Protein 3CTP (pdb70)

CATH classification: 3.40.50.2300 (+1 more: 3.40.50.2300)

Nearest PDB structures (foldseek):
  3ctp-assembly1_B  TM=1.003E+00  e=5.438E-53  Alkaliphilus metalliredigens QYMF
  4rk1-assembly2_D  TM=8.883E-01  e=8.134E-20  Enterococcus faecium DO
  4rk1-assembly1_A  TM=8.765E-01  e=8.134E-20  Enterococcus faecium DO
  1efa-assembly1_B  TM=8.414E-01  e=2.207E-19  Escherichia coli
  2pe5-assembly2_C-2  TM=8.367E-01  e=5.325E-19  Escherichia coli

Sequence (532 aa):
SKTIGLMVPPNNISNPFFNQMASVIEEYAKNKGYTLFLCNTDDDDKEKEKTYLLEVLQSHRVAGIIAASSRSQCEDEYANIDIPVVAFENHILDNIITISSDNYNGGRMAFDHLYEKGCRKILHIKGPEVFEATELRYKGFLDGARAKDLEIDFIEFQHDFQVKMLEEDINSMKDIVNYDGIFVFNDIAAATVMRALKKRGVSIPQEVQIIGFDNSFIGELLYPSLTTINQPIEALAYTIIELLIKIINGEGVLIEDYIMEVKLIERETTISSKTIGLMVPNISNPFFNQMASVIEEYAKNKGYTLFLCNTDDDDKEKEKTYLLEVLQSHRVAGIIAASSRSQCEDEYANIDIPVVAFENHILDNIITISSSDNYNGGRMAFDHLYEKGCRKILHIKGPEVFEATELRYKGFLDGARAKDLEIDFIEFQHDFQVKMLEEDINSMKDIVNYDGIFVFNDIAAATVMRALKKRGVSIPQEVQIIGFDNSFIGELLYPSLTTINQPIEALAYTIIELLIKIINGEGVLIEDYIMEVKLIERETTIS

InterPro domains:
  IPR000843 LacI-type HTH domain [PF00356] (4-48)
  IPR000843 LacI-type HTH domain [PS50932] (2-56)
  IPR000843 LacI-type HTH domain [SM00354] (1-71)
  IPR000843 LacI-type HTH domain [cd01392] (5-54)
  IPR010982 Lambda repressor-like, DNA-binding domain superfamily [G3DSA:1.10.260.40] (1-58)
  IPR010982 Lambda repressor-like, DNA-binding domain superfamily [SSF47413] (1-59)
  IPR028082 Periplasmic binding protein-like I [SSF53822] (60-323)
  IPR046335 Transcriptional regulator LacI/GalR-like, sensor domain [PF13377] (163-322)

Secondary structure (DSSP, 8-state):
--EEEEEES-TTSHHHHHHHHHHHHHHHHTT-EEEEEE-TT-HHHHHHHHHHHHHTT-SEEEEET---SGGGTT--S-EEEESS---TTS-EEEE-HHHHHHHHHHHHHHTT--SEEEEE--TT-HHHHHHHHHHHHHHHHTT---EEEE-SSS--GGGGG-PPTTGGGGGGSSEEEESSHHHHHHHHHHHHHTT--TTTT-EEE-SB--THHHHSSSPPBEEE--HHHHHHHHHHHHHHHHHT-------EEE--EEE--SSS--/--EEEEEES-TTSHHHHHHHHHHHHHHHHTT-EEEEEE-TT-HHHHHHHHHHHHHTT-SEEEEES---SGGGTT--S-EEEESS---TTS-EEEE-HHHHHHHHHHHHHHTT--SEEEEE--TT-HHHHHHHHHHHHHHHHTT---EEEE-SSS--GGGGG---TTGGGGGGSSEEEESSHHHHHHHHHHHHHTT--TTTT-EEE-SB--THHHHSSSPPBEEE--HHHHHHHHHHHHHHHHHT-------EEE--EEE--SSS--

Organism: Alkaliphilus metalliredigens (strain QYMF) (NCBI:txid293826)

Foldseek 3Di:
DQEEEEEFLAVVPLLRVVLVVLLQVLSVVVPHHYDYQHQVLPQVSVLVVLVVCLVVPGQEYEAELHPEAVSPPPRPHHYEYEQDDHYLQHAYEYAPLLVQLLVVLVQLVVLPFQAEEEAFEAPSGNSRVSSVNSVVVNCVVVVGDYHYHYDNHDDDVCLLVDDDVPLVCPLVGAEYEYAADVVQVSNVVSCVVVVRDAPVRHFYEYEDPGCSQVVDPPRHKYKHDPSNVRSNVNSVVSVCVSVVHDDDRYYHYHYIGIDDTGRGDD/DQEEEEEQQPPPDLLSVVLVVLLQVLSVVVPHHYDYQYQNLPQVSVLVVLVVCLVVVHQEYEAELHPEECSPPPSPHHYEYEQDDHYLQHAYEYAPLLVQLLVVLVQLVVLPFQAEEEAFEAPSGNSRVSSVNSVVVNCVVVVGDYHYHYDNHDDDVCLLVDDDVPLVCPLVGQEYEYAADVVQLSNVVSCVVVVRDAPVRYAYEYEDPGCVQVVDVVRHKYKHDPSNVRSNVNSVVSVCVSVVHDDDRYYHYHYIGIDDTGRGDD

Solvent-accessible surface area: 21073 Å² total; per-residue (Å²): 78,118,3,0,0,6,1,5,1,19,5,11,4,4,4,10,1,27,6,1,38,25,2,22,82,49,0,111,115,71,44,16,25,1,0,2,0,9,6,56,39,55,97,101,52,7,63,57,3,5,108,21,0,84,82,18,194,6,19,0,0,0,0,10,16,5,50,9,101,102,43,7,76,117,24,134,28,33,11,0,0,0,11,5,97,8,42,149,112,20,2,4,0,15,3,31,2,74,66,0,0,70,61,0,0,59,4,0,52,118,44,47,2,106,134,3,0,0,0,15,0,5,127,82,4,62,3,5,49,82,7,56,83,0,0,18,40,0,0,156,62,86,138,35,169,19,73,71,49,73,27,116,99,10,9,62,53,102,20,12,146,87,142,39,138,57,22,141,64,8,43,97,41,50,0,0,0,0,0,6,0,0,0,0,3,11,3,1,35,30,1,32,95,132,62,19,49,16,29,144,89,1,13,0,0,0,0,4,42,1,10,3,0,39,5,26,95,16,9,0,0,0,0,20,5,27,20,99,40,0,0,110,15,0,0,43,5,0,17,64,54,46,86,68,87,76,37,127,60,85,75,63,103,34,148,3,118,57,37,92,50,84,0,4,76,131,81,116,2,0,0,6,2,3,1,12,3,15,2,3,4,10,2,28,6,3,34,26,1,23,80,50,0,110,114,81,44,19,27,1,0,4,0,15,6,75,37,55,118,96,52,8,66,45,2,2,92,22,0,51,91,29,166,6,20,0,0,0,0,9,15,7,51,11,100,107,84,6,58,148,19,123,22,34,12,0,0,2,12,5,93,9,41,149,113,20,2,3,0,10,2,31,3,67,67,0,0,71,60,0,0,59,8,0,51,136,40,46,1,104,133,2,1,0,0,15,0,6,118,84,3,62,3,6,48,82,7,55,96,0,0,24,35,0,0,160,66,87,138,34,157,20,73,71,50,66,29,116,95,4,3,55,54,125,22,14,167,90,138,36,140,54,16,137,64,4,41,102,42,49,0,0,0,0,1,6,0,0,0,0,0,14,3,0,28,25,1,37,112,132,65,18,45,14,23,139,89,1,13,0,0,0,0,4,42,2,9,5,0,43,15,15,83,15,6,0,0,0,0,21,6,26,20,101,39,0,0,109,15,0,1,41,6,0,17,66,52,46,85,68,84,74,38,126,60,85,78,62,85,32,145,4,123,57,40,99,48,74,0,3,79,132

Radius of gyration: 23.64 Å; Cα contacts (8 Å, |Δi|>4): 1167; chains: 2; bounding box: 60×47×64 Å

Structure (mmCIF, N/CA/C/O backbone):
data_3CTP
#
_entry.id   3CTP
#
_cell.length_a   64.172
_cell.length_b   61.903
_cell.length_c   74.362
_cell.angle_alpha   90.000
_cell.angle_beta   104.810
_cell.angle_gamma   90.000
#
_symmetry.space_group_name_H-M   'P 1 21 1'
#
loop_
_entity.id
_entity.type
_entity.pdbx_description
1 polymer 'Periplasmic binding protein/LacI transcriptional regulator'
2 non-polymer beta-D-xylulofuranose
3 non-polymer 'SODIUM ION'
4 water water
#
loop_
_atom_site.group_PDB
_atom_site.id
_atom_site.type_symbol
_atom_site.label_atom_id
_atom_site.label_alt_id
_atom_site.label_comp_id
_atom_site.label_asym_id
_atom_site.label_entity_id
_atom_site.label_seq_id
_atom_site.pdbx_PDB_ins_code
_atom_site.Cartn_x
_atom_site.Cartn_y
_atom_site.Cartn_z
_atom_site.occupancy
_atom_site.B_iso_or_equiv
_atom_site.auth_seq_id
_atom_site.auth_comp_id
_atom_site.auth_asym_id
_atom_site.auth_atom_id
_atom_site.pdbx_PDB_model_num
ATOM 1 N N . SER A 1 60 ? 50.523 27.064 23.966 1.00 31.32 60 SER A N 1
ATOM 2 C CA . SER A 1 60 ? 49.112 27.527 23.978 1.00 29.75 60 SER A CA 1
ATOM 3 C C . SER A 1 60 ? 48.149 26.352 23.812 1.00 26.54 60 SER A C 1
ATOM 4 O O . SER A 1 60 ? 48.355 25.473 22.971 1.00 27.20 60 SER A O 1
ATOM 7 N N . LYS A 1 61 ? 47.090 26.341 24.607 1.00 22.02 61 LYS A N 1
ATOM 8 C CA . LYS A 1 61 ? 46.014 25.418 24.337 1.00 18.70 61 LYS A CA 1
ATOM 9 C C . LYS A 1 61 ? 44.806 26.201 23.890 1.00 15.10 61 LYS A C 1
ATOM 10 O O . LYS A 1 61 ? 43.693 25.871 24.260 1.00 14.96 61 LYS A O 1
ATOM 16 N N . THR A 1 62 ? 45.024 27.212 23.043 1.00 12.96 62 THR A N 1
ATOM 17 C CA . THR A 1 62 ? 43.911 27.987 22.505 1.00 11.61 62 THR A CA 1
ATOM 18 C C . THR A 1 62 ? 43.940 27.968 20.981 1.00 11.76 62 THR A C 1
ATOM 19 O O . THR A 1 62 ? 45.028 28.030 20.371 1.00 14.70 62 THR A O 1
ATOM 23 N N . ILE A 1 63 ? 42.753 27.839 20.398 1.00 10.30 63 ILE A N 1
ATOM 24 C CA . ILE A 1 63 ? 42.565 27.874 18.945 1.00 9.31 63 ILE A CA 1
ATOM 25 C C . ILE A 1 63 ? 41.809 29.155 18.605 1.00 9.63 63 ILE A C 1
ATOM 26 O O . ILE A 1 63 ? 40.908 29.566 19.345 1.00 10.82 63 ILE A O 1
ATOM 31 N N . GLY A 1 64 ? 42.186 29.814 17.518 1.00 9.23 64 GLY A N 1
ATOM 32 C CA . GLY A 1 64 ? 41.451 31.012 17.098 1.00 9.66 64 GLY A CA 1
ATOM 33 C C . GLY A 1 64 ? 40.430 30.615 16.062 1.00 9.89 64 GLY A C 1
ATOM 34 O O . GLY A 1 64 ? 40.775 29.936 15.087 1.00 11.47 64 GLY A O 1
ATOM 35 N N . LEU A 1 65 ? 39.181 30.980 16.277 1.00 8.45 65 LEU A N 1
ATOM 36 C CA . LEU A 1 65 ? 38.123 30.707 15.306 1.00 7.83 65 LEU A CA 1
ATOM 37 C C . LEU A 1 65 ? 37.692 32.019 14.675 1.00 9.24 65 LEU A C 1
ATOM 38 O O . LEU A 1 65 ? 37.160 32.890 15.371 1.00 9.17 65 LEU A O 1
ATOM 43 N N . MET A 1 66 ? 37.922 32.170 13.374 1.00 8.48 66 MET A N 1
ATOM 44 C CA . MET A 1 66 ? 37.437 33.337 12.687 1.00 9.86 66 MET A CA 1
ATOM 45 C C . MET A 1 66 ? 36.032 33.076 12.203 1.00 13.29 66 MET A C 1
ATOM 46 O O . MET A 1 66 ? 35.779 32.048 11.524 1.00 16.16 66 MET A O 1
ATOM 51 N N . VAL A 1 67 ? 35.156 34.021 12.545 1.00 12.65 67 VAL A N 1
ATOM 52 C CA . VAL A 1 67 ? 33.746 34.001 12.327 1.00 15.68 67 VAL A CA 1
ATOM 53 C C . VAL A 1 67 ? 33.389 35.193 11.398 1.00 13.20 67 VAL A C 1
ATOM 54 O O . VAL A 1 67 ? 33.689 36.324 11.743 1.00 14.19 67 VAL A O 1
ATOM 58 N N A PRO A 1 68 ? 32.668 34.974 10.258 0.50 11.73 68 PRO A N 1
ATOM 59 N N B PRO A 1 68 ? 32.798 34.891 10.258 0.50 13.65 68 PRO A N 1
ATOM 60 C CA A PRO A 1 68 ? 32.184 36.193 9.537 0.50 10.88 68 PRO A CA 1
ATOM 61 C CA B PRO A 1 68 ? 32.519 35.915 9.286 0.50 13.99 68 PRO A CA 1
ATOM 62 C C A PRO A 1 68 ? 31.423 37.128 10.460 0.50 11.06 68 PRO A C 1
ATOM 63 C C B PRO A 1 68 ? 31.377 36.832 9.765 0.50 14.50 68 PRO A C 1
ATOM 64 O O A PRO A 1 68 ? 31.919 38.201 10.790 0.50 8.93 68 PRO A O 1
ATOM 65 O O B PRO A 1 68 ? 31.231 37.930 9.193 0.50 14.03 68 PRO A O 1
ATOM 72 N N A ASN A 1 69 ? 30.184 36.788 10.803 0.50 12.67 69 ASN A N 1
ATOM 73 N N B ASN A 1 69 ? 30.602 36.362 10.774 0.50 15.78 69 ASN A N 1
ATOM 74 C CA A ASN A 1 69 ? 29.630 37.402 12.024 0.50 15.38 69 ASN A CA 1
ATOM 75 C CA B ASN A 1 69 ? 29.915 37.178 11.867 0.50 19.59 69 ASN A CA 1
ATOM 76 C C A ASN A 1 69 ? 28.716 36.512 12.787 0.50 15.14 69 ASN A C 1
ATOM 77 C C B ASN A 1 69 ? 28.822 36.454 12.752 0.50 17.35 69 ASN A C 1
ATOM 78 O O A ASN A 1 69 ? 27.923 35.768 12.214 0.50 10.66 69 ASN A O 1
ATOM 79 O O B ASN A 1 69 ? 27.948 35.796 12.195 0.50 13.43 69 ASN A O 1
ATOM 88 N N . ILE A 1 70 ? 28.873 36.551 14.110 1.00 17.73 70 ILE A N 1
ATOM 89 C CA . ILE A 1 70 ? 28.061 35.671 14.995 1.00 19.34 70 ILE A CA 1
ATOM 90 C C . ILE A 1 70 ? 26.638 36.195 15.087 1.00 20.48 70 ILE A C 1
ATOM 91 O O . ILE A 1 70 ? 25.743 35.503 15.634 1.00 22.78 70 ILE A O 1
ATOM 96 N N . SER A 1 71 ? 26.425 37.376 14.513 1.00 17.86 71 SER A N 1
ATOM 97 C CA . SER A 1 71 ? 25.014 37.830 14.248 1.00 16.83 71 SER A CA 1
ATOM 98 C C . SER A 1 71 ? 24.204 36.945 13.305 1.00 14.25 71 SER A C 1
ATOM 99 O O . SER A 1 71 ? 22.976 36.946 13.355 1.00 14.58 71 SER A O 1
ATOM 102 N N . ASN A 1 72 ? 24.876 36.152 12.480 1.00 9.90 72 ASN A N 1
ATOM 103 C CA . ASN A 1 72 ? 24.156 35.096 11.744 1.00 7.75 72 ASN A CA 1
ATOM 104 C C . ASN A 1 72 ? 24.039 33.864 12.637 1.00 7.93 72 ASN A C 1
ATOM 105 O O . ASN A 1 72 ? 25.055 33.322 13.079 1.00 9.36 72 ASN A O 1
ATOM 110 N N . PRO A 1 73 ? 22.801 33.471 12.964 1.00 8.83 73 PRO A N 1
ATOM 111 C CA . PRO A 1 73 ? 22.584 32.333 13.851 1.00 8.30 73 PRO A CA 1
ATOM 112 C C . PRO A 1 73 ? 23.412 31.129 13.496 1.00 9.58 73 PRO A C 1
ATOM 113 O O . PRO A 1 73 ? 23.889 30.431 14.376 1.00 10.01 73 PRO A O 1
ATOM 117 N N . PHE A 1 74 ? 23.611 30.868 12.211 1.00 7.61 74 PHE A N 1
ATOM 118 C CA . PHE A 1 74 ? 24.362 29.664 11.851 1.00 8.47 74 PHE A CA 1
ATOM 119 C C . PHE A 1 74 ? 25.786 29.752 12.426 1.00 9.09 74 PHE A C 1
ATOM 120 O O . PHE A 1 74 ? 26.333 28.772 12.952 1.00 9.68 74 PHE A O 1
ATOM 128 N N . PHE A 1 75 ? 26.403 30.922 12.338 1.00 8.75 75 PHE A N 1
ATOM 129 C CA . PHE A 1 75 ? 27.778 31.000 12.839 1.00 7.94 75 PHE A CA 1
ATOM 130 C C . PHE A 1 75 ? 27.854 31.011 14.359 1.00 8.92 75 PHE A C 1
ATOM 131 O O . PHE A 1 75 ? 28.861 30.541 14.921 1.00 9.96 75 PHE A O 1
ATOM 139 N N . ASN A 1 76 ? 26.851 31.544 15.031 1.00 9.02 76 ASN A N 1
ATOM 140 C CA . ASN A 1 76 ? 26.957 31.404 16.487 1.00 9.22 76 ASN A CA 1
ATOM 141 C C . ASN A 1 76 ? 26.711 29.973 16.941 1.00 9.95 76 ASN A C 1
ATOM 142 O O . ASN A 1 76 ? 27.329 29.505 17.897 1.00 10.69 76 ASN A O 1
ATOM 147 N N . GLN A 1 77 ? 25.863 29.230 16.276 1.00 9.62 77 GLN A N 1
ATOM 148 C CA . GLN A 1 77 ? 25.697 27.831 16.632 1.00 9.05 77 GLN A CA 1
ATOM 149 C C . GLN A 1 77 ? 26.934 27.032 16.288 1.00 10.17 77 GLN A C 1
ATOM 150 O O . GLN A 1 77 ? 27.348 26.229 17.036 1.00 10.06 77 GLN A O 1
ATOM 156 N N . MET A 1 78 ? 27.507 27.299 15.128 1.00 8.74 78 MET A N 1
ATOM 157 C CA . MET A 1 78 ? 28.756 26.621 14.771 1.00 10.02 78 MET A CA 1
ATOM 158 C C . MET A 1 78 ? 29.834 26.915 15.814 1.00 9.40 78 MET A C 1
ATOM 159 O O . MET A 1 78 ? 30.583 26.009 16.233 1.00 11.07 78 MET A O 1
ATOM 164 N N . ALA A 1 79 ? 29.952 28.168 16.241 1.00 9.22 79 ALA A N 1
ATOM 165 C CA . ALA A 1 79 ? 30.989 28.512 17.224 1.00 8.63 79 ALA A CA 1
ATOM 166 C C . ALA A 1 79 ? 30.736 27.778 18.541 1.00 9.38 79 ALA A C 1
ATOM 167 O O . ALA A 1 79 ? 31.693 27.336 19.203 1.00 10.50 79 ALA A O 1
ATOM 169 N N . SER A 1 80 ? 29.466 27.666 18.941 1.00 9.09 80 SER A N 1
ATOM 170 C CA . SER A 1 80 ? 29.176 26.945 20.194 1.00 10.04 80 SER A CA 1
ATOM 171 C C . SER A 1 80 ? 29.601 25.484 20.106 1.00 10.80 80 SER A C 1
ATOM 172 O O . SER A 1 80 ? 30.134 24.925 21.066 1.00 12.23 80 SER A O 1
ATOM 175 N N . VAL A 1 81 ? 29.325 24.845 18.974 1.00 9.51 81 VAL A N 1
ATOM 176 C CA . VAL A 1 81 ? 29.606 23.411 18.860 1.00 8.84 81 VAL A CA 1
ATOM 177 C C . VAL A 1 81 ? 31.100 23.169 18.626 1.00 9.76 81 VAL A C 1
ATOM 178 O O . VAL A 1 81 ? 31.684 22.237 19.166 1.00 10.35 81 VAL A O 1
ATOM 182 N N . ILE A 1 82 ? 31.756 24.017 17.820 1.00 8.56 82 ILE A N 1
ATOM 183 C CA . ILE A 1 82 ? 33.207 23.901 17.707 1.00 8.58 82 ILE A CA 1
ATOM 184 C C . ILE A 1 82 ? 33.855 24.023 19.092 1.00 9.46 82 ILE A C 1
ATOM 185 O O . ILE A 1 82 ? 34.799 23.305 19.409 1.00 10.84 82 ILE A O 1
ATOM 190 N N . GLU A 1 83 ? 33.348 24.939 19.926 1.00 8.76 83 GLU A N 1
ATOM 191 C CA . GLU A 1 83 ? 33.935 25.093 21.257 1.00 9.53 83 GLU A CA 1
ATOM 192 C C . GLU A 1 83 ? 33.832 23.788 22.050 1.00 10.44 83 GLU A C 1
ATOM 193 O O . GLU A 1 83 ? 34.779 23.391 22.736 1.00 11.29 83 GLU A O 1
ATOM 199 N N . GLU A 1 84 ? 32.710 23.100 21.927 1.00 10.04 84 GLU A N 1
ATOM 200 C CA . GLU A 1 84 ? 32.530 21.813 22.632 1.00 10.69 84 GLU A CA 1
ATOM 201 C C . GLU A 1 84 ? 33.544 20.780 22.174 1.00 10.47 84 GLU A C 1
ATOM 202 O O . GLU A 1 84 ? 34.172 20.080 22.999 1.00 11.82 84 GLU A O 1
ATOM 208 N N . TYR A 1 85 ? 33.669 20.623 20.855 1.00 9.10 85 TYR A N 1
ATOM 209 C CA . TYR A 1 85 ? 34.628 19.664 20.346 1.00 8.42 85 TYR A CA 1
ATOM 210 C C . TYR A 1 85 ? 36.065 20.042 20.666 1.00 9.07 85 TYR A C 1
ATOM 211 O O . TYR A 1 85 ? 36.901 19.157 20.913 1.00 10.69 85 TYR A O 1
ATOM 220 N N . ALA A 1 86 ? 36.377 21.339 20.656 1.00 7.86 86 ALA A N 1
ATOM 221 C CA . ALA A 1 86 ? 37.725 21.788 21.033 1.00 8.27 86 ALA A CA 1
ATOM 222 C C . ALA A 1 86 ? 38.004 21.444 22.490 1.00 10.22 86 ALA A C 1
ATOM 223 O O . ALA A 1 86 ? 39.078 20.964 22.831 1.00 9.83 86 ALA A O 1
ATOM 225 N N . LYS A 1 87 ? 37.018 21.687 23.345 1.00 9.86 87 LYS A N 1
ATOM 226 C CA . LYS A 1 87 ? 37.164 21.366 24.763 1.00 9.90 87 LYS A CA 1
ATOM 227 C C . LYS A 1 87 ? 37.449 19.869 24.965 1.00 11.15 87 LYS A C 1
ATOM 228 O O . LYS A 1 87 ? 38.280 19.506 25.819 1.00 11.95 87 LYS A O 1
ATOM 234 N N . ASN A 1 88 ? 36.775 19.004 24.216 1.00 11.89 88 ASN A N 1
ATOM 235 C CA . ASN A 1 88 ? 37.048 17.562 24.331 1.00 12.85 88 ASN A CA 1
ATOM 236 C C . ASN A 1 88 ? 38.523 17.237 24.076 1.00 13.78 88 ASN A C 1
ATOM 237 O O . ASN A 1 88 ? 39.053 16.245 24.607 1.00 15.68 88 ASN A O 1
ATOM 242 N N . LYS A 1 89 ? 39.176 18.036 23.229 1.00 11.50 89 LYS A N 1
ATOM 243 C CA . LYS A 1 89 ? 40.574 17.807 22.864 1.00 12.59 89 LYS A CA 1
ATOM 244 C C . LYS A 1 89 ? 41.532 18.581 23.749 1.00 12.93 89 LYS A C 1
ATOM 245 O O . LYS A 1 89 ? 42.757 18.493 23.543 1.00 15.18 89 LYS A O 1
ATOM 251 N N . GLY A 1 90 ? 40.989 19.368 24.689 1.00 10.47 90 GLY A N 1
ATOM 252 C CA . GLY A 1 90 ? 41.792 20.150 25.616 1.00 11.30 90 GLY A CA 1
ATOM 253 C C . GLY A 1 90 ? 42.110 21.587 25.220 1.00 12.75 90 GLY A C 1
ATOM 254 O O . GLY A 1 90 ? 43.032 22.176 25.793 1.00 13.12 90 GLY A O 1
ATOM 255 N N . TYR A 1 91 ? 41.319 22.172 24.309 1.00 9.75 91 TYR A N 1
ATOM 256 C CA . TYR A 1 91 ? 41.575 23.539 23.829 1.00 9.77 91 TYR A CA 1
ATOM 257 C C . TYR A 1 91 ? 40.429 24.486 24.169 1.00 11.26 91 TYR A C 1
ATOM 258 O O . TYR A 1 91 ? 39.254 24.082 24.189 1.00 12.93 91 TYR A O 1
ATOM 267 N N . THR A 1 92 ? 40.784 25.744 24.436 1.00 11.15 92 THR A N 1
ATOM 268 C CA . THR A 1 92 ? 39.789 26.819 24.491 1.00 11.39 92 THR A CA 1
ATOM 269 C C . THR A 1 92 ? 39.782 27.562 23.150 1.00 12.04 92 THR A C 1
ATOM 270 O O . THR A 1 92 ? 40.641 27.320 22.311 1.00 13.53 92 THR A O 1
ATOM 274 N N . LEU A 1 93 ? 38.800 28.439 22.933 1.00 12.02 93 LEU A N 1
ATOM 275 C CA . LEU A 1 93 ? 38.694 29.174 21.666 1.00 12.07 93 LEU A CA 1
ATOM 276 C C . LEU A 1 93 ? 38.673 30.696 21.917 1.00 12.07 93 LEU A C 1
ATOM 277 O O . LEU A 1 93 ? 38.063 31.161 22.879 1.00 12.97 93 LEU A O 1
ATOM 282 N N . PHE A 1 94 ? 39.331 31.443 21.042 1.00 10.62 94 PHE A N 1
ATOM 283 C CA . PHE A 1 94 ? 39.111 32.887 20.904 1.00 10.92 94 PHE A CA 1
ATOM 284 C C . PHE A 1 94 ? 38.292 33.064 19.637 1.00 12.10 94 PHE A C 1
ATOM 285 O O . PHE A 1 94 ? 38.678 32.536 18.586 1.00 14.32 94 PHE A O 1
ATOM 293 N N . LEU A 1 95 ? 37.181 33.789 19.693 1.00 9.69 95 LEU A N 1
ATOM 294 C CA . LEU A 1 95 ? 36.408 34.065 18.478 1.00 9.84 95 LEU A CA 1
ATOM 295 C C . LEU A 1 95 ? 36.784 35.422 17.940 1.00 12.38 95 LEU A C 1
ATOM 296 O O . LEU A 1 95 ? 36.917 36.378 18.708 1.00 11.99 95 LEU A O 1
ATOM 301 N N . CYS A 1 96 ? 36.946 35.505 16.618 1.00 12.77 96 CYS A N 1
ATOM 302 C CA . CYS A 1 96 ? 37.371 36.735 15.955 1.00 14.73 96 CYS A CA 1
ATOM 303 C C . CYS A 1 96 ? 36.398 37.025 14.849 1.00 16.99 96 CYS A C 1
ATOM 304 O O . CYS A 1 96 ? 36.161 36.220 13.965 1.00 16.79 96 CYS A O 1
ATOM 307 N N . ASN A 1 97 ? 35.848 38.227 14.903 1.00 16.76 97 ASN A N 1
ATOM 308 C CA . ASN A 1 97 ? 34.826 38.635 14.031 1.00 17.10 97 ASN A CA 1
ATOM 309 C C . ASN A 1 97 ? 35.429 39.226 12.733 1.00 15.18 97 ASN A C 1
ATOM 310 O O . ASN A 1 97 ? 35.988 40.310 12.784 1.00 15.32 97 ASN A O 1
ATOM 315 N N . THR A 1 98 ? 35.354 38.537 11.590 1.00 14.08 98 THR A N 1
ATOM 316 C CA . THR A 1 98 ? 36.025 39.132 10.382 1.00 12.59 98 THR A CA 1
ATOM 317 C C . THR A 1 98 ? 35.084 39.919 9.491 1.00 13.63 98 THR A C 1
ATOM 318 O O . THR A 1 98 ? 35.534 40.661 8.608 1.00 12.96 98 THR A O 1
ATOM 322 N N A ASP A 1 99 ? 33.776 39.786 9.704 0.50 14.10 99 ASP A N 1
ATOM 323 N N B ASP A 1 99 ? 33.779 39.743 9.675 0.50 14.37 99 ASP A N 1
ATOM 324 C CA A ASP A 1 99 ? 32.783 40.538 8.930 0.50 14.56 99 ASP A CA 1
ATOM 325 C CA B ASP A 1 99 ? 32.812 40.575 8.980 0.50 14.97 99 ASP A CA 1
ATOM 326 C C A ASP A 1 99 ? 32.952 40.471 7.425 0.50 14.96 99 ASP A C 1
ATOM 327 C C B ASP A 1 99 ? 32.930 40.471 7.440 0.50 15.16 99 ASP A C 1
ATOM 328 O O A ASP A 1 99 ? 32.691 41.444 6.710 0.50 16.88 99 ASP A O 1
ATOM 329 O O B ASP A 1 99 ? 32.599 41.417 6.714 0.50 17.11 99 ASP A O 1
ATOM 338 N N . ASP A 1 100 ? 33.381 39.319 6.940 1.00 12.92 100 ASP A N 1
ATOM 339 C CA . ASP A 1 100 ? 33.587 39.138 5.514 1.00 11.86 100 ASP A CA 1
ATOM 340 C C . ASP A 1 100 ? 34.416 40.271 4.929 1.00 11.74 100 ASP A C 1
ATOM 341 O O . ASP A 1 100 ? 34.211 40.698 3.782 1.00 14.04 100 ASP A O 1
ATOM 346 N N . ASP A 1 101 ? 35.423 40.683 5.681 1.00 10.79 101 ASP A N 1
ATOM 347 C CA . ASP A 1 101 ? 36.309 41.759 5.234 1.00 10.90 101 ASP A CA 1
ATOM 348 C C . ASP A 1 101 ? 37.742 41.261 5.198 1.00 11.80 101 ASP A C 1
ATOM 349 O O . ASP A 1 101 ? 38.271 40.772 6.197 1.00 12.69 101 ASP A O 1
ATOM 354 N N . LYS A 1 102 ? 38.377 41.398 4.043 1.00 11.53 102 LYS A N 1
ATOM 355 C CA . LYS A 1 102 ? 39.723 40.893 3.879 1.00 12.83 102 LYS A CA 1
ATOM 356 C C . LYS A 1 102 ? 40.686 41.562 4.856 1.00 12.06 102 LYS A C 1
ATOM 357 O O . LYS A 1 102 ? 41.596 40.933 5.391 1.00 13.33 102 LYS A O 1
ATOM 363 N N . GLU A 1 103 ? 40.529 42.861 5.085 1.00 11.78 103 GLU A N 1
ATOM 364 C CA . GLU A 1 103 ? 41.485 43.515 5.975 1.00 12.89 103 GLU A CA 1
ATOM 365 C C . GLU A 1 103 ? 41.288 43.135 7.451 1.00 12.27 103 GLU A C 1
ATOM 366 O O . GLU A 1 103 ? 42.249 43.042 8.212 1.00 13.57 103 GLU A O 1
ATOM 372 N N . LYS A 1 104 ? 40.049 42.913 7.873 1.00 10.94 104 LYS A N 1
ATOM 373 C CA . LYS A 1 104 ? 39.841 42.427 9.241 1.00 11.20 104 LYS A CA 1
ATOM 374 C C . LYS A 1 104 ? 40.408 41.025 9.393 1.00 11.39 104 LYS A C 1
ATOM 375 O O . LYS A 1 104 ? 40.987 40.679 10.422 1.00 12.27 104 LYS A O 1
ATOM 381 N N . GLU A 1 105 ? 40.230 40.199 8.373 1.00 10.72 105 GLU A N 1
ATOM 382 C CA . GLU A 1 105 ? 40.821 38.862 8.426 1.00 10.56 105 GLU A CA 1
ATOM 383 C C . GLU A 1 105 ? 42.341 38.953 8.535 1.00 11.31 105 GLU A C 1
ATOM 384 O O . GLU A 1 105 ? 42.970 38.251 9.336 1.00 12.05 105 GLU A O 1
ATOM 390 N N . LYS A 1 106 ? 42.952 39.812 7.720 1.00 11.59 106 LYS A N 1
ATOM 391 C CA . LYS A 1 106 ? 44.407 39.947 7.784 1.00 11.42 106 LYS A CA 1
ATOM 392 C C . LYS A 1 106 ? 44.880 40.389 9.173 1.00 12.41 106 LYS A C 1
ATOM 393 O O . LYS A 1 106 ? 45.879 39.892 9.717 1.00 12.37 106 LYS A O 1
ATOM 399 N N . THR A 1 107 ? 44.143 41.326 9.766 1.00 10.73 107 THR A N 1
ATOM 400 C CA . THR A 1 107 ? 44.499 41.844 11.068 1.00 10.68 107 THR A CA 1
ATOM 401 C C . THR A 1 107 ? 44.412 40.741 12.114 1.00 10.32 107 THR A C 1
ATOM 402 O O . THR A 1 107 ? 45.308 40.571 12.920 1.00 10.77 107 THR A O 1
ATOM 406 N N . TYR A 1 108 ? 43.332 39.960 12.072 1.00 8.91 108 TYR A N 1
ATOM 407 C CA . TYR A 1 108 ? 43.182 38.894 13.074 1.00 10.54 108 TYR A CA 1
ATOM 408 C C . TYR A 1 108 ? 44.194 37.769 12.873 1.00 11.12 108 TYR A C 1
ATOM 409 O O . TYR A 1 108 ? 44.640 37.135 13.830 1.00 11.88 108 TYR A O 1
ATOM 418 N N A LEU A 1 109 ? 44.566 37.513 11.625 0.50 11.81 109 LEU A N 1
ATOM 419 N N B LEU A 1 109 ? 44.565 37.509 11.624 0.50 11.78 109 LEU A N 1
ATOM 420 C CA A LEU A 1 109 ? 45.607 36.516 11.383 0.50 12.58 109 LEU A CA 1
ATOM 421 C CA B LEU A 1 109 ? 45.620 36.524 11.390 0.50 12.52 109 LEU A CA 1
ATOM 422 C C A LEU A 1 109 ? 46.890 36.976 12.068 0.50 13.12 109 LEU A C 1
ATOM 423 C C B LEU A 1 109 ? 46.882 36.983 12.094 0.50 13.05 109 LEU A C 1
ATOM 424 O O A LEU A 1 109 ? 47.590 36.185 12.707 0.50 14.45 109 LEU A O 1
ATOM 425 O O B LEU A 1 109 ? 47.563 36.199 12.765 0.50 14.30 109 LEU A O 1
ATOM 434 N N . GLU A 1 110 ? 47.201 38.263 11.955 1.00 12.79 110 GLU A N 1
ATOM 435 C CA . GLU A 1 110 ? 48.437 38.787 12.557 1.00 13.76 110 GLU A CA 1
ATOM 436 C C . GLU A 1 110 ? 48.354 38.746 14.091 1.00 13.83 110 GLU A C 1
ATOM 437 O O . GLU A 1 110 ? 49.322 38.426 14.784 1.00 14.60 110 GLU A O 1
ATOM 443 N N . VAL A 1 111 ? 47.189 39.106 14.614 1.00 12.59 111 VAL A N 1
ATOM 444 C CA . VAL A 1 111 ? 46.998 39.129 16.057 1.00 12.86 111 VAL A CA 1
ATOM 445 C C . VAL A 1 111 ? 47.034 37.698 16.623 1.00 12.44 111 VAL A C 1
ATOM 446 O O . VAL A 1 111 ? 47.683 37.437 17.645 1.00 14.73 111 VAL A O 1
ATOM 450 N N . LEU A 1 112 ? 46.356 36.758 15.968 1.00 12.17 112 LEU A N 1
ATOM 451 C CA . LEU A 1 112 ? 46.406 35.365 16.432 1.00 11.87 112 LEU A CA 1
ATOM 452 C C . LEU A 1 112 ? 47.829 34.809 16.401 1.00 14.02 112 LEU A C 1
ATOM 453 O O . LEU A 1 112 ? 48.256 34.111 17.321 1.00 14.84 112 LEU A O 1
ATOM 458 N N . GLN A 1 113 ? 48.574 35.093 15.337 1.00 14.01 113 GLN A N 1
ATOM 459 C CA . GLN A 1 113 ? 49.985 34.664 15.267 1.00 16.48 113 GLN A CA 1
ATOM 460 C C . GLN A 1 113 ? 50.817 35.267 16.399 1.00 17.00 113 GLN A C 1
ATOM 461 O O . GLN A 1 113 ? 51.654 34.585 17.008 1.00 18.11 113 GLN A O 1
ATOM 467 N N . SER A 1 114 ? 50.608 36.554 16.677 1.00 15.31 114 SER A N 1
ATOM 468 C CA . SER A 1 114 ? 51.408 37.238 17.684 1.00 16.22 114 SER A CA 1
ATOM 469 C C . SER A 1 114 ? 51.104 36.677 19.068 1.00 17.05 114 SER A C 1
ATOM 470 O O . SER A 1 114 ? 51.960 36.671 19.959 1.00 17.87 114 SER A O 1
ATOM 473 N N . HIS A 1 115 ? 49.881 36.168 19.235 1.00 16.74 115 HIS A N 1
ATOM 474 C CA . HIS A 1 115 ? 49.461 35.52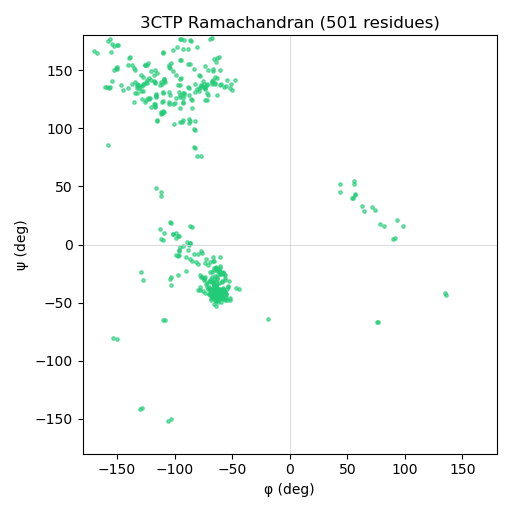0 20.493 1.00 15.99 115 HIS A CA 1
ATOM 475 C C . HIS A 1 115 ? 49.752 34.023 20.548 1.00 17.50 115 HIS A C 1
ATOM 476 O O . HIS A 1 115 ? 49.409 33.354 21.529 1.00 19.78 115 HIS A O 1
ATOM 483 N N . ARG A 1 116 ? 50.376 33.500 19.502 1.00 16.54 116 ARG A N 1
ATOM 484 C CA . ARG A 1 116 ? 50.867 32.131 19.500 1.00 17.58 116 ARG A CA 1
ATOM 485 C C . ARG A 1 116 ? 49.774 31.112 19.797 1.00 18.00 116 ARG A C 1
ATOM 486 O O . ARG A 1 116 ? 49.976 30.171 20.588 1.00 17.92 116 ARG A O 1
ATOM 494 N N . VAL A 1 117 ? 48.613 31.289 19.190 1.00 15.78 117 VAL A N 1
ATOM 495 C CA . VAL A 1 117 ? 47.577 30.249 19.326 1.00 14.65 117 VAL A CA 1
ATOM 496 C C . VAL A 1 117 ? 48.060 28.950 18.704 1.00 14.15 117 VAL A C 1
ATOM 497 O O . VAL A 1 117 ? 48.964 28.947 17.857 1.00 14.38 117 VAL A O 1
ATOM 501 N N . ALA A 1 118 ? 47.442 27.832 19.088 1.00 12.15 118 ALA A N 1
ATOM 502 C CA . ALA A 1 118 ? 47.900 26.545 18.623 1.00 13.08 118 ALA A CA 1
ATOM 503 C C . ALA A 1 118 ? 47.473 26.280 17.192 1.00 13.14 118 ALA A C 1
ATOM 504 O O . ALA A 1 118 ? 48.108 25.509 16.475 1.00 13.30 118 ALA A O 1
ATOM 506 N N . GLY A 1 119 ? 46.360 26.887 16.796 1.00 11.78 119 GLY A N 1
ATOM 507 C CA . GLY A 1 119 ? 45.819 26.650 15.457 1.00 10.95 119 GLY A CA 1
ATOM 508 C C . GLY A 1 119 ? 44.739 27.679 15.160 1.00 8.78 119 GLY A C 1
ATOM 509 O O . GLY A 1 119 ? 44.278 28.360 16.059 1.00 9.72 119 GLY A O 1
ATOM 510 N N . ILE A 1 120 ? 44.380 27.794 13.884 1.00 8.38 120 ILE A N 1
ATOM 511 C CA . ILE A 1 120 ? 43.386 28.765 13.438 1.00 8.52 120 ILE A CA 1
ATOM 512 C C . ILE A 1 120 ? 42.373 28.067 12.537 1.00 8.89 120 ILE A C 1
ATOM 513 O O . ILE A 1 120 ? 42.751 27.233 11.690 1.00 9.51 120 ILE A O 1
ATOM 518 N N . ILE A 1 121 ? 41.098 28.389 12.736 1.00 7.82 121 ILE A N 1
ATOM 519 C CA . ILE A 1 121 ? 40.013 27.935 11.856 1.00 7.70 121 ILE A CA 1
ATOM 520 C C . ILE A 1 121 ? 39.559 29.173 11.104 1.00 9.34 121 ILE A C 1
ATOM 521 O O . ILE A 1 121 ? 39.044 30.101 11.707 1.00 9.71 121 ILE A O 1
ATOM 526 N N A ALA A 1 122 ? 39.683 29.143 9.773 0.50 9.26 122 ALA A N 1
ATOM 527 N N B ALA A 1 122 ? 39.855 29.221 9.810 0.50 10.56 122 ALA A N 1
ATOM 528 C CA A ALA A 1 122 ? 39.445 30.304 8.911 0.50 8.43 122 ALA A CA 1
ATOM 529 C CA B ALA A 1 122 ? 39.403 30.310 8.972 0.50 10.92 122 ALA A CA 1
ATOM 530 C C A ALA A 1 122 ? 38.154 30.157 8.100 0.50 8.07 122 ALA A C 1
ATOM 531 C C B ALA A 1 122 ? 38.026 29.909 8.498 0.50 11.44 122 ALA A C 1
ATOM 532 O O A ALA A 1 122 ? 38.102 29.412 7.107 0.50 6.58 122 ALA A O 1
ATOM 533 O O B ALA A 1 122 ? 37.741 28.717 8.357 0.50 11.64 122 ALA A O 1
ATOM 536 N N A SER A 1 123 ? 37.111 30.879 8.508 0.50 9.81 123 SER A N 1
ATOM 537 N N B SER A 1 123 ? 37.153 30.892 8.312 0.50 11.89 123 SER A N 1
ATOM 538 C CA A SER A 1 123 ? 35.792 30.712 7.892 0.50 9.69 123 SER A CA 1
ATOM 539 C CA B SER A 1 123 ? 35.794 30.608 7.857 0.50 11.35 123 SER A CA 1
ATOM 540 C C A SER A 1 123 ? 35.575 31.694 6.746 0.50 10.15 123 SER A C 1
ATOM 541 C C B SER A 1 123 ? 35.401 31.648 6.824 0.50 11.17 123 SER A C 1
ATOM 542 O O A SER A 1 123 ? 35.835 32.909 6.880 0.50 9.40 123 SER A O 1
ATOM 543 O O B SER A 1 123 ? 35.393 32.858 7.109 0.50 10.66 123 SER A O 1
ATOM 548 N N . ARG A 1 124 ? 35.089 31.175 5.618 1.00 9.65 124 ARG A N 1
ATOM 549 C CA . ARG A 1 124 ? 34.698 32.041 4.525 1.00 10.33 124 ARG A CA 1
ATOM 550 C C . ARG A 1 124 ? 35.820 33.048 4.205 1.00 11.23 124 ARG A C 1
ATOM 551 O O . ARG A 1 124 ? 35.587 34.254 3.965 1.00 13.56 124 ARG A O 1
ATOM 559 N N . SER A 1 125 ? 37.042 32.537 4.172 1.00 10.24 125 SER A N 1
ATOM 560 C CA . SER A 1 125 ? 38.215 33.394 3.991 1.00 11.17 125 SER A CA 1
ATOM 561 C C . SER A 1 125 ? 38.232 34.121 2.649 1.00 11.76 125 SER A C 1
ATOM 562 O O . SER A 1 125 ? 37.864 33.550 1.613 1.00 12.73 125 SER A O 1
ATOM 565 N N . GLN A 1 126 ? 38.726 35.362 2.667 1.00 12.75 126 GLN A N 1
ATOM 566 C CA . GLN A 1 126 ? 39.010 36.099 1.428 1.00 14.97 126 GLN A CA 1
ATOM 567 C C . GLN A 1 126 ? 40.499 36.308 1.153 1.00 19.23 126 GLN A C 1
ATOM 568 O O . GLN A 1 126 ? 40.881 36.963 0.172 1.00 21.27 126 GLN A O 1
ATOM 574 N N . CYS A 1 127 ? 41.345 35.748 1.994 1.00 20.90 127 CYS A N 1
ATOM 575 C CA . CYS A 1 127 ? 42.786 35.794 1.718 1.00 24.29 127 CYS A CA 1
ATOM 576 C C . CYS A 1 127 ? 43.307 34.567 0.998 1.00 26.31 127 CYS A C 1
ATOM 577 O O . CYS A 1 127 ? 42.589 33.592 0.750 1.00 26.18 127 CYS A O 1
ATOM 580 N N . GLU A 1 128 ? 44.592 34.634 0.681 1.00 27.92 128 GLU A N 1
ATOM 581 C CA . GLU A 1 128 ? 45.292 33.560 0.036 1.00 29.37 128 GLU A CA 1
ATOM 582 C C . GLU A 1 128 ? 46.731 33.757 0.478 1.00 30.44 128 GLU A C 1
ATOM 583 O O . GLU A 1 128 ? 47.200 33.101 1.398 1.00 29.66 128 GLU A O 1
ATOM 589 N N . ASP A 1 129 ? 47.391 34.688 -0.205 1.00 32.63 129 ASP A N 1
ATOM 590 C CA . ASP A 1 129 ? 48.657 35.322 0.173 1.00 33.64 129 ASP A CA 1
ATOM 591 C C . ASP A 1 129 ? 49.078 35.244 1.627 1.00 31.49 129 ASP A C 1
ATOM 592 O O . ASP A 1 129 ? 50.140 34.709 1.965 1.00 31.00 129 ASP A O 1
ATOM 597 N N . GLU A 1 130 ? 48.267 35.870 2.471 1.00 29.65 130 GLU A N 1
ATOM 598 C CA . GLU A 1 130 ? 48.605 36.092 3.866 1.00 27.52 130 GLU A CA 1
ATOM 599 C C . GLU A 1 130 ? 48.893 34.806 4.617 1.00 24.75 130 GLU A C 1
ATOM 600 O O . GLU A 1 130 ? 49.606 34.811 5.619 1.00 23.57 130 GLU A O 1
ATOM 606 N N . TYR A 1 131 ? 48.344 33.701 4.127 1.00 24.07 131 TYR A N 1
ATOM 607 C CA . TYR A 1 131 ? 48.469 32.432 4.828 1.00 24.44 131 TYR A CA 1
ATOM 608 C C . TYR A 1 131 ? 49.739 31.660 4.493 1.00 27.74 131 TYR A C 1
ATOM 609 O O . TYR A 1 131 ? 50.082 30.693 5.184 1.00 28.77 131 TYR A O 1
ATOM 618 N N . ALA A 1 132 ? 50.432 32.094 3.443 1.00 28.52 132 ALA A N 1
ATOM 619 C CA . ALA A 1 132 ? 51.521 31.308 2.867 1.00 31.95 132 ALA A CA 1
ATOM 620 C C . ALA A 1 132 ? 52.721 31.165 3.797 1.00 35.78 132 ALA A C 1
ATOM 621 O O . ALA A 1 132 ? 53.417 30.148 3.781 1.00 37.21 132 ALA A O 1
ATOM 623 N N . ASN A 1 133 ? 52.967 32.184 4.606 1.00 38.02 133 ASN A N 1
ATOM 624 C CA . ASN A 1 133 ? 54.136 32.178 5.466 1.00 41.43 133 ASN A CA 1
ATOM 625 C C . ASN A 1 133 ? 53.802 31.860 6.918 1.00 43.48 133 ASN A C 1
ATOM 626 O O . ASN A 1 133 ? 54.635 31.325 7.653 1.00 44.70 133 ASN A O 1
ATOM 631 N N . ILE A 1 134 ? 52.582 32.182 7.333 1.00 43.62 134 ILE A N 1
ATOM 632 C CA . ILE A 1 134 ? 52.213 31.944 8.715 1.00 43.16 134 ILE A CA 1
ATOM 633 C C . ILE A 1 134 ? 52.647 30.524 9.024 1.00 42.51 134 ILE A C 1
ATOM 634 O O . ILE A 1 134 ? 52.581 29.650 8.162 1.00 44.41 134 ILE A O 1
ATOM 639 N N . ASP A 1 135 ? 53.149 30.306 10.231 1.00 39.74 135 ASP A N 1
ATOM 640 C CA . ASP A 1 135 ? 53.692 29.012 10.595 1.00 37.06 135 ASP A CA 1
ATOM 641 C C . ASP A 1 135 ? 52.851 28.423 11.716 1.00 32.53 135 ASP A C 1
ATOM 642 O O . ASP A 1 135 ? 53.368 27.975 12.738 1.00 34.23 135 ASP A O 1
ATOM 647 N N . ILE A 1 136 ? 51.543 28.448 11.518 1.00 25.61 136 ILE A N 1
ATOM 648 C CA . ILE A 1 136 ? 50.598 27.988 12.519 1.00 20.50 136 ILE A CA 1
ATOM 649 C C . ILE A 1 136 ? 49.604 27.136 11.754 1.00 16.76 136 ILE A C 1
ATOM 650 O O . ILE A 1 136 ? 49.245 27.484 10.628 1.00 16.32 136 ILE A O 1
ATOM 655 N N . PRO A 1 137 ? 49.173 26.012 12.335 1.00 14.67 137 PRO A N 1
ATOM 656 C CA . PRO A 1 137 ? 48.198 25.152 11.649 1.00 12.27 137 PRO A CA 1
ATOM 657 C C . PRO A 1 137 ? 46.895 25.885 11.357 1.00 11.03 137 PRO A C 1
ATOM 658 O O . PRO A 1 137 ? 46.383 26.612 12.225 1.00 11.24 137 PRO A O 1
ATOM 662 N N . VAL A 1 138 ? 46.359 25.670 10.160 1.00 9.65 138 VAL A N 1
ATOM 663 C CA . VAL A 1 138 ? 45.108 26.305 9.739 1.00 9.45 138 VAL A CA 1
ATOM 664 C C . VAL A 1 138 ? 44.247 25.261 9.040 1.00 10.01 138 VAL A C 1
ATOM 665 O O . VAL A 1 138 ? 44.769 24.444 8.257 1.00 10.87 138 VAL A O 1
ATOM 669 N N . VAL A 1 139 ? 42.943 25.263 9.325 1.00 9.19 139 VAL A N 1
ATOM 670 C CA . VAL A 1 139 ? 41.958 24.596 8.472 1.00 9.18 139 VAL A CA 1
ATOM 671 C C . VAL A 1 139 ? 40.907 25.632 8.070 1.00 9.59 139 VAL A C 1
ATOM 672 O O . VAL A 1 139 ? 40.737 26.643 8.766 1.00 10.08 139 VAL A O 1
ATOM 676 N N . ALA A 1 140 ? 40.244 25.409 6.934 1.00 8.33 140 ALA A N 1
ATOM 677 C CA . ALA A 1 140 ? 39.326 26.433 6.389 1.00 9.36 140 ALA A CA 1
ATOM 678 C C . ALA A 1 140 ? 37.923 25.891 6.348 1.00 9.47 140 ALA A C 1
ATOM 679 O O . ALA A 1 140 ? 37.725 24.717 6.042 1.00 10.42 140 ALA A O 1
ATOM 681 N N . PHE A 1 141 ? 36.948 26.738 6.680 1.00 9.58 141 PHE A N 1
ATOM 682 C CA . PHE A 1 141 ? 35.526 26.417 6.426 1.00 9.73 141 PHE A CA 1
ATOM 683 C C . PHE A 1 141 ? 35.029 27.115 5.136 1.00 9.75 141 PHE A C 1
ATOM 684 O O . PHE A 1 141 ? 35.144 28.348 5.017 1.00 10.19 141 PHE A O 1
ATOM 692 N N . GLU A 1 142 ? 34.553 26.313 4.171 1.00 9.60 142 GLU A N 1
ATOM 693 C CA . GLU A 1 142 ? 33.980 26.771 2.884 1.00 10.66 142 GLU A CA 1
ATOM 694 C C . GLU A 1 142 ? 34.927 27.259 1.819 1.00 12.29 142 GLU A C 1
ATOM 695 O O . GLU A 1 142 ? 34.984 26.681 0.722 1.00 12.69 142 GLU A O 1
ATOM 701 N N . ASN A 1 143 ? 35.596 28.385 2.074 1.00 9.37 143 ASN A N 1
ATOM 702 C CA . ASN A 1 143 ? 36.389 28.968 1.007 1.00 8.74 143 ASN A CA 1
ATOM 703 C C . ASN A 1 143 ? 37.788 28.384 1.029 1.00 10.37 143 ASN A C 1
ATOM 704 O O . ASN A 1 143 ? 38.414 28.279 2.092 1.00 12.57 143 ASN A O 1
ATOM 709 N N . HIS A 1 144 ? 38.272 28.036 -0.154 1.00 10.03 144 HIS A N 1
ATOM 710 C CA . HIS A 1 144 ? 39.619 27.490 -0.304 1.00 9.42 144 HIS A CA 1
ATOM 711 C C . HIS A 1 144 ? 40.633 28.605 -0.152 1.00 12.57 144 HIS A C 1
ATOM 712 O O . HIS A 1 144 ? 40.475 29.675 -0.728 1.00 16.22 144 HIS A O 1
ATOM 719 N N . ILE A 1 145 ? 41.720 28.338 0.562 1.00 11.28 145 ILE A N 1
ATOM 720 C CA . ILE A 1 145 ? 42.701 29.374 0.817 1.00 12.31 145 ILE A CA 1
ATOM 721 C C . ILE A 1 145 ? 43.965 29.122 0.015 1.00 15.18 145 ILE A C 1
ATOM 722 O O . ILE A 1 145 ? 44.301 29.896 -0.904 1.00 16.89 145 ILE A O 1
ATOM 727 N N . LEU A 1 146 ? 44.634 28.030 0.338 1.00 14.57 146 LEU A N 1
ATOM 728 C CA . LEU A 1 146 ? 45.813 27.613 -0.416 1.00 15.66 146 LEU A CA 1
ATOM 729 C C . LEU A 1 146 ? 45.724 26.114 -0.579 1.00 16.13 146 LEU A C 1
ATOM 730 O O . LEU A 1 146 ? 45.015 25.447 0.184 1.00 15.15 146 LEU A O 1
ATOM 735 N N . ASP A 1 147 ? 46.465 25.580 -1.547 1.00 15.96 147 ASP A N 1
ATOM 736 C CA . ASP A 1 147 ? 46.335 24.170 -1.854 1.00 17.31 147 ASP A CA 1
ATOM 737 C C . ASP A 1 147 ? 46.824 23.297 -0.700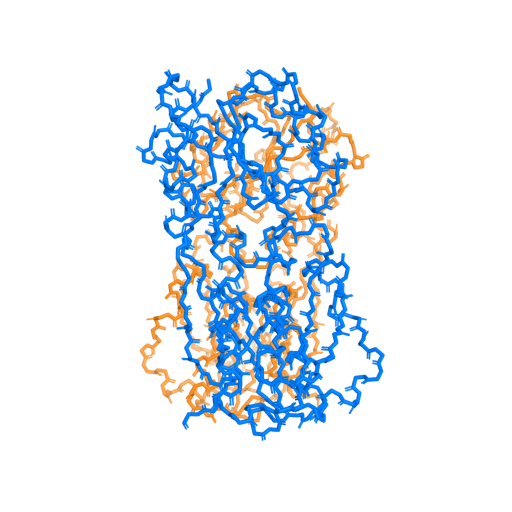 1.00 15.87 147 ASP A C 1
ATOM 738 O O . ASP A 1 147 ? 46.549 22.084 -0.667 1.00 17.15 147 ASP A O 1
ATOM 743 N N . ASN A 1 148 ? 47.545 23.885 0.249 1.00 13.91 148 ASN A N 1
ATOM 744 C CA . ASN A 1 148 ? 48.039 23.079 1.352 1.00 13.81 148 ASN A CA 1
ATOM 745 C C . ASN A 1 148 ? 47.256 23.263 2.647 1.00 12.38 148 ASN A C 1
ATOM 746 O O . ASN A 1 148 ? 47.715 22.864 3.701 1.00 12.69 148 ASN A O 1
ATOM 751 N N . ILE A 1 149 ? 46.033 23.803 2.536 1.00 10.37 149 ILE A N 1
ATOM 752 C CA . ILE A 1 149 ? 45.127 23.958 3.696 1.00 8.22 149 ILE A CA 1
ATOM 753 C C . ILE A 1 149 ? 43.833 23.200 3.414 1.00 9.42 149 ILE A C 1
ATOM 754 O O . ILE A 1 149 ? 43.211 23.395 2.369 1.00 10.18 149 ILE A O 1
ATOM 759 N N . ILE A 1 150 ? 43.452 22.312 4.339 1.00 9.04 150 ILE A N 1
ATOM 760 C CA . ILE A 1 150 ? 42.238 21.516 4.195 1.00 9.89 150 ILE A CA 1
ATOM 761 C C . ILE A 1 150 ? 41.016 22.404 4.274 1.00 9.55 150 ILE A C 1
ATOM 762 O O . ILE A 1 150 ? 40.949 23.274 5.135 1.00 9.96 150 ILE A O 1
ATOM 767 N N . THR A 1 151 ? 40.044 22.161 3.412 1.00 8.44 151 THR A N 1
ATOM 768 C CA . THR A 1 151 ? 38.781 22.926 3.413 1.00 10.15 151 THR A CA 1
ATOM 769 C C . THR A 1 151 ? 37.630 21.970 3.757 1.00 10.99 151 THR A C 1
ATOM 770 O O . THR A 1 151 ? 37.468 20.902 3.117 1.00 12.56 151 THR A O 1
ATOM 774 N N . ILE A 1 152 ? 36.827 22.338 4.763 1.00 8.58 152 ILE A N 1
ATOM 775 C CA . ILE A 1 152 ? 35.684 21.551 5.197 1.00 8.44 152 ILE A CA 1
ATOM 776 C C . ILE A 1 152 ? 34.432 22.349 4.810 1.00 8.48 152 ILE A C 1
ATOM 777 O O . ILE A 1 152 ? 34.377 23.564 5.007 1.00 9.16 152 ILE A O 1
ATOM 782 N N . SER A 1 153 ? 33.420 21.678 4.296 1.00 9.27 153 SER A N 1
ATOM 783 C CA . SER A 1 153 ? 32.211 22.379 3.903 1.00 9.54 153 SER A CA 1
ATOM 784 C C . SER A 1 153 ? 31.031 21.450 3.930 1.00 9.76 153 SER A C 1
ATOM 785 O O . SER A 1 153 ? 31.225 20.243 4.024 1.00 10.29 153 SER A O 1
ATOM 788 N N . SER A 1 154 ? 29.806 21.988 3.876 1.00 8.83 154 SER A N 1
ATOM 789 C CA . SER A 1 154 ? 28.660 21.136 3.587 1.00 8.92 154 SER A CA 1
ATOM 790 C C . SER A 1 154 ? 28.582 20.899 2.080 1.00 9.90 154 SER A C 1
ATOM 791 O O . SER A 1 154 ? 29.271 21.559 1.315 1.00 10.30 154 SER A O 1
ATOM 794 N N . ASP A 1 155 ? 27.721 19.973 1.663 1.00 8.52 155 ASP A N 1
ATOM 795 C CA . ASP A 1 155 ? 27.536 19.681 0.241 1.00 8.50 155 ASP A CA 1
ATOM 796 C C . ASP A 1 155 ? 26.620 20.717 -0.386 1.00 9.23 155 ASP A C 1
ATOM 797 O O . ASP A 1 155 ? 25.440 20.491 -0.651 1.00 9.87 155 ASP A O 1
ATOM 802 N N . ASN A 1 156 ? 27.185 21.887 -0.614 1.00 8.21 156 ASN A N 1
ATOM 803 C CA . ASN A 1 156 ? 26.360 23.012 -1.048 1.00 8.23 156 ASN A CA 1
ATOM 804 C C . ASN A 1 156 ? 25.799 22.875 -2.461 1.00 7.37 156 ASN A C 1
ATOM 805 O O . ASN A 1 156 ? 24.686 23.344 -2.747 1.00 7.96 156 ASN A O 1
ATOM 810 N N . TYR A 1 157 ? 26.541 22.210 -3.338 1.00 8.64 157 TYR A N 1
ATOM 811 C CA . TYR A 1 157 ? 26.048 22.021 -4.688 1.00 8.93 157 TYR A CA 1
ATOM 812 C C . TYR A 1 157 ? 24.788 21.158 -4.661 1.00 8.37 157 TYR A C 1
ATOM 813 O O . TYR A 1 157 ? 23.737 21.520 -5.217 1.00 8.65 157 TYR A O 1
ATOM 822 N N . ASN A 1 158 ? 24.876 20.027 -4.031 1.00 8.89 158 ASN A N 1
ATOM 823 C CA . ASN A 1 158 ? 23.726 19.143 -3.981 1.00 8.89 158 ASN A CA 1
ATOM 824 C C . ASN A 1 158 ? 22.567 19.727 -3.167 1.00 9.29 158 ASN A C 1
ATOM 825 O O . ASN A 1 158 ? 21.450 19.527 -3.510 1.00 9.82 158 ASN A O 1
ATOM 830 N N . GLY A 1 159 ? 22.891 20.511 -2.143 1.00 8.44 159 GLY A N 1
ATOM 831 C CA . GLY A 1 159 ? 21.829 21.206 -1.398 1.00 8.25 159 GLY A CA 1
ATOM 832 C C . GLY A 1 159 ? 21.078 22.170 -2.280 1.00 9.13 159 GLY A C 1
ATOM 833 O O . GLY A 1 159 ? 19.855 22.265 -2.168 1.00 8.86 159 GLY A O 1
ATOM 834 N N . GLY A 1 160 ? 21.776 22.866 -3.185 1.00 8.84 160 GLY A N 1
ATOM 835 C CA . GLY A 1 160 ? 21.046 23.755 -4.111 1.00 9.33 160 GLY A CA 1
ATOM 836 C C . GLY A 1 160 ? 20.170 22.958 -5.066 1.00 10.33 160 GLY A C 1
ATOM 837 O O . GLY A 1 160 ? 19.035 23.372 -5.368 1.00 10.65 160 GLY A O 1
ATOM 838 N N . ARG A 1 161 ? 20.674 21.828 -5.565 1.00 9.62 161 ARG A N 1
ATOM 839 C CA . ARG A 1 161 ? 19.811 20.965 -6.402 1.00 10.05 161 ARG A CA 1
ATOM 840 C C . ARG A 1 161 ? 18.585 20.497 -5.624 1.00 9.93 161 ARG A C 1
ATOM 841 O O . ARG A 1 161 ? 17.464 20.480 -6.164 1.00 11.41 161 ARG A O 1
ATOM 849 N N . MET A 1 162 ? 18.791 20.096 -4.364 1.00 9.45 162 MET A N 1
ATOM 850 C CA . MET A 1 162 ? 17.657 19.579 -3.555 1.00 10.92 162 MET A CA 1
ATOM 851 C C . MET A 1 162 ? 16.617 20.674 -3.398 1.00 10.03 162 MET A C 1
ATOM 852 O O . MET A 1 162 ? 15.399 20.425 -3.380 1.00 11.36 162 MET A O 1
ATOM 857 N N . ALA A 1 163 ? 17.084 21.895 -3.183 1.00 9.03 163 ALA A N 1
ATOM 858 C CA . ALA A 1 163 ? 16.139 22.998 -3.018 1.00 9.47 163 ALA A CA 1
ATOM 859 C C . ALA A 1 163 ? 15.329 23.207 -4.273 1.00 10.04 163 ALA A C 1
ATOM 860 O O . ALA A 1 163 ? 14.116 23.410 -4.200 1.00 10.10 163 ALA A O 1
ATOM 862 N N . PHE A 1 164 ? 15.977 23.124 -5.440 1.00 9.91 164 PHE A N 1
ATOM 863 C CA . PHE A 1 164 ? 15.185 23.282 -6.662 1.00 10.12 164 PHE A CA 1
ATOM 864 C C . PHE A 1 164 ? 14.175 22.148 -6.792 1.00 9.51 164 PHE A C 1
ATOM 865 O O . PHE A 1 164 ? 13.000 22.369 -7.115 1.00 9.63 164 PHE A O 1
ATOM 873 N N . ASP A 1 165 ? 14.665 20.925 -6.600 1.00 10.47 165 ASP A N 1
ATOM 874 C CA . ASP A 1 165 ? 13.811 19.734 -6.807 1.00 10.88 165 ASP A CA 1
ATOM 875 C C . ASP A 1 165 ? 12.595 19.835 -5.884 1.00 11.33 165 ASP A C 1
ATOM 876 O O . ASP A 1 165 ? 11.476 19.462 -6.265 1.00 13.00 165 ASP A O 1
ATOM 881 N N . HIS A 1 166 ? 12.796 20.353 -4.671 1.00 9.98 166 HIS A N 1
ATOM 882 C CA . HIS A 1 166 ? 11.667 20.439 -3.730 1.00 10.41 166 HIS A CA 1
ATOM 883 C C . HIS A 1 166 ? 10.635 21.465 -4.211 1.00 10.37 166 HIS A C 1
ATOM 884 O O . HIS A 1 166 ? 9.430 21.184 -4.239 1.00 11.04 166 HIS A O 1
ATOM 891 N N . LEU A 1 167 ? 11.085 22.657 -4.604 1.00 8.12 167 LEU A N 1
ATOM 892 C CA . LEU A 1 167 ? 10.134 23.651 -5.106 1.00 9.25 167 LEU A CA 1
ATOM 893 C C . LEU A 1 167 ? 9.405 23.105 -6.329 1.00 10.84 167 LEU A C 1
ATOM 894 O O . LEU A 1 167 ? 8.191 23.245 -6.464 1.00 12.38 167 LEU A O 1
ATOM 899 N N . TYR A 1 168 ? 10.138 22.508 -7.250 1.00 10.15 168 TYR A N 1
ATOM 900 C CA . TYR A 1 168 ? 9.520 21.982 -8.488 1.00 11.46 168 TYR A CA 1
ATOM 901 C C . TYR A 1 168 ? 8.485 20.875 -8.182 1.00 12.19 168 TYR A C 1
ATOM 902 O O . TYR A 1 168 ? 7.357 20.851 -8.738 1.00 13.31 168 TYR A O 1
ATOM 911 N N . GLU A 1 169 ? 8.842 19.977 -7.266 1.00 12.44 169 GLU A N 1
ATOM 912 C CA . GLU A 1 169 ? 7.943 18.877 -6.874 1.00 12.64 169 GLU A CA 1
ATOM 913 C C . GLU A 1 169 ? 6.667 19.444 -6.267 1.00 13.79 169 GLU A C 1
ATOM 914 O O . GLU A 1 169 ? 5.584 18.858 -6.444 1.00 14.84 169 GLU A O 1
ATOM 920 N N . LYS A 1 170 ? 6.776 20.583 -5.580 1.00 13.17 170 LYS A N 1
ATOM 921 C CA . LYS A 1 170 ? 5.597 21.241 -4.998 1.00 14.99 170 LYS A CA 1
ATOM 922 C C . LYS A 1 170 ? 4.890 22.178 -5.969 1.00 15.91 170 LYS A C 1
ATOM 923 O O . LYS A 1 170 ? 4.087 23.018 -5.543 1.00 17.45 170 LYS A O 1
ATOM 929 N N . GLY A 1 171 ? 5.189 22.044 -7.258 1.00 13.79 171 GLY A N 1
ATOM 930 C CA . GLY A 1 171 ? 4.407 22.706 -8.288 1.00 14.13 171 GLY A CA 1
ATOM 931 C C . GLY A 1 171 ? 4.885 24.079 -8.718 1.00 14.27 171 GLY A C 1
ATOM 932 O O . GLY A 1 171 ? 4.254 24.737 -9.557 1.00 15.38 171 GLY A O 1
ATOM 933 N N . CYS A 1 172 ? 6.036 24.510 -8.201 1.00 12.95 172 CYS A N 1
ATOM 934 C CA . CYS A 1 172 ? 6.490 25.845 -8.552 1.00 11.90 172 CYS A CA 1
ATOM 935 C C . CYS A 1 172 ? 7.089 25.856 -9.953 1.00 11.98 172 CYS A C 1
ATOM 936 O O . CYS A 1 172 ? 7.897 24.980 -10.299 1.00 11.47 172 CYS A O 1
ATOM 939 N N . ARG A 1 173 ? 6.712 26.870 -10.734 1.00 12.51 173 ARG A N 1
ATOM 940 C CA . ARG A 1 173 ? 7.277 27.038 -12.070 1.00 13.35 173 ARG A CA 1
ATOM 941 C C . ARG A 1 173 ? 7.842 28.440 -12.310 1.00 14.50 173 ARG A C 1
ATOM 942 O O . ARG A 1 173 ? 8.787 28.589 -13.082 1.00 17.39 173 ARG A O 1
ATOM 950 N N . LYS A 1 174 ? 7.267 29.454 -11.668 1.00 12.17 174 LYS A N 1
ATOM 951 C CA . LYS A 1 174 ? 7.853 30.783 -11.653 1.00 12.49 174 LYS A CA 1
ATOM 952 C C . LYS A 1 174 ? 8.707 30.843 -10.399 1.00 11.47 174 LYS A C 1
ATOM 953 O O . LYS A 1 174 ? 8.181 30.930 -9.309 1.00 11.92 174 LYS A O 1
ATOM 959 N N . ILE A 1 175 ? 10.022 30.808 -10.573 1.00 10.67 175 ILE A N 1
ATOM 960 C CA . ILE A 1 175 ? 10.937 30.639 -9.432 1.00 10.64 175 ILE A CA 1
ATOM 961 C C . ILE A 1 175 ? 12.000 31.722 -9.379 1.00 10.83 175 ILE A C 1
ATOM 962 O O . ILE A 1 175 ? 12.558 32.091 -10.417 1.00 10.38 175 ILE A O 1
ATOM 967 N N . LEU A 1 176 ? 12.264 32.208 -8.155 1.00 9.80 176 LEU A N 1
ATOM 968 C CA . LEU A 1 176 ? 13.305 33.198 -7.904 1.00 8.70 176 LEU A CA 1
ATOM 969 C C . LEU A 1 176 ? 14.337 32.573 -6.991 1.00 8.47 176 LEU A C 1
ATOM 970 O O . LEU A 1 176 ? 13.975 31.883 -6.018 1.00 8.65 176 LEU A O 1
ATOM 975 N N . HIS A 1 177 ? 15.611 32.833 -7.264 1.00 8.08 177 HIS A N 1
ATOM 976 C CA . HIS A 1 177 ? 16.665 32.488 -6.283 1.00 7.67 177 HIS A CA 1
ATOM 977 C C . HIS A 1 177 ? 17.329 33.790 -5.851 1.00 8.76 177 HIS A C 1
ATOM 978 O O . HIS A 1 177 ? 17.843 34.537 -6.690 1.00 8.70 177 HIS A O 1
ATOM 985 N N . ILE A 1 178 ? 17.242 34.080 -4.549 1.00 7.05 178 ILE A N 1
ATOM 986 C CA . ILE A 1 178 ? 17.987 35.184 -3.967 1.00 8.45 178 ILE A CA 1
ATOM 987 C C . ILE A 1 178 ? 19.327 34.580 -3.586 1.00 8.82 178 ILE A C 1
ATOM 988 O O . ILE A 1 178 ? 19.410 33.774 -2.635 1.00 8.62 178 ILE A O 1
ATOM 993 N N . LYS A 1 179 ? 20.340 34.902 -4.394 1.00 9.18 179 LYS A N 1
ATOM 994 C CA . LYS A 1 179 ? 21.668 34.299 -4.240 1.00 9.12 179 LYS A CA 1
ATOM 995 C C . LYS A 1 179 ? 22.586 35.151 -3.404 1.00 9.29 179 LYS A C 1
ATOM 996 O O . LYS A 1 179 ? 22.359 36.353 -3.212 1.00 9.62 179 LYS A O 1
ATOM 1002 N N . GLY A 1 180 ? 23.606 34.510 -2.867 1.00 8.95 180 GLY A N 1
ATOM 1003 C CA . GLY A 1 180 ? 24.542 35.201 -1.988 1.00 8.79 180 GLY A CA 1
ATOM 1004 C C . GLY A 1 180 ? 25.635 35.869 -2.784 1.00 9.43 180 GLY A C 1
ATOM 1005 O O . GLY A 1 180 ? 25.703 35.727 -4.021 1.00 9.88 180 GLY A O 1
ATOM 1006 N N . PRO A 1 181 ? 26.501 36.612 -2.080 1.00 10.83 181 PRO A N 1
ATOM 1007 C CA . PRO A 1 181 ? 27.648 37.282 -2.634 1.00 13.59 181 PRO A CA 1
ATOM 1008 C C . PRO A 1 181 ? 28.536 36.286 -3.388 1.00 13.19 181 PRO A C 1
ATOM 1009 O O . PRO A 1 181 ? 28.728 35.183 -2.904 1.00 12.63 181 PRO A O 1
ATOM 1013 N N . GLU A 1 182 ? 29.100 36.701 -4.516 1.00 12.70 182 GLU A N 1
ATOM 1014 C CA . GLU A 1 182 ? 29.966 35.864 -5.327 1.00 13.40 182 GLU A CA 1
ATOM 1015 C C . GLU A 1 182 ? 31.223 35.364 -4.605 1.00 11.93 182 GLU A C 1
ATOM 1016 O O . GLU A 1 182 ? 31.789 34.314 -4.984 1.00 13.00 182 GLU A O 1
ATOM 1022 N N . VAL A 1 183 ? 31.660 36.105 -3.588 1.00 10.78 183 VAL A N 1
ATOM 1023 C CA . VAL A 1 183 ? 32.875 35.737 -2.870 1.00 10.69 183 VAL A CA 1
ATOM 1024 C C . VAL A 1 183 ? 32.653 34.589 -1.893 1.00 10.37 183 VAL A C 1
ATOM 1025 O O . VAL A 1 183 ? 33.620 34.129 -1.291 1.00 10.65 183 VAL A O 1
ATOM 1029 N N . PHE A 1 184 ? 31.405 34.131 -1.718 1.00 8.75 184 PHE A N 1
ATOM 1030 C CA . PHE A 1 184 ? 31.149 32.969 -0.858 1.00 8.25 184 PHE A CA 1
ATOM 1031 C C . PHE A 1 184 ? 31.093 31.741 -1.756 1.00 8.50 184 PHE A C 1
ATOM 1032 O O . PHE A 1 184 ? 30.097 31.543 -2.478 1.00 9.17 184 PHE A O 1
ATOM 1040 N N . GLU A 1 185 ? 32.139 30.914 -1.739 1.00 8.15 185 GLU A N 1
ATOM 1041 C CA . GLU A 1 185 ? 32.126 29.715 -2.572 1.00 8.90 185 GLU A CA 1
ATOM 1042 C C . GLU A 1 185 ? 30.871 28.878 -2.312 1.00 8.87 185 GLU A C 1
ATOM 1043 O O . GLU A 1 185 ? 30.353 28.240 -3.225 1.00 9.50 185 GLU A O 1
ATOM 1049 N N . ALA A 1 186 ? 30.428 28.836 -1.060 1.00 7.88 186 ALA A N 1
ATOM 1050 C CA . ALA A 1 186 ? 29.286 27.989 -0.720 1.00 9.19 186 ALA A CA 1
ATOM 1051 C C . ALA A 1 186 ? 28.026 28.440 -1.427 1.00 8.90 186 ALA A C 1
ATOM 1052 O O . ALA A 1 186 ? 27.260 27.617 -1.924 1.00 8.83 186 ALA A O 1
ATOM 1054 N N . THR A 1 187 ? 27.776 29.750 -1.434 1.00 8.09 187 THR A N 1
ATOM 1055 C CA . THR A 1 187 ? 26.544 30.200 -2.075 1.00 7.22 187 THR A CA 1
ATOM 1056 C C . THR A 1 187 ? 26.640 30.103 -3.591 1.00 8.85 187 THR A C 1
ATOM 1057 O O . THR A 1 187 ? 25.611 29.935 -4.285 1.00 9.63 187 THR A O 1
ATOM 1061 N N . GLU A 1 188 ? 27.845 30.217 -4.123 1.00 8.19 188 GLU A N 1
ATOM 1062 C CA . GLU A 1 188 ? 28.005 30.032 -5.574 1.00 8.41 188 GLU A CA 1
ATOM 1063 C C . GLU A 1 188 ? 27.647 28.591 -5.948 1.00 8.74 188 GLU A C 1
ATOM 1064 O O . GLU A 1 188 ? 27.005 28.360 -6.966 1.00 9.07 188 GLU A O 1
ATOM 1070 N N . LEU A 1 189 ? 28.064 27.634 -5.126 1.00 8.37 189 LEU A N 1
ATOM 1071 C CA . LEU A 1 189 ? 27.710 26.238 -5.419 1.00 8.53 189 LEU A CA 1
ATOM 1072 C C . LEU A 1 189 ? 26.206 26.015 -5.258 1.00 8.99 189 LEU A C 1
ATOM 1073 O O . LEU A 1 189 ? 25.596 25.267 -6.041 1.00 9.66 189 LEU A O 1
ATOM 1078 N N . ARG A 1 190 ? 25.582 26.637 -4.244 1.00 7.60 190 ARG A N 1
ATOM 1079 C CA . ARG A 1 190 ? 24.126 26.496 -4.131 1.00 7.53 190 ARG A CA 1
ATOM 1080 C C . ARG A 1 190 ? 23.416 27.032 -5.369 1.00 8.19 190 ARG A C 1
ATOM 1081 O O . ARG A 1 190 ? 22.469 26.436 -5.875 1.00 8.88 190 ARG A O 1
ATOM 1089 N N . TYR A 1 191 ? 23.886 28.177 -5.857 1.00 8.01 191 TYR A N 1
ATOM 1090 C CA . TYR A 1 191 ? 23.333 28.767 -7.069 1.00 8.79 191 TYR A CA 1
ATOM 1091 C C . TYR A 1 191 ? 23.488 27.819 -8.252 1.00 9.05 191 TYR A C 1
ATOM 1092 O O . TYR A 1 191 ? 22.539 27.588 -9.003 1.00 9.19 191 TYR A O 1
ATOM 1101 N N . LYS A 1 192 ? 24.679 27.249 -8.386 1.00 7.96 192 LYS A N 1
ATOM 1102 C CA . LYS A 1 192 ? 24.945 26.376 -9.529 1.00 9.14 192 LYS A CA 1
ATOM 1103 C C . LYS A 1 192 ? 24.081 25.108 -9.452 1.00 9.39 192 LYS A C 1
ATOM 1104 O O . LYS A 1 192 ? 23.554 24.636 -10.475 1.00 10.15 192 LYS A O 1
ATOM 1110 N N . GLY A 1 193 ? 23.915 24.549 -8.256 1.00 8.29 193 GLY A N 1
ATOM 1111 C CA . GLY A 1 193 ? 23.105 23.317 -8.158 1.00 7.87 193 GLY A CA 1
ATOM 1112 C C . GLY A 1 193 ? 21.657 23.630 -8.474 1.00 8.47 193 GLY A C 1
ATOM 1113 O O . GLY A 1 193 ? 20.954 22.842 -9.123 1.00 10.47 193 GLY A O 1
ATOM 1114 N N . PHE A 1 194 ? 21.192 24.785 -7.999 1.00 8.41 194 PHE A N 1
ATOM 1115 C CA . PHE A 1 194 ? 19.796 25.179 -8.234 1.00 7.78 194 PHE A CA 1
ATOM 1116 C C . PHE A 1 194 ? 19.563 25.398 -9.727 1.00 8.86 194 PHE A C 1
ATOM 1117 O O . PHE A 1 194 ? 18.575 24.909 -10.298 1.00 10.40 194 PHE A O 1
ATOM 1125 N N . LEU A 1 195 ? 20.485 26.125 -10.359 1.00 7.86 195 LEU A N 1
ATOM 1126 C CA . LEU A 1 195 ? 20.373 26.428 -11.785 1.00 8.52 195 LEU A CA 1
ATOM 1127 C C . LEU A 1 195 ? 20.465 25.153 -12.616 1.00 10.40 195 LEU A C 1
ATOM 1128 O O . LEU A 1 195 ? 19.681 24.970 -13.560 1.00 10.46 195 LEU A O 1
ATOM 1133 N N . ASP A 1 196 ? 21.385 24.255 -12.258 1.00 10.42 196 ASP A N 1
ATOM 1134 C CA . ASP A 1 196 ? 21.483 22.997 -13.019 1.00 11.54 196 ASP A CA 1
ATOM 1135 C C . ASP A 1 196 ? 20.153 22.234 -12.930 1.00 10.99 196 ASP A C 1
ATOM 1136 O O . ASP A 1 196 ? 19.729 21.590 -13.890 1.00 11.48 196 ASP A O 1
ATOM 1141 N N . GLY A 1 197 ? 19.515 22.266 -11.762 1.00 9.56 197 GLY A N 1
ATOM 1142 C CA . GLY A 1 197 ? 18.190 21.640 -11.643 1.00 9.48 197 GLY A CA 1
ATOM 1143 C C . GLY A 1 197 ? 17.166 22.257 -12.583 1.00 10.96 197 GLY A C 1
ATOM 1144 O O . GLY A 1 197 ? 16.404 21.548 -13.261 1.00 11.52 197 GLY A O 1
ATOM 1145 N N . ALA A 1 198 ? 17.136 23.590 -12.634 1.00 9.95 198 ALA A N 1
ATOM 1146 C CA . ALA A 1 198 ? 16.210 24.286 -13.515 1.00 10.04 198 ALA A CA 1
ATOM 1147 C C . ALA A 1 198 ? 16.488 23.946 -14.978 1.00 10.10 198 ALA A C 1
ATOM 1148 O O . ALA A 1 198 ? 15.549 23.743 -15.755 1.00 12.02 198 ALA A O 1
ATOM 1150 N N . ARG A 1 199 ? 17.764 23.862 -15.346 1.00 9.86 199 ARG A N 1
ATOM 1151 C CA . ARG A 1 199 ? 18.102 23.573 -16.745 1.00 9.97 199 ARG A CA 1
ATOM 1152 C C . ARG A 1 199 ? 17.612 22.188 -17.134 1.00 11.30 199 ARG A C 1
ATOM 1153 O O . ARG A 1 199 ? 17.179 21.963 -18.289 1.00 12.05 199 ARG A O 1
ATOM 1161 N N . ALA A 1 200 ? 17.666 21.253 -16.189 1.00 10.97 200 ALA A N 1
ATOM 1162 C CA . ALA A 1 200 ? 17.205 19.877 -16.464 1.00 10.85 200 ALA A CA 1
ATOM 1163 C C . ALA A 1 200 ? 15.711 19.848 -16.743 1.00 12.35 200 ALA A C 1
ATOM 1164 O O . ALA A 1 200 ? 15.232 18.975 -17.468 1.00 13.58 200 ALA A O 1
ATOM 1166 N N . LYS A 1 201 ? 14.976 20.812 -16.200 1.00 12.56 201 LYS A N 1
ATOM 1167 C CA . LYS A 1 201 ? 13.521 20.886 -16.433 1.00 13.18 201 LYS A CA 1
ATOM 1168 C C . LYS A 1 201 ? 13.159 21.947 -17.487 1.00 14.68 201 LYS A C 1
ATOM 1169 O O . LYS A 1 201 ? 11.992 22.296 -17.663 1.00 15.89 201 LYS A O 1
ATOM 1175 N N . ASP A 1 202 ? 14.163 22.493 -18.161 1.00 15.31 202 ASP A N 1
ATOM 1176 C CA . ASP A 1 202 ? 13.918 23.528 -19.164 1.00 16.87 202 ASP A CA 1
ATOM 1177 C C . ASP A 1 202 ? 13.139 24.705 -18.603 1.00 16.69 202 ASP A C 1
ATOM 1178 O O . ASP A 1 202 ? 12.263 25.273 -19.268 1.00 17.08 202 ASP A O 1
ATOM 1183 N N . LEU A 1 203 ? 13.472 25.082 -17.373 1.00 14.79 203 LEU A N 1
ATOM 1184 C CA . LEU A 1 203 ? 12.767 26.171 -16.714 1.00 15.56 203 LEU A CA 1
ATOM 1185 C C . LEU A 1 203 ? 13.688 27.363 -16.594 1.00 17.78 203 LEU A C 1
ATOM 1186 O O . LEU A 1 203 ? 14.817 27.206 -16.166 1.00 18.88 203 LEU A O 1
ATOM 1191 N N . GLU A 1 204 ? 13.214 28.542 -16.986 1.00 18.18 204 GLU A N 1
ATOM 1192 C CA . GLU A 1 204 ? 13.964 29.760 -16.747 1.00 18.84 204 GLU A CA 1
ATOM 1193 C C . GLU A 1 204 ? 13.704 30.229 -15.313 1.00 19.03 204 GLU A C 1
ATOM 1194 O O . GLU A 1 204 ? 12.553 30.208 -14.853 1.00 21.21 204 GLU A O 1
ATOM 1200 N N . ILE A 1 205 ? 14.772 30.662 -14.653 1.00 17.47 205 ILE A N 1
ATOM 1201 C CA . ILE A 1 205 ? 14.751 31.113 -13.244 1.00 16.83 205 ILE A CA 1
ATOM 1202 C C . ILE A 1 205 ? 15.226 32.560 -13.189 1.00 14.82 205 ILE A C 1
ATOM 1203 O O . ILE A 1 205 ? 16.089 32.955 -13.976 1.00 16.02 205 ILE A O 1
ATOM 1208 N N . ASP A 1 206 ? 14.729 33.328 -12.226 1.00 11.23 206 ASP A N 1
ATOM 1209 C CA . ASP A 1 206 ? 15.206 34.694 -12.032 1.00 11.13 206 ASP A CA 1
ATOM 1210 C C . ASP A 1 206 ? 16.124 34.717 -10.812 1.00 11.00 206 ASP A C 1
ATOM 1211 O O . ASP A 1 206 ? 15.954 33.905 -9.907 1.00 11.07 206 ASP A O 1
ATOM 1216 N N . PHE A 1 207 ? 17.079 35.647 -10.803 1.00 11.00 207 PHE A N 1
ATOM 1217 C CA . PHE A 1 207 ? 18.022 35.797 -9.696 1.00 11.92 207 PHE A CA 1
ATOM 1218 C C . PHE A 1 207 ? 18.060 37.222 -9.182 1.00 12.77 207 PHE A C 1
ATOM 1219 O O . PHE A 1 207 ? 17.959 38.184 -9.965 1.00 13.81 207 PHE A O 1
ATOM 1227 N N . ILE A 1 208 ? 18.231 37.363 -7.862 1.00 10.20 208 ILE A N 1
ATOM 1228 C CA . ILE A 1 208 ? 18.601 38.652 -7.236 1.00 9.18 208 ILE A CA 1
ATOM 1229 C C . ILE A 1 208 ? 19.825 38.347 -6.383 1.00 10.66 208 ILE A C 1
ATOM 1230 O O . ILE A 1 208 ? 19.818 37.359 -5.661 1.00 12.43 208 ILE A O 1
ATOM 1235 N N . GLU A 1 209 ? 20.878 39.148 -6.484 1.00 10.12 209 GLU A N 1
ATOM 1236 C CA . GLU A 1 209 ? 22.123 38.821 -5.779 1.00 9.79 209 GLU A CA 1
ATOM 1237 C C . GLU A 1 209 ? 22.382 39.791 -4.652 1.00 10.28 209 GLU A C 1
ATOM 1238 O O . GLU A 1 209 ? 22.663 40.973 -4.891 1.00 11.42 209 GLU A O 1
ATOM 1244 N N . PHE A 1 210 ? 22.316 39.305 -3.415 1.00 9.19 210 PHE A N 1
ATOM 1245 C CA . PHE A 1 210 ? 22.626 40.173 -2.278 1.00 9.08 210 PHE A CA 1
ATOM 1246 C C . PHE A 1 210 ? 24.133 40.276 -2.178 1.00 10.70 210 PHE A C 1
ATOM 1247 O O . PHE A 1 210 ? 24.839 39.295 -2.464 1.00 12.28 210 PHE A O 1
ATOM 1255 N N . GLN A 1 211 ? 24.645 41.440 -1.758 1.00 8.99 211 GLN A N 1
ATOM 1256 C CA . GLN A 1 211 ? 26.111 41.614 -1.716 1.00 10.13 211 GLN A CA 1
ATOM 1257 C C . GLN A 1 211 ? 26.728 41.346 -0.367 1.00 10.34 211 GLN A C 1
ATOM 1258 O O . GLN A 1 211 ? 27.983 41.382 -0.213 1.00 11.76 211 GLN A O 1
ATOM 1264 N N . HIS A 1 212 ? 25.873 41.092 0.625 1.00 9.87 212 HIS A N 1
ATOM 1265 C CA . HIS A 1 212 ? 26.341 40.854 1.987 1.00 10.33 212 HIS A CA 1
ATOM 1266 C C . HIS A 1 212 ? 25.500 39.735 2.593 1.00 9.30 212 HIS A C 1
ATOM 1267 O O . HIS A 1 212 ? 24.352 39.537 2.198 1.00 10.15 212 HIS A O 1
ATOM 1274 N N . ASP A 1 213 ? 26.082 39.038 3.563 1.00 8.83 213 ASP A N 1
ATOM 1275 C CA . ASP A 1 213 ? 25.288 38.199 4.464 1.00 9.19 213 ASP A CA 1
ATOM 1276 C C . ASP A 1 213 ? 24.470 39.150 5.342 1.00 11.25 213 ASP A C 1
ATOM 1277 O O . ASP A 1 213 ? 24.603 40.385 5.274 1.00 10.87 213 ASP A O 1
ATOM 1282 N N . PHE A 1 214 ? 23.633 38.586 6.197 1.00 11.00 214 PHE A N 1
ATOM 1283 C CA . PHE A 1 214 ? 22.804 39.426 7.079 1.00 10.97 214 PHE A CA 1
ATOM 1284 C C .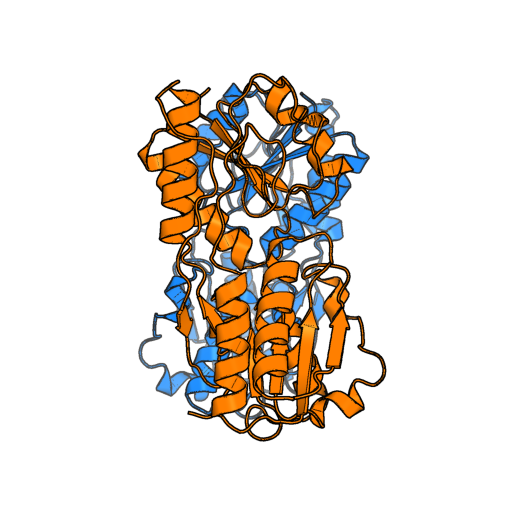 PHE A 1 214 ? 23.601 40.483 7.834 1.00 11.10 214 PHE A C 1
ATOM 1285 O O . PHE A 1 214 ? 24.670 40.219 8.426 1.00 11.40 214 PHE A O 1
ATOM 1293 N N . GLN A 1 215 ? 23.071 41.717 7.818 1.00 10.71 215 GLN A N 1
ATOM 1294 C CA . GLN A 1 215 ? 23.558 42.792 8.654 1.00 12.70 215 GLN A CA 1
ATOM 1295 C C . GLN A 1 215 ? 22.293 43.429 9.199 1.00 11.57 215 GLN A C 1
ATOM 1296 O O . GLN A 1 215 ? 21.254 43.404 8.535 1.00 11.45 215 GLN A O 1
ATOM 1302 N N . VAL A 1 216 ? 22.387 44.023 10.379 1.00 11.84 216 VAL A N 1
ATOM 1303 C CA . VAL A 1 216 ? 21.211 44.622 10.986 1.00 12.25 216 VAL A CA 1
ATOM 1304 C C . VAL A 1 216 ? 20.630 45.708 10.072 1.00 11.84 216 VAL A C 1
ATOM 1305 O O . VAL A 1 216 ? 19.406 45.887 10.004 1.00 12.64 216 VAL A O 1
ATOM 1309 N N . LYS A 1 217 ? 21.499 46.386 9.330 1.00 11.40 217 LYS A N 1
ATOM 1310 C CA . LYS A 1 217 ? 21.010 47.399 8.369 1.00 12.40 217 LYS A CA 1
ATOM 1311 C C . LYS A 1 217 ? 20.061 46.852 7.309 1.00 13.07 217 LYS A C 1
ATOM 1312 O O . LYS A 1 217 ? 19.241 47.603 6.752 1.00 15.12 217 LYS A O 1
ATOM 1318 N N . MET A 1 218 ? 20.157 45.558 7.022 1.00 12.29 218 MET A N 1
ATOM 1319 C CA . MET A 1 218 ? 19.280 44.941 6.034 1.00 13.60 218 MET A CA 1
ATOM 1320 C C . MET A 1 218 ? 17.824 45.143 6.412 1.00 15.42 218 MET A C 1
ATOM 1321 O O . MET A 1 218 ? 16.945 45.143 5.552 1.00 15.82 218 MET A O 1
ATOM 1326 N N . LEU A 1 219 ? 17.535 45.325 7.704 1.00 16.17 219 LEU A N 1
ATOM 1327 C CA . LEU A 1 219 ? 16.136 45.464 8.109 1.00 18.29 219 LEU A CA 1
ATOM 1328 C C . LEU A 1 219 ? 15.547 46.820 7.696 1.00 20.78 219 LEU A C 1
ATOM 1329 O O . LEU A 1 219 ? 14.318 47.004 7.752 1.00 24.27 219 LEU A O 1
ATOM 1334 N N . GLU A 1 220 ? 16.425 47.747 7.287 1.00 17.84 220 GLU A N 1
ATOM 1335 C CA . GLU A 1 220 ? 16.050 49.091 6.835 1.00 19.48 220 GLU A CA 1
ATOM 1336 C C . GLU A 1 220 ? 16.253 49.261 5.325 1.00 17.85 220 GLU A C 1
ATOM 1337 O O . GLU A 1 220 ? 16.183 50.390 4.820 1.00 19.24 220 GLU A O 1
ATOM 1343 N N . GLU A 1 221 ? 16.526 48.159 4.623 1.00 13.95 221 GLU A N 1
ATOM 1344 C CA . GLU A 1 221 ? 16.778 48.187 3.169 1.00 12.97 221 GLU A CA 1
ATOM 1345 C C . GLU A 1 221 ? 15.619 47.543 2.412 1.00 14.81 221 GLU A C 1
ATOM 1346 O O . GLU A 1 221 ? 15.069 46.536 2.867 1.00 17.90 221 GLU A O 1
ATOM 1352 N N . ASP A 1 222 ? 15.253 48.120 1.273 1.00 14.40 222 ASP A N 1
ATOM 1353 C CA . ASP A 1 222 ? 14.166 47.592 0.436 1.00 15.24 222 ASP A CA 1
ATOM 1354 C C . ASP A 1 222 ? 14.737 46.866 -0.759 1.00 14.61 222 ASP A C 1
ATOM 1355 O O . ASP A 1 222 ? 15.865 47.137 -1.162 1.00 13.00 222 ASP A O 1
ATOM 1360 N N . ILE A 1 223 ? 13.957 45.950 -1.331 1.00 14.63 223 ILE A N 1
ATOM 1361 C CA . ILE A 1 223 ? 14.266 45.393 -2.648 1.00 13.65 223 ILE A CA 1
ATOM 1362 C C . ILE A 1 223 ? 13.459 46.189 -3.675 1.00 14.36 223 ILE A C 1
ATOM 1363 O O . ILE A 1 223 ? 12.255 46.432 -3.485 1.00 14.98 223 ILE A O 1
ATOM 1368 N N . ASN A 1 224 ? 14.117 46.646 -4.735 1.00 14.19 224 ASN A N 1
ATOM 1369 C CA . ASN A 1 224 ? 13.433 47.402 -5.777 1.00 15.05 224 ASN A CA 1
ATOM 1370 C C . ASN A 1 224 ? 12.365 46.487 -6.348 1.00 17.07 224 ASN A C 1
ATOM 1371 O O . ASN A 1 224 ? 12.641 45.312 -6.568 1.00 17.65 224 ASN A O 1
ATOM 1376 N N . SER A 1 225 ? 11.165 47.003 -6.587 1.00 19.09 225 SER A N 1
ATOM 1377 C CA . SER A 1 225 ? 10.103 46.159 -7.178 1.00 20.96 225 SER A CA 1
ATOM 1378 C C . SER A 1 225 ? 9.725 45.003 -6.265 1.00 20.76 225 SER A C 1
ATOM 1379 O O . SER A 1 225 ? 9.355 43.911 -6.719 1.00 20.72 225 SER A O 1
ATOM 1382 N N . MET A 1 226 ? 9.807 45.247 -4.965 1.00 20.70 226 MET A N 1
ATOM 1383 C CA . MET A 1 226 ? 9.354 44.279 -3.979 1.00 19.91 226 MET A CA 1
ATOM 1384 C C . MET A 1 226 ? 7.918 43.866 -4.283 1.00 19.47 226 MET A C 1
ATOM 1385 O O . MET A 1 226 ? 7.512 42.737 -4.023 1.00 18.84 226 MET A O 1
ATOM 1390 N N . LYS A 1 227 ? 7.138 44.783 -4.843 1.00 20.29 227 LYS A N 1
ATOM 1391 C CA . LYS A 1 227 ? 5.713 44.494 -5.104 1.00 22.71 227 LYS A CA 1
ATOM 1392 C C . LYS A 1 227 ? 5.488 43.312 -6.065 1.00 23.83 227 LYS A C 1
ATOM 1393 O O . LYS A 1 227 ? 4.400 42.714 -6.085 1.00 23.61 227 LYS A O 1
ATOM 1399 N N . ASP A 1 228 ? 6.508 42.972 -6.849 1.00 22.76 228 ASP A N 1
ATOM 1400 C CA . ASP A 1 228 ? 6.400 41.906 -7.838 1.00 22.42 228 ASP A CA 1
ATOM 1401 C C . ASP A 1 228 ? 6.790 40.531 -7.262 1.00 20.65 228 ASP A C 1
ATOM 1402 O O . ASP A 1 228 ? 6.582 39.505 -7.911 1.00 20.79 228 ASP A O 1
ATOM 1407 N N . ILE A 1 229 ? 7.374 40.499 -6.064 1.00 18.52 229 ILE A N 1
ATOM 1408 C CA . ILE A 1 229 ? 7.950 39.244 -5.561 1.00 18.10 229 ILE A CA 1
ATOM 1409 C C . ILE A 1 229 ? 6.851 38.235 -5.268 1.00 17.72 229 ILE A C 1
ATOM 1410 O O . ILE A 1 229 ? 7.043 37.027 -5.421 1.00 16.56 229 ILE A O 1
ATOM 1415 N N . VAL A 1 230 ? 5.682 38.722 -4.847 1.00 17.59 230 VAL A N 1
ATOM 1416 C CA . VAL A 1 230 ? 4.578 37.821 -4.571 1.00 18.87 230 VAL A CA 1
ATOM 1417 C C . VAL A 1 230 ? 4.185 37.055 -5.829 1.00 18.04 230 VAL A C 1
ATOM 1418 O O . VAL A 1 230 ? 3.530 36.010 -5.740 1.00 19.79 230 VAL A O 1
ATOM 1422 N N . ASN A 1 231 ? 4.584 37.545 -7.005 1.00 17.02 231 ASN A N 1
ATOM 1423 C CA . ASN A 1 231 ? 4.168 36.893 -8.252 1.00 18.00 231 ASN A CA 1
ATOM 1424 C C . ASN A 1 231 ? 4.889 35.570 -8.528 1.00 16.44 231 ASN A C 1
ATOM 1425 O O . ASN A 1 231 ? 4.461 34.787 -9.387 1.00 16.83 231 ASN A O 1
ATOM 1430 N N . TYR A 1 232 ? 5.997 35.331 -7.825 1.00 13.73 232 TYR A N 1
ATOM 1431 C CA . TYR A 1 232 ? 6.686 34.047 -7.964 1.00 11.79 232 TYR A CA 1
ATOM 1432 C C . TYR A 1 232 ? 5.905 32.936 -7.271 1.00 13.12 232 TYR A C 1
ATOM 1433 O O . TYR A 1 232 ? 5.168 33.203 -6.323 1.00 14.88 232 TYR A O 1
ATOM 1442 N N . ASP A 1 233 ? 6.079 31.700 -7.737 1.00 11.56 233 ASP A N 1
ATOM 1443 C CA . ASP A 1 233 ? 5.498 30.535 -7.063 1.00 11.91 233 ASP A CA 1
ATOM 1444 C C . ASP A 1 233 ? 6.369 30.146 -5.867 1.00 11.08 233 ASP A C 1
ATOM 1445 O O . ASP A 1 233 ? 5.852 29.733 -4.824 1.00 11.48 233 ASP A O 1
ATOM 1450 N N . GLY A 1 234 ? 7.687 30.240 -6.034 1.00 11.28 234 GLY A N 1
ATOM 1451 C CA . GLY A 1 234 ? 8.596 29.774 -4.992 1.00 11.56 234 GLY A CA 1
ATOM 1452 C C . GLY A 1 234 ? 9.872 30.595 -5.016 1.00 10.91 234 GLY A C 1
ATOM 1453 O O . GLY A 1 234 ? 10.290 31.068 -6.076 1.00 10.18 234 GLY A O 1
ATOM 1454 N N . ILE A 1 235 ? 10.501 30.722 -3.853 1.00 9.56 235 ILE A N 1
ATOM 1455 C CA . ILE A 1 235 ? 11.749 31.475 -3.735 1.00 8.59 235 ILE A CA 1
ATOM 1456 C C . ILE A 1 235 ? 12.725 30.636 -2.934 1.00 8.72 235 ILE A C 1
ATOM 1457 O O . ILE A 1 235 ? 12.369 30.149 -1.848 1.00 8.80 235 ILE A O 1
ATOM 1462 N N . PHE A 1 236 ? 13.945 30.473 -3.451 1.00 7.35 236 PHE A N 1
ATOM 1463 C CA . PHE A 1 236 ? 15.026 29.841 -2.697 1.00 6.77 236 PHE A CA 1
ATOM 1464 C C . PHE A 1 236 ? 15.955 30.968 -2.257 1.00 8.71 236 PHE A C 1
ATOM 1465 O O . PHE A 1 236 ? 16.458 31.714 -3.102 1.00 7.95 236 PHE A O 1
ATOM 1473 N N . VAL A 1 237 ? 16.151 31.105 -0.944 1.00 7.46 237 VAL A N 1
ATOM 1474 C CA . VAL A 1 237 ? 17.040 32.144 -0.422 1.00 6.83 237 VAL A CA 1
ATOM 1475 C C . VAL A 1 237 ? 18.313 31.509 0.117 1.00 7.38 237 VAL A C 1
ATOM 1476 O O . VAL A 1 237 ? 18.275 30.447 0.744 1.00 8.58 237 VAL A O 1
ATOM 1480 N N . PHE A 1 238 ? 19.448 32.151 -0.139 1.00 7.32 238 PHE A N 1
ATOM 1481 C CA . PHE A 1 238 ? 20.742 31.494 0.084 1.00 7.64 238 PHE A CA 1
ATOM 1482 C C . PHE A 1 238 ? 21.030 31.064 1.512 1.00 8.14 238 PHE A C 1
ATOM 1483 O O . PHE A 1 238 ? 21.875 30.182 1.721 1.00 8.86 238 PHE A O 1
ATOM 1491 N N . ASN A 1 239 ? 20.409 31.692 2.513 1.00 6.99 239 ASN A N 1
ATOM 1492 C CA . ASN A 1 239 ? 20.498 31.130 3.863 1.00 5.96 239 ASN A CA 1
ATOM 1493 C C . ASN A 1 239 ? 19.299 31.498 4.687 1.00 7.64 239 ASN A C 1
ATOM 1494 O O . ASN A 1 239 ? 18.427 32.242 4.223 1.00 8.81 239 ASN A O 1
ATOM 1499 N N . ASP A 1 240 ? 19.191 30.892 5.867 1.00 8.05 240 ASP A N 1
ATOM 1500 C CA . ASP A 1 240 ? 17.977 31.046 6.655 1.00 7.17 240 ASP A CA 1
ATOM 1501 C C . ASP A 1 240 ? 17.794 32.458 7.197 1.00 8.37 240 ASP A C 1
ATOM 1502 O O . ASP A 1 240 ? 16.673 32.951 7.248 1.00 8.79 240 ASP A O 1
ATOM 1507 N N . ILE A 1 241 ? 18.883 33.095 7.629 1.00 8.42 241 ILE A N 1
ATOM 1508 C CA . ILE A 1 241 ? 18.730 34.463 8.179 1.00 7.98 241 ILE A CA 1
ATOM 1509 C C . ILE A 1 241 ? 18.326 35.453 7.072 1.00 8.76 241 ILE A C 1
ATOM 1510 O O . ILE A 1 241 ? 17.471 36.324 7.290 1.00 8.70 241 ILE A O 1
ATOM 1515 N N . ALA A 1 242 ? 18.886 35.306 5.872 1.00 8.15 242 ALA A N 1
ATOM 1516 C CA . ALA A 1 242 ? 18.417 36.141 4.758 1.00 7.27 242 ALA A CA 1
ATOM 1517 C C . ALA A 1 242 ? 16.945 35.813 4.439 1.00 7.65 242 ALA A C 1
ATOM 1518 O O . ALA A 1 242 ? 16.133 36.691 4.147 1.00 9.83 242 ALA A O 1
ATOM 1520 N N . ALA A 1 243 ? 16.584 34.535 4.489 1.00 7.54 243 ALA A N 1
ATOM 1521 C CA . ALA A 1 243 ? 15.171 34.169 4.221 1.00 7.26 243 ALA A CA 1
ATOM 1522 C C . ALA A 1 243 ? 14.235 34.853 5.217 1.00 8.40 243 ALA A C 1
ATOM 1523 O O . ALA A 1 243 ? 13.130 35.260 4.858 1.00 9.78 243 ALA A O 1
ATOM 1525 N N . ALA A 1 244 ? 14.653 34.932 6.481 1.00 9.53 244 ALA A N 1
ATOM 1526 C CA . ALA A 1 244 ? 13.831 35.590 7.495 1.00 8.55 244 ALA A CA 1
ATOM 1527 C C . ALA A 1 244 ? 13.573 37.040 7.109 1.00 8.67 244 ALA A C 1
ATOM 1528 O O . ALA A 1 244 ? 12.457 37.566 7.341 1.00 9.71 244 ALA A O 1
ATOM 1530 N N . THR A 1 245 ? 14.589 37.702 6.552 1.00 10.19 245 THR A N 1
ATOM 1531 C CA . THR A 1 245 ? 14.399 39.118 6.170 1.00 11.52 245 THR A CA 1
ATOM 1532 C C . THR A 1 245 ? 13.442 39.226 4.985 1.00 11.45 245 THR A C 1
ATOM 1533 O O . THR A 1 245 ? 12.607 40.136 4.908 1.00 11.72 245 THR A O 1
ATOM 1537 N N . VAL A 1 246 ? 13.561 38.274 4.061 1.00 10.43 246 VAL A N 1
ATOM 1538 C CA . VAL A 1 246 ? 12.665 38.257 2.895 1.00 9.84 246 VAL A CA 1
ATOM 1539 C C . VAL A 1 246 ? 11.229 38.011 3.347 1.00 10.27 246 VAL A C 1
ATOM 1540 O O . VAL A 1 246 ? 10.303 38.675 2.899 1.00 10.84 246 VAL A O 1
ATOM 1544 N N . MET A 1 247 ? 11.027 37.050 4.239 1.00 10.06 247 MET A N 1
ATOM 1545 C CA . MET A 1 247 ? 9.671 36.771 4.706 1.00 9.67 247 MET A CA 1
ATOM 1546 C C . MET A 1 247 ? 9.112 37.982 5.457 1.00 10.31 247 MET A C 1
ATOM 1547 O O . MET A 1 247 ? 7.905 38.250 5.378 1.00 11.86 247 MET A O 1
ATOM 1552 N N . ARG A 1 248 ? 9.961 38.673 6.220 1.00 9.29 248 ARG A N 1
ATOM 1553 C CA . ARG A 1 248 ? 9.488 39.871 6.953 1.00 11.54 248 ARG A CA 1
ATOM 1554 C C . ARG A 1 248 ? 8.960 40.904 5.968 1.00 12.42 248 ARG A C 1
ATOM 1555 O O . ARG A 1 248 ? 7.891 41.510 6.182 1.00 13.39 248 ARG A O 1
ATOM 1563 N N . ALA A 1 249 ? 9.700 41.101 4.879 1.00 12.06 249 ALA A N 1
ATOM 1564 C CA . ALA A 1 249 ? 9.279 42.066 3.854 1.00 13.26 249 ALA A CA 1
ATOM 1565 C C . ALA A 1 249 ? 7.976 41.644 3.211 1.00 13.94 249 ALA A C 1
ATOM 1566 O O . ALA A 1 249 ? 7.106 42.475 2.970 1.00 15.57 249 ALA A O 1
ATOM 1568 N N . LEU A 1 250 ? 7.845 40.358 2.903 1.00 12.72 250 LEU A N 1
ATOM 1569 C CA . LEU A 1 250 ? 6.595 39.847 2.309 1.00 13.22 250 LEU A CA 1
ATOM 1570 C C . LEU A 1 250 ? 5.429 40.014 3.277 1.00 13.99 250 LEU A C 1
ATOM 1571 O O . LEU A 1 250 ? 4.329 40.456 2.872 1.00 15.05 250 LEU A O 1
ATOM 1576 N N . LYS A 1 251 ? 5.652 39.686 4.558 1.00 13.35 251 LYS A N 1
ATOM 1577 C CA . LYS A 1 251 ? 4.586 39.828 5.568 1.00 14.08 251 LYS A CA 1
ATOM 1578 C C . LYS A 1 251 ? 4.118 41.289 5.680 1.00 16.95 251 LYS A C 1
ATOM 1579 O O . LYS A 1 251 ? 2.906 41.561 5.848 1.00 17.34 251 LYS A O 1
ATOM 1585 N N . LYS A 1 252 ? 5.053 42.232 5.606 1.00 17.04 252 LYS A N 1
ATOM 1586 C CA . LYS A 1 252 ? 4.695 43.654 5.708 1.00 18.63 252 LYS A CA 1
ATOM 1587 C C . LYS A 1 252 ? 3.742 44.050 4.582 1.00 19.25 252 LYS A C 1
ATOM 1588 O O . LYS A 1 252 ? 2.967 45.008 4.718 1.00 20.22 252 LYS A O 1
ATOM 1594 N N . ARG A 1 253 ? 3.792 43.319 3.475 1.00 18.20 253 ARG A N 1
ATOM 1595 C CA . ARG A 1 253 ? 2.946 43.633 2.324 1.00 18.77 253 ARG A CA 1
ATOM 1596 C C . ARG A 1 253 ? 1.685 42.782 2.344 1.00 20.31 253 ARG A C 1
ATOM 1597 O O . ARG A 1 253 ? 0.945 42.760 1.371 1.00 22.09 253 ARG A O 1
ATOM 1605 N N . GLY A 1 254 ? 1.464 42.040 3.419 1.00 19.78 254 GLY A N 1
ATOM 1606 C CA . GLY A 1 254 ? 0.260 41.220 3.529 1.00 20.66 254 GLY A CA 1
ATOM 1607 C C . GLY A 1 254 ? 0.281 39.920 2.755 1.00 21.14 254 GLY A C 1
ATOM 1608 O O . GLY A 1 254 ? -0.767 39.309 2.525 1.00 21.93 254 GLY A O 1
ATOM 1609 N N . VAL A 1 255 ? 1.473 39.472 2.364 1.00 20.36 255 VAL A N 1
ATOM 1610 C CA . VAL A 1 255 ? 1.609 38.245 1.574 1.00 19.93 255 VAL A CA 1
ATOM 1611 C C . VAL A 1 255 ? 1.442 37.019 2.462 1.00 20.70 255 VAL A C 1
ATOM 1612 O O . VAL A 1 255 ? 1.950 36.992 3.589 1.00 21.91 255 VAL A O 1
ATOM 1616 N N . SER A 1 256 ? 0.708 36.014 1.970 1.00 18.49 256 SER A N 1
ATOM 1617 C CA . SER A 1 256 ? 0.479 34.801 2.732 1.00 18.18 256 SER A CA 1
ATOM 1618 C C . SER A 1 256 ? 1.454 33.741 2.265 1.00 17.51 256 SER A C 1
ATOM 1619 O O . SER A 1 256 ? 1.551 33.450 1.079 1.00 18.26 256 SER A O 1
ATOM 1622 N N . ILE A 1 257 ? 2.191 33.181 3.217 1.00 14.98 257 ILE A N 1
ATOM 1623 C CA . ILE A 1 257 ? 3.141 32.103 2.943 1.00 13.95 257 ILE A CA 1
ATOM 1624 C C . ILE A 1 257 ? 2.625 30.888 3.707 1.00 13.26 257 ILE A C 1
ATOM 1625 O O . ILE A 1 257 ? 2.359 30.985 4.901 1.00 14.57 257 ILE A O 1
ATOM 1630 N N . PRO A 1 258 ? 2.496 29.737 3.034 1.00 13.10 258 PRO A N 1
ATOM 1631 C CA . PRO A 1 258 ? 2.923 29.422 1.670 1.00 12.10 258 PRO A CA 1
ATOM 1632 C C . PRO A 1 258 ? 1.822 29.545 0.616 1.00 12.98 258 PRO A C 1
ATOM 1633 O O . PRO A 1 258 ? 2.038 29.150 -0.532 1.00 12.51 258 PRO A O 1
ATOM 1637 N N . GLN A 1 259 ? 0.658 30.065 1.007 1.00 14.46 259 GLN A N 1
ATOM 1638 C CA . GLN A 1 259 ? -0.496 30.115 0.091 1.00 16.83 259 GLN A CA 1
ATOM 1639 C C . GLN A 1 259 ? -0.213 30.889 -1.192 1.00 16.87 259 GLN A C 1
ATOM 1640 O O . GLN A 1 259 ? -0.663 30.503 -2.277 1.00 18.12 259 GLN A O 1
ATOM 1646 N N . GLU A 1 260 ? 0.525 31.986 -1.073 1.00 14.22 260 GLU A N 1
ATOM 1647 C CA . GLU A 1 260 ? 0.776 32.828 -2.226 1.00 13.59 260 GLU A CA 1
ATOM 1648 C C . GLU A 1 260 ? 2.183 32.639 -2.779 1.00 14.45 260 GLU A C 1
ATOM 1649 O O . GLU A 1 260 ? 2.427 32.831 -3.974 1.00 15.48 260 GLU A O 1
ATOM 1655 N N . VAL A 1 261 ? 3.125 32.299 -1.907 1.00 13.44 261 VAL A N 1
ATOM 1656 C CA . VAL A 1 261 ? 4.470 32.043 -2.385 1.00 12.07 261 VAL A CA 1
ATOM 1657 C C . VAL A 1 261 ? 5.123 31.101 -1.394 1.00 12.14 261 VAL A C 1
ATOM 1658 O O . VAL A 1 261 ? 4.874 31.209 -0.180 1.00 12.65 261 VAL A O 1
ATOM 1662 N N . GLN A 1 262 ? 5.902 30.154 -1.909 1.00 10.57 262 GLN A N 1
ATOM 1663 C CA . GLN A 1 262 ? 6.597 29.175 -1.057 1.00 8.98 262 GLN A CA 1
ATOM 1664 C C . GLN A 1 262 ? 8.045 29.602 -0.915 1.00 10.37 262 GLN A C 1
ATOM 1665 O O . GLN A 1 262 ? 8.584 30.206 -1.840 1.00 12.34 262 GLN A O 1
ATOM 1671 N N . ILE A 1 263 ? 8.658 29.286 0.232 1.00 9.20 263 ILE A N 1
ATOM 1672 C CA . ILE A 1 263 ? 10.031 29.751 0.533 1.00 9.98 263 ILE A CA 1
ATOM 1673 C C . ILE A 1 263 ? 10.836 28.563 1.034 1.00 9.47 263 ILE A C 1
ATOM 1674 O O . ILE A 1 263 ? 10.362 27.788 1.881 1.00 9.15 263 ILE A O 1
ATOM 1679 N N . ILE A 1 264 ? 12.065 28.423 0.522 1.00 8.23 264 ILE A N 1
ATOM 1680 C CA . ILE A 1 264 ? 13.020 27.492 1.127 1.00 8.31 264 ILE A CA 1
ATOM 1681 C C . ILE A 1 264 ? 14.321 28.251 1.380 1.00 8.16 264 ILE A C 1
ATOM 1682 O O . ILE A 1 264 ? 14.749 29.042 0.532 1.00 8.34 264 ILE A O 1
ATOM 1687 N N . GLY A 1 265 ? 14.926 28.042 2.554 1.00 7.96 265 GLY A N 1
ATOM 1688 C CA . GLY A 1 265 ? 16.225 28.667 2.888 1.00 7.72 265 GLY A CA 1
ATOM 1689 C C . GLY A 1 265 ? 17.373 27.669 2.832 1.00 8.82 265 GLY A C 1
ATOM 1690 O O . GLY A 1 265 ? 17.325 26.676 2.085 1.00 10.27 265 GLY A O 1
ATOM 1691 N N . PHE A 1 266 ? 18.420 27.931 3.631 1.00 7.38 266 PHE A N 1
ATOM 1692 C CA . PHE A 1 266 ? 19.527 26.997 3.735 1.00 7.46 266 PHE A CA 1
ATOM 1693 C C . PHE A 1 266 ? 20.204 27.223 5.068 1.00 8.05 266 PHE A C 1
ATOM 1694 O O . PHE A 1 266 ? 20.438 28.372 5.439 1.00 9.01 266 PHE A O 1
ATOM 1702 N N . ASP A 1 267 ? 20.515 26.123 5.755 1.00 8.66 267 ASP A N 1
ATOM 1703 C CA . ASP A 1 267 ? 21.333 26.051 6.976 1.00 7.98 267 ASP A CA 1
ATOM 1704 C C . ASP A 1 267 ? 20.699 25.130 8.030 1.00 8.52 267 ASP A C 1
ATOM 1705 O O . ASP A 1 267 ? 21.400 24.401 8.721 1.00 9.19 267 ASP A O 1
ATOM 1710 N N . ASN A 1 268 ? 19.387 25.259 8.207 1.00 8.49 268 ASN A N 1
ATOM 1711 C CA . ASN A 1 268 ? 18.737 24.793 9.442 1.00 7.98 268 ASN A CA 1
ATOM 1712 C C . ASN A 1 268 ? 19.383 25.444 10.660 1.00 10.02 268 ASN A C 1
ATOM 1713 O O . ASN A 1 268 ? 19.761 24.763 11.619 1.00 11.68 268 ASN A O 1
ATOM 1718 N N . SER A 1 269 ? 19.475 26.770 10.628 1.00 9.43 269 SER A N 1
ATOM 1719 C CA . SER A 1 269 ? 19.842 27.501 11.841 1.00 9.59 269 SER A CA 1
ATOM 1720 C C . SER A 1 269 ? 18.586 27.848 12.674 1.00 9.84 269 SER A C 1
ATOM 1721 O O . SER A 1 269 ? 17.433 27.687 12.220 1.00 9.89 269 SER A O 1
ATOM 1724 N N . PHE A 1 270 ? 18.789 28.295 13.909 1.00 9.25 270 PHE A N 1
ATOM 1725 C CA . PHE A 1 270 ? 17.632 28.362 14.783 1.00 9.82 270 PHE A CA 1
ATOM 1726 C C . PHE A 1 270 ? 16.582 29.365 14.346 1.00 9.78 270 PHE A C 1
ATOM 1727 O O . PHE A 1 270 ? 15.419 29.264 14.737 1.00 10.64 270 PHE A O 1
ATOM 1735 N N . ILE A 1 271 ? 16.961 30.328 13.518 1.00 8.46 271 ILE A N 1
ATOM 1736 C CA . ILE A 1 271 ? 16.000 31.359 13.129 1.00 9.13 271 ILE A CA 1
ATOM 1737 C C . ILE A 1 271 ? 14.829 30.776 12.347 1.00 10.41 271 ILE A C 1
ATOM 1738 O O . ILE A 1 271 ? 13.707 31.310 12.388 1.00 10.50 271 ILE A O 1
ATOM 1743 N N . GLY A 1 272 ? 15.062 29.687 11.629 1.00 9.73 272 GLY A N 1
ATOM 1744 C CA . GLY A 1 272 ? 13.984 29.076 10.833 1.00 10.72 272 GLY A CA 1
ATOM 1745 C C . GLY A 1 272 ? 12.877 28.424 11.659 1.00 12.74 272 GLY A C 1
ATOM 1746 O O . GLY A 1 272 ? 11.726 28.294 11.197 1.00 13.47 272 GLY A O 1
ATOM 1747 N N . GLU A 1 273 ? 13.199 28.039 12.892 1.00 12.70 273 GLU A N 1
ATOM 1748 C CA . GLU A 1 273 ? 12.222 27.407 13.768 1.00 15.65 273 GLU A CA 1
ATOM 1749 C C . GLU A 1 273 ? 11.615 28.446 14.691 1.00 16.58 273 GLU A C 1
ATOM 1750 O O . GLU A 1 273 ? 10.467 28.353 15.146 1.00 16.30 273 GLU A O 1
ATOM 1756 N N . LEU A 1 274 ? 12.381 29.487 14.943 1.00 15.39 274 LEU A N 1
ATOM 1757 C CA . LEU A 1 274 ? 11.955 30.494 15.865 1.00 17.87 274 LEU A CA 1
ATOM 1758 C C . LEU A 1 274 ? 10.822 31.300 15.258 1.00 19.18 274 LEU A C 1
ATOM 1759 O O . LEU A 1 274 ? 9.872 31.652 15.971 1.00 21.63 274 LEU A O 1
ATOM 1764 N N . LEU A 1 275 ? 10.895 31.566 13.953 1.00 20.70 275 LEU A N 1
ATOM 1765 C CA . LEU A 1 275 ? 9.849 32.325 13.230 1.00 24.05 275 LEU A CA 1
ATOM 1766 C C . LEU A 1 275 ? 8.708 31.501 12.559 1.00 24.27 275 LEU A C 1
ATOM 1767 O O . LEU A 1 275 ? 8.747 30.284 12.537 1.00 21.73 275 LEU A O 1
ATOM 1772 N N . TYR A 1 276 ? 7.724 32.203 11.980 1.00 24.90 276 TYR A N 1
ATOM 1773 C CA . TYR A 1 276 ? 6.419 31.611 11.616 1.00 26.18 276 TYR A CA 1
ATOM 1774 C C . TYR A 1 276 ? 5.848 32.193 10.327 1.00 26.24 276 TYR A C 1
ATOM 1775 O O . TYR A 1 276 ? 5.862 33.411 10.127 1.00 28.82 276 TYR A O 1
ATOM 1784 N N . PRO A 1 277 ? 5.371 31.330 9.423 1.00 23.14 277 PRO A N 1
ATOM 1785 C CA . PRO A 1 277 ? 5.436 29.882 9.571 1.00 19.76 277 PRO A CA 1
ATOM 1786 C C . PRO A 1 277 ? 6.893 29.433 9.581 1.00 16.22 277 PRO A C 1
ATOM 1787 O O . PRO A 1 277 ? 7.757 30.150 9.074 1.00 14.99 277 PRO A O 1
ATOM 1791 N N . SER A 1 278 ? 7.155 28.264 10.161 1.00 12.73 278 SER A N 1
ATOM 1792 C CA . SER A 1 278 ? 8.518 27.758 10.245 1.00 11.70 278 SER A CA 1
ATOM 1793 C C . SER A 1 278 ? 9.062 27.423 8.856 1.00 10.60 278 SER A C 1
ATOM 1794 O O . SER A 1 278 ? 8.320 27.031 7.966 1.00 10.37 278 SER A O 1
ATOM 1797 N N . LEU A 1 279 ? 10.377 27.569 8.709 1.00 9.78 279 LEU A N 1
ATOM 1798 C CA . LEU A 1 279 ? 11.022 27.646 7.403 1.00 9.07 279 LEU A CA 1
ATOM 1799 C C . LEU A 1 279 ? 11.508 26.294 6.883 1.00 9.18 279 LEU A C 1
ATOM 1800 O O . LEU A 1 279 ? 12.341 25.640 7.510 1.00 9.69 279 LEU A O 1
ATOM 1805 N N . THR A 1 280 ? 11.024 25.884 5.716 1.00 8.60 280 THR A N 1
ATOM 1806 C CA . THR A 1 280 ? 11.620 24.746 5.024 1.00 8.51 280 THR A CA 1
ATOM 1807 C C . THR A 1 280 ? 13.044 25.116 4.635 1.00 8.88 280 THR A C 1
ATOM 1808 O O . THR A 1 280 ? 13.311 26.255 4.211 1.00 8.42 280 THR A O 1
ATOM 1812 N N . THR A 1 281 ? 13.965 24.180 4.790 1.00 7.52 281 THR A N 1
ATOM 1813 C CA . THR A 1 281 ? 15.375 24.549 4.633 1.00 7.86 281 THR A CA 1
ATOM 1814 C C . THR A 1 281 ? 16.203 23.318 4.308 1.00 8.96 281 THR A C 1
ATOM 1815 O O . THR A 1 281 ? 15.687 22.208 4.238 1.00 10.17 281 THR A O 1
ATOM 1819 N N . ILE A 1 282 ? 17.482 23.536 4.049 1.00 9.02 282 ILE A N 1
ATOM 1820 C CA . ILE A 1 282 ? 18.430 22.461 3.830 1.00 9.03 282 ILE A CA 1
ATOM 1821 C C . ILE A 1 282 ? 19.356 22.451 5.037 1.00 9.36 282 ILE A C 1
ATOM 1822 O O . ILE A 1 282 ? 19.985 23.455 5.389 1.00 9.19 282 ILE A O 1
ATOM 1827 N N . ASN A 1 283 ? 19.431 21.305 5.694 1.00 8.62 283 ASN A N 1
ATOM 1828 C CA . ASN A 1 283 ? 20.265 21.151 6.870 1.00 8.88 283 ASN A CA 1
ATOM 1829 C C . ASN A 1 283 ? 21.752 21.118 6.579 1.00 9.45 283 ASN A C 1
ATOM 1830 O O . ASN A 1 283 ? 22.203 20.265 5.816 1.00 10.81 283 ASN A O 1
ATOM 1835 N N . GLN A 1 284 ? 22.524 22.012 7.219 1.00 9.21 284 GLN A N 1
ATOM 1836 C CA . GLN A 1 284 ? 23.971 21.785 7.355 1.00 8.80 284 GLN A CA 1
ATOM 1837 C C . GLN A 1 284 ? 24.256 21.074 8.659 1.00 9.35 284 GLN A C 1
ATOM 1838 O O . GLN A 1 284 ? 23.736 21.486 9.716 1.00 9.49 284 GLN A O 1
ATOM 1844 N N . PRO A 1 285 ? 25.047 19.988 8.610 1.00 9.13 285 PRO A N 1
ATOM 1845 C CA . PRO A 1 285 ? 25.198 19.163 9.812 1.00 9.82 285 PRO A CA 1
ATOM 1846 C C . PRO A 1 285 ? 26.253 19.740 10.736 1.00 9.91 285 PRO A C 1
ATOM 1847 O O . PRO A 1 285 ? 27.436 19.361 10.682 1.00 10.97 285 PRO A O 1
ATOM 1851 N N . ILE A 1 286 ? 25.830 20.699 11.562 1.00 9.52 286 ILE A N 1
ATOM 1852 C CA . ILE A 1 286 ? 26.771 21.449 12.385 1.00 10.19 286 ILE A CA 1
ATOM 1853 C C . ILE A 1 286 ? 27.632 20.530 13.256 1.00 10.22 286 ILE A C 1
ATOM 1854 O O . ILE A 1 286 ? 28.842 20.750 13.406 1.00 9.78 286 ILE A O 1
ATOM 1859 N N . GLU A 1 287 ? 27.026 19.504 13.859 1.00 10.97 287 GLU A N 1
ATOM 1860 C CA . GLU A 1 287 ? 27.834 18.625 14.715 1.00 12.47 287 GLU A CA 1
ATOM 1861 C C . GLU A 1 287 ? 28.937 17.931 13.910 1.00 12.06 287 GLU A C 1
ATOM 1862 O O . GLU A 1 287 ? 30.104 17.843 14.364 1.00 12.40 287 GLU A O 1
ATOM 1868 N N . ALA A 1 288 ? 28.589 17.383 12.744 1.00 10.24 288 ALA A N 1
ATOM 1869 C CA . ALA A 1 288 ? 29.614 16.727 11.918 1.00 9.76 288 ALA A CA 1
ATOM 1870 C C . ALA A 1 288 ? 30.664 17.725 11.417 1.00 9.76 288 ALA A C 1
ATOM 1871 O O . ALA A 1 288 ? 31.862 17.401 11.346 1.00 10.46 288 ALA A O 1
ATOM 1873 N N . LEU A 1 289 ? 30.232 18.923 11.026 1.00 9.58 289 LEU A N 1
ATOM 1874 C CA . LEU A 1 289 ? 31.196 19.929 10.559 1.00 9.51 289 LEU A CA 1
ATOM 1875 C C . LEU A 1 289 ? 32.166 20.285 11.676 1.00 9.97 289 LEU A C 1
ATOM 1876 O O . LEU A 1 289 ? 33.378 20.346 11.461 1.00 10.32 289 LEU A O 1
ATOM 1881 N N . ALA A 1 290 ? 31.626 20.541 12.875 1.00 10.06 290 ALA A N 1
ATOM 1882 C CA . ALA A 1 290 ? 32.470 20.964 13.992 1.00 9.68 290 ALA A CA 1
ATOM 1883 C C . ALA A 1 290 ? 33.419 19.858 14.404 1.00 8.90 290 ALA A C 1
ATOM 1884 O O . ALA A 1 290 ? 34.600 20.090 14.666 1.00 9.65 290 ALA A O 1
ATOM 1886 N N . TYR A 1 291 ? 32.898 18.636 14.505 1.00 10.32 291 TYR A N 1
ATOM 1887 C CA . TYR A 1 291 ? 33.732 17.493 14.818 1.00 9.63 291 TYR A CA 1
ATOM 1888 C C . TYR A 1 291 ? 34.896 17.386 13.840 1.00 10.32 291 TYR A C 1
ATOM 1889 O O . TYR A 1 291 ? 36.067 17.208 14.237 1.00 10.53 291 TYR A O 1
ATOM 1898 N N . THR A 1 292 ? 34.578 17.496 12.560 1.00 8.88 292 THR A N 1
ATOM 1899 C CA . THR A 1 292 ? 35.562 17.288 11.501 1.00 9.68 292 THR A CA 1
ATOM 1900 C C . THR A 1 292 ? 36.624 18.384 11.521 1.00 9.03 292 THR A C 1
ATOM 1901 O O . THR A 1 292 ? 37.804 18.120 11.403 1.00 9.57 292 THR A O 1
ATOM 1905 N N . ILE A 1 293 ? 36.178 19.634 11.677 1.00 7.70 293 ILE A N 1
ATOM 1906 C CA . ILE A 1 293 ? 37.106 20.750 11.683 1.00 8.26 293 ILE A CA 1
ATOM 1907 C C . ILE A 1 293 ? 38.113 20.559 12.818 1.00 9.30 293 ILE A C 1
ATOM 1908 O O . ILE A 1 293 ? 39.332 20.721 12.632 1.00 10.45 293 ILE A O 1
ATOM 1913 N N . ILE A 1 294 ? 37.611 20.205 14.008 1.00 8.43 294 ILE A N 1
ATOM 1914 C CA . ILE A 1 294 ? 38.514 20.050 15.144 1.00 9.01 294 ILE A CA 1
ATOM 1915 C C . ILE A 1 294 ? 39.407 18.805 14.986 1.00 9.51 294 ILE A C 1
ATOM 1916 O O . ILE A 1 294 ? 40.608 18.845 15.261 1.00 10.44 294 ILE A O 1
ATOM 1921 N N . GLU A 1 295 ? 38.839 17.693 14.537 1.00 9.10 295 GLU A N 1
ATOM 1922 C CA . GLU A 1 295 ? 39.643 16.492 14.335 1.00 10.89 295 GLU A CA 1
ATOM 1923 C C . GLU A 1 295 ? 40.798 16.774 13.410 1.00 9.91 295 GLU A C 1
ATOM 1924 O O . GLU A 1 295 ? 41.926 16.373 13.687 1.00 11.01 295 GLU A O 1
ATOM 1930 N N . LEU A 1 296 ?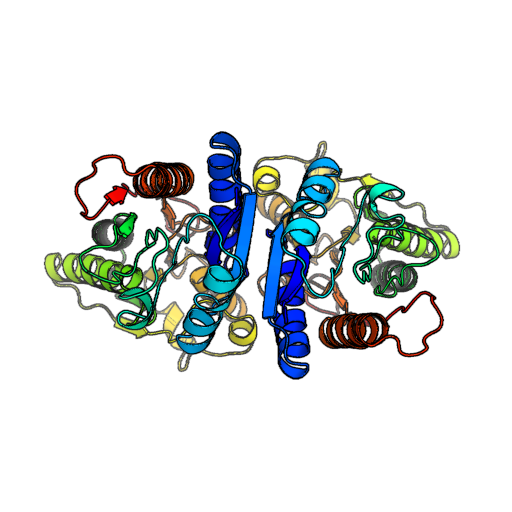 40.529 17.461 12.305 1.00 8.19 296 LEU A N 1
ATOM 1931 C CA . LEU A 1 296 ? 41.575 17.690 11.301 1.00 8.78 296 LEU A CA 1
ATOM 1932 C C . LEU A 1 296 ? 42.578 18.731 11.801 1.00 9.57 296 LEU A C 1
ATOM 1933 O O . LEU A 1 296 ? 43.793 18.585 11.609 1.00 10.03 296 LEU A O 1
ATOM 1938 N N . LEU A 1 297 ? 42.095 19.797 12.433 1.00 8.77 297 LEU A N 1
ATOM 1939 C CA . LEU A 1 297 ? 43.050 20.787 12.943 1.00 9.18 297 LEU A CA 1
ATOM 1940 C C . LEU A 1 297 ? 44.003 20.138 13.951 1.00 10.04 297 LEU A C 1
ATOM 1941 O O . LEU A 1 297 ? 45.217 20.406 13.950 1.00 10.82 297 LEU A O 1
ATOM 1946 N N . ILE A 1 298 ? 43.481 19.263 14.802 1.00 9.27 298 ILE A N 1
ATOM 1947 C CA . ILE A 1 298 ? 44.340 18.617 15.792 1.00 12.22 298 ILE A CA 1
ATOM 1948 C C . ILE A 1 298 ? 45.377 17.698 15.108 1.00 12.72 298 ILE A C 1
ATOM 1949 O O . ILE A 1 298 ? 46.526 17.588 15.551 1.00 12.79 298 ILE A O 1
ATOM 1954 N N . LYS A 1 299 ? 44.987 17.053 14.013 1.00 12.94 299 LYS A N 1
ATOM 1955 C CA . LYS A 1 299 ? 46.000 16.282 13.246 1.00 13.86 299 LYS A CA 1
ATOM 1956 C C . LYS A 1 299 ? 47.136 17.167 12.770 1.00 14.55 299 LYS A C 1
ATOM 1957 O O . LYS A 1 299 ? 48.327 16.796 12.879 1.00 16.80 299 LYS A O 1
ATOM 1963 N N . ILE A 1 300 ? 46.798 18.330 12.225 1.00 14.71 300 ILE A N 1
ATOM 1964 C CA . ILE A 1 300 ? 47.822 19.236 11.737 1.00 14.33 300 ILE A CA 1
ATOM 1965 C C . ILE A 1 300 ? 48.663 19.715 12.929 1.00 15.70 300 ILE A C 1
ATOM 1966 O O . ILE A 1 300 ? 49.890 19.733 12.859 1.00 15.50 300 ILE A O 1
ATOM 1971 N N . ILE A 1 301 ? 48.005 20.092 14.030 1.00 14.06 301 ILE A N 1
ATOM 1972 C CA . ILE A 1 301 ? 48.760 20.555 15.194 1.00 14.82 301 ILE A CA 1
ATOM 1973 C C . ILE A 1 301 ? 49.766 19.517 15.662 1.00 16.48 301 ILE A C 1
ATOM 1974 O O . ILE A 1 301 ? 50.907 19.853 16.027 1.00 18.22 301 ILE A O 1
ATOM 1979 N N . ASN A 1 302 ? 49.336 18.257 15.671 1.00 15.60 302 ASN A N 1
ATOM 1980 C CA . ASN A 1 302 ? 50.115 17.139 16.202 1.00 16.98 302 ASN A CA 1
ATOM 1981 C C . ASN A 1 302 ? 51.118 16.575 15.205 1.00 19.02 302 ASN A C 1
ATOM 1982 O O . ASN A 1 302 ? 51.933 15.707 15.560 1.00 20.90 302 ASN A O 1
ATOM 1987 N N . GLY A 1 303 ? 51.038 17.041 13.962 1.00 18.28 303 GLY A N 1
ATOM 1988 C CA . GLY A 1 303 ? 51.916 16.568 12.892 1.00 18.95 303 GLY A CA 1
ATOM 1989 C C . GLY A 1 303 ? 51.576 15.174 12.387 1.00 19.39 303 GLY A C 1
ATOM 1990 O O . GLY A 1 303 ? 52.462 14.434 11.934 1.00 21.02 303 GLY A O 1
ATOM 1991 N N . GLU A 1 304 ? 50.300 14.805 12.453 1.00 17.34 304 GLU A N 1
ATOM 1992 C CA . GLU A 1 304 ? 49.860 13.498 12.017 1.00 17.57 304 GLU A CA 1
ATOM 1993 C C . GLU A 1 304 ? 49.570 13.522 10.524 1.00 17.61 304 GLU A C 1
ATOM 1994 O O . GLU A 1 304 ? 49.289 14.582 9.942 1.00 17.30 304 GLU A O 1
ATOM 2000 N N . GLY A 1 305 ? 49.659 12.358 9.898 1.00 16.11 305 GLY A N 1
ATOM 2001 C CA . GLY A 1 305 ? 49.460 12.300 8.471 1.00 14.57 305 GLY A CA 1
ATOM 2002 C C . GLY A 1 305 ? 48.008 12.449 8.113 1.00 13.52 305 GLY A C 1
ATOM 2003 O O . GLY A 1 305 ? 47.128 11.819 8.708 1.00 14.12 305 GLY A O 1
ATOM 2004 N N . VAL A 1 306 ? 47.762 13.273 7.102 1.00 12.23 306 VAL A N 1
ATOM 2005 C CA . VAL A 1 306 ? 46.419 13.438 6.565 1.00 11.09 306 VAL A CA 1
ATOM 2006 C C . VAL A 1 306 ? 46.535 13.989 5.160 1.00 9.90 306 VAL A C 1
ATOM 2007 O O . VAL A 1 306 ? 47.329 14.889 4.925 1.00 10.09 306 VAL A O 1
ATOM 2011 N N . LEU A 1 307 ? 45.761 13.443 4.227 1.00 8.86 307 LEU A N 1
ATOM 2012 C CA . LEU A 1 307 ? 45.751 13.963 2.860 1.00 7.91 307 LEU A CA 1
ATOM 2013 C C . LEU A 1 307 ? 45.048 15.312 2.872 1.00 9.38 307 LEU A C 1
ATOM 2014 O O . LEU A 1 307 ? 43.938 15.427 3.403 1.00 9.81 307 LEU A O 1
ATOM 2019 N N . ILE A 1 308 ? 45.681 16.335 2.294 1.00 10.09 308 ILE A N 1
ATOM 2020 C CA . ILE A 1 308 ? 45.054 17.660 2.251 1.00 10.47 308 ILE A CA 1
ATOM 2021 C C . ILE A 1 308 ? 44.083 17.719 1.094 1.00 11.19 308 ILE A C 1
ATOM 2022 O O . ILE A 1 308 ? 44.497 17.894 -0.054 1.00 13.03 308 ILE A O 1
ATOM 2027 N N . GLU A 1 309 ? 42.790 17.522 1.374 1.00 8.93 309 GLU A N 1
ATOM 2028 C CA . GLU A 1 309 ? 41.758 17.427 0.351 1.00 9.67 309 GLU A CA 1
ATOM 2029 C C . GLU A 1 309 ? 40.464 17.975 0.942 1.00 10.89 309 GLU A C 1
ATOM 2030 O O . GLU A 1 309 ? 40.414 18.235 2.151 1.00 11.92 309 GLU A O 1
ATOM 2036 N N . ASP A 1 310 ? 39.426 18.131 0.116 1.00 11.23 310 ASP A N 1
ATOM 2037 C CA . ASP A 1 310 ? 38.141 18.654 0.612 1.00 10.92 310 ASP A CA 1
ATOM 2038 C C . ASP A 1 310 ? 37.416 17.624 1.473 1.00 11.09 310 ASP A C 1
ATOM 2039 O O . ASP A 1 310 ? 37.349 16.436 1.125 1.00 11.04 310 ASP A O 1
ATOM 2044 N N . TYR A 1 311 ? 36.838 18.097 2.582 1.00 9.80 311 TYR A N 1
ATOM 2045 C CA . TYR A 1 311 ? 35.940 17.272 3.389 1.00 9.70 311 TYR A CA 1
ATOM 2046 C C . TYR A 1 311 ? 34.549 17.842 3.237 1.00 11.21 311 TYR A C 1
ATOM 2047 O O . TYR A 1 311 ? 34.323 18.971 3.657 1.00 13.25 311 TYR A O 1
ATOM 2056 N N . ILE A 1 312 ? 33.637 17.103 2.609 1.00 9.07 312 ILE A N 1
ATOM 2057 C CA . ILE A 1 312 ? 32.297 17.626 2.306 1.00 9.38 312 ILE A CA 1
ATOM 2058 C C . ILE A 1 312 ? 31.248 16.807 3.028 1.00 10.90 312 ILE A C 1
ATOM 2059 O O . ILE A 1 312 ? 31.184 15.575 2.856 1.00 11.48 312 ILE A O 1
ATOM 2064 N N . MET A 1 313 ? 30.446 17.461 3.878 1.00 9.70 313 MET A N 1
ATOM 2065 C CA . MET A 1 313 ? 29.431 16.769 4.684 1.00 10.06 313 MET A CA 1
ATOM 2066 C C . MET A 1 313 ? 28.040 16.792 4.038 1.00 11.53 313 MET A C 1
ATOM 2067 O O . MET A 1 313 ? 27.607 17.787 3.468 1.00 11.04 313 MET A O 1
ATOM 2072 N N . GLU A 1 314 ? 27.320 15.684 4.178 1.00 10.97 314 GLU A N 1
ATOM 2073 C CA . GLU A 1 314 ? 26.022 15.515 3.553 1.00 10.21 314 GLU A CA 1
ATOM 2074 C C . GLU A 1 314 ? 24.981 16.465 4.142 1.00 10.72 314 GLU A C 1
ATOM 2075 O O . GLU A 1 314 ? 24.925 16.674 5.365 1.00 11.18 314 GLU A O 1
ATOM 2081 N N . VAL A 1 315 ? 24.122 16.980 3.258 1.00 10.60 315 VAL A N 1
ATOM 2082 C CA . VAL A 1 315 ? 22.978 17.821 3.646 1.00 9.45 315 VAL A CA 1
ATOM 2083 C C . VAL A 1 315 ? 21.668 17.079 3.414 1.00 10.87 315 VAL A C 1
ATOM 2084 O O . VAL A 1 315 ? 21.630 16.059 2.713 1.00 12.49 315 VAL A O 1
ATOM 2088 N N . LYS A 1 316 ? 20.598 17.584 4.008 1.00 11.12 316 LYS A N 1
ATOM 2089 C CA . LYS A 1 316 ? 19.292 16.975 3.792 1.00 12.16 316 LYS A CA 1
ATOM 2090 C C . LYS A 1 316 ? 18.189 18.008 3.897 1.00 11.90 316 LYS A C 1
ATOM 2091 O O . LYS A 1 316 ? 18.324 19.015 4.598 1.00 11.75 316 LYS A O 1
ATOM 2097 N N . LEU A 1 317 ? 17.090 17.741 3.202 1.00 11.60 317 LEU A N 1
ATOM 2098 C CA . LEU A 1 317 ? 15.938 18.635 3.214 1.00 11.62 317 LEU A CA 1
ATOM 2099 C C . LEU A 1 317 ? 15.186 18.537 4.535 1.00 10.90 317 LEU A C 1
ATOM 2100 O O . LEU A 1 317 ? 14.930 17.420 5.030 1.00 13.19 317 LEU A O 1
ATOM 2105 N N . ILE A 1 318 ? 14.841 19.693 5.110 1.00 9.47 318 ILE A N 1
ATOM 2106 C CA . ILE A 1 318 ? 14.003 19.741 6.317 1.00 10.94 318 ILE A CA 1
ATOM 2107 C C . ILE A 1 318 ? 12.698 20.431 5.918 1.00 11.62 318 ILE A C 1
ATOM 2108 O O . ILE A 1 318 ? 12.677 21.645 5.665 1.00 10.93 318 ILE A O 1
ATOM 2113 N N . GLU A 1 319 ? 11.616 19.667 5.789 1.00 12.38 319 GLU A N 1
ATOM 2114 C CA . GLU A 1 319 ? 10.355 20.244 5.317 1.00 13.07 319 GLU A CA 1
ATOM 2115 C C . GLU A 1 319 ? 9.593 20.827 6.490 1.00 13.24 319 GLU A C 1
ATOM 2116 O O . GLU A 1 319 ? 9.351 20.124 7.465 1.00 14.05 319 GLU A O 1
ATOM 2122 N N . ARG A 1 320 ? 9.233 22.109 6.398 1.00 10.70 320 ARG A N 1
ATOM 2123 C CA . ARG A 1 320 ? 8.440 22.756 7.422 1.00 11.15 320 ARG A CA 1
ATOM 2124 C C . ARG A 1 320 ? 7.236 23.444 6.782 1.00 12.62 320 ARG A C 1
ATOM 2125 O O . ARG A 1 320 ? 6.614 22.867 5.888 1.00 14.73 320 ARG A O 1
ATOM 2133 N N . GLU A 1 321 ? 6.874 24.633 7.257 1.00 11.04 321 GLU A N 1
ATOM 2134 C CA . GLU A 1 321 ? 5.563 25.194 6.911 1.00 12.07 321 GLU A CA 1
ATOM 2135 C C . GLU A 1 321 ? 5.567 26.187 5.754 1.00 12.26 321 GLU A C 1
ATOM 2136 O O . GLU A 1 321 ? 4.494 26.575 5.268 1.00 12.83 321 GLU A O 1
ATOM 2142 N N . THR A 1 322 ? 6.754 26.607 5.291 1.00 9.92 322 THR A N 1
ATOM 2143 C CA . THR A 1 322 ? 6.789 27.564 4.180 1.00 8.23 322 THR A CA 1
ATOM 2144 C C . THR A 1 322 ? 6.751 26.927 2.784 1.00 9.72 322 THR A C 1
ATOM 2145 O O . THR A 1 322 ? 6.823 27.635 1.767 1.00 10.03 322 THR A O 1
ATOM 2149 N N . THR A 1 323 ? 6.662 25.596 2.726 1.00 9.86 323 THR A N 1
ATOM 2150 C CA . THR A 1 323 ? 6.337 24.923 1.463 1.00 11.42 323 THR A CA 1
ATOM 2151 C C . THR A 1 323 ? 5.142 24.028 1.742 1.00 14.79 323 THR A C 1
ATOM 2152 O O . THR A 1 323 ? 4.907 23.635 2.889 1.00 14.37 323 THR A O 1
ATOM 2156 N N . ILE A 1 324 ? 4.375 23.741 0.695 1.00 17.15 324 ILE A N 1
ATOM 2157 C CA . ILE A 1 324 ? 3.098 23.044 0.867 1.00 21.57 324 ILE A CA 1
ATOM 2158 C C . ILE A 1 324 ? 3.298 21.543 0.963 1.00 27.05 324 ILE A C 1
ATOM 2159 O O . ILE A 1 324 ? 4.241 21.005 0.398 1.00 28.26 324 ILE A O 1
ATOM 2164 N N . SER A 1 325 ? 2.394 20.871 1.675 1.00 30.74 325 SER A N 1
ATOM 2165 C CA . SER A 1 325 ? 2.437 19.421 1.815 1.00 33.55 325 SER A CA 1
ATOM 2166 C C . SER A 1 325 ? 1.023 18.864 1.905 1.00 34.86 325 SER A C 1
ATOM 2167 O O . SER A 1 325 ? 0.094 19.602 2.232 1.00 36.01 325 SER A O 1
ATOM 2170 N N . SER B 1 60 ? 50.303 44.000 24.489 1.00 33.07 60 SER B N 1
ATOM 2171 C CA . SER B 1 60 ? 49.498 43.772 23.265 1.00 31.05 60 SER B CA 1
ATOM 2172 C C . SER B 1 60 ? 48.439 44.860 23.125 1.00 28.13 60 SER B C 1
ATOM 2173 O O . SER B 1 60 ? 48.158 45.610 24.056 1.00 29.64 60 SER B O 1
ATOM 2176 N N . LYS B 1 61 ? 47.845 44.942 21.952 1.00 23.55 61 LYS B N 1
ATOM 2177 C CA . LYS B 1 61 ? 46.785 45.888 21.753 1.00 19.80 61 LYS B CA 1
ATOM 2178 C C . LYS B 1 61 ? 45.502 45.118 21.565 1.00 16.31 61 LYS B C 1
ATOM 2179 O O . LYS B 1 61 ? 44.746 45.421 20.655 1.00 15.41 61 LYS B O 1
ATOM 2185 N N . THR B 1 62 ? 45.263 44.113 22.417 1.00 14.07 62 THR B N 1
ATOM 2186 C CA . THR B 1 62 ? 44.043 43.325 22.309 1.00 12.59 62 THR B CA 1
ATOM 2187 C C . THR B 1 62 ? 43.302 43.345 23.637 1.00 12.26 62 THR B C 1
ATOM 2188 O O . THR B 1 62 ? 43.920 43.305 24.706 1.00 13.88 62 THR B O 1
ATOM 2192 N N . ILE B 1 63 ? 41.982 43.451 23.540 1.00 9.56 63 ILE B N 1
ATOM 2193 C CA . ILE B 1 63 ? 41.073 43.410 24.693 1.00 9.29 63 ILE B CA 1
ATOM 2194 C C . ILE B 1 63 ? 40.246 42.128 24.608 1.00 9.99 63 ILE B C 1
ATOM 2195 O O . ILE B 1 63 ? 39.804 41.739 23.525 1.00 10.74 63 ILE B O 1
ATOM 2200 N N . GLY B 1 64 ? 40.073 41.448 25.735 1.00 9.56 64 GLY B N 1
ATOM 2201 C CA . GLY B 1 64 ? 39.210 40.269 25.767 1.00 9.54 64 GLY B CA 1
ATOM 2202 C C . GLY B 1 64 ? 37.812 40.688 26.162 1.00 9.69 64 GLY B C 1
ATOM 2203 O O . GLY B 1 64 ? 37.620 41.384 27.160 1.00 11.39 64 GLY B O 1
ATOM 2204 N N . LEU B 1 65 ? 36.844 40.329 25.346 1.00 9.35 65 LEU B N 1
ATOM 2205 C CA . LEU B 1 65 ? 35.449 40.621 25.670 1.00 8.67 65 LEU B CA 1
ATOM 2206 C C . LEU B 1 65 ? 34.760 39.311 26.020 1.00 10.12 65 LEU B C 1
ATOM 2207 O O . LEU B 1 65 ? 34.623 38.431 25.165 1.00 8.70 65 LEU B O 1
ATOM 2212 N N . MET B 1 66 ? 34.351 39.161 27.275 1.00 10.64 66 MET B N 1
ATOM 2213 C CA . MET B 1 66 ? 33.646 37.960 27.647 1.00 12.00 66 MET B CA 1
ATOM 2214 C C . MET B 1 66 ? 32.175 38.188 27.234 1.00 14.05 66 MET B C 1
ATOM 2215 O O . MET B 1 66 ? 31.587 39.276 27.453 1.00 17.36 66 MET B O 1
ATOM 2220 N N . VAL B 1 67 ? 31.621 37.206 26.541 1.00 13.04 67 VAL B N 1
ATOM 2221 C CA . VAL B 1 67 ? 30.296 37.259 25.981 1.00 14.19 67 VAL B CA 1
ATOM 2222 C C . VAL B 1 67 ? 29.484 36.097 26.605 1.00 12.30 67 VAL B C 1
ATOM 2223 O O . VAL B 1 67 ? 29.813 34.949 26.417 1.00 13.29 67 VAL B O 1
ATOM 2227 N N . PRO B 1 68 ? 28.417 36.417 27.332 1.00 12.02 68 PRO B N 1
ATOM 2228 C CA . PRO B 1 68 ? 27.771 35.356 28.082 1.00 14.31 68 PRO B CA 1
ATOM 2229 C C . PRO B 1 68 ? 26.826 34.483 27.281 1.00 16.14 68 PRO B C 1
ATOM 2230 O O . PRO B 1 68 ? 26.473 33.377 27.758 1.00 17.81 68 PRO B O 1
ATOM 2234 N N . ASN B 1 69 ? 26.422 34.924 26.079 1.00 13.45 69 ASN B N 1
ATOM 2235 C CA . ASN B 1 69 ? 25.420 34.259 25.301 1.00 13.70 69 ASN B CA 1
ATOM 2236 C C . ASN B 1 69 ? 25.605 34.669 23.835 1.00 14.81 69 ASN B C 1
ATOM 2237 O O . ASN B 1 69 ? 25.010 35.614 23.311 1.00 11.06 69 ASN B O 1
ATOM 2242 N N . ILE B 1 70 ? 26.473 33.952 23.179 1.00 16.09 70 ILE B N 1
ATOM 2243 C CA . ILE B 1 70 ? 26.734 34.279 21.785 1.00 13.99 70 ILE B CA 1
ATOM 2244 C C . ILE B 1 70 ? 25.471 33.991 20.892 1.00 15.73 70 ILE B C 1
ATOM 2245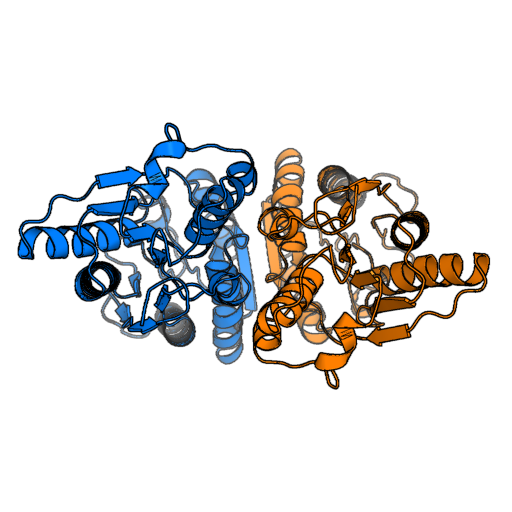 O O . ILE B 1 70 ? 25.414 34.409 19.762 1.00 18.72 70 ILE B O 1
ATOM 2250 N N . SER B 1 71 ? 24.471 33.314 21.426 1.00 16.97 71 SER B N 1
ATOM 2251 C CA . SER B 1 71 ? 23.229 33.044 20.670 1.00 16.59 71 SER B CA 1
ATOM 2252 C C . SER B 1 71 ? 22.280 34.267 20.659 1.00 14.27 71 SER B C 1
ATOM 2253 O O . SER B 1 71 ? 21.322 34.341 19.868 1.00 14.45 71 SER B O 1
ATOM 2256 N N . ASN B 1 72 ? 22.515 35.213 21.563 1.00 10.07 72 ASN B N 1
ATOM 2257 C CA . ASN B 1 72 ? 21.511 36.283 21.807 1.00 7.78 72 ASN B CA 1
ATOM 2258 C C . ASN B 1 72 ? 21.863 37.500 20.980 1.00 8.77 72 ASN B C 1
ATOM 2259 O O . ASN B 1 72 ? 22.952 38.031 21.117 1.00 8.73 72 ASN B O 1
ATOM 2264 N N . PRO B 1 73 ? 20.976 37.884 20.062 1.00 8.95 73 PRO B N 1
ATOM 2265 C CA . PRO B 1 73 ? 21.205 39.028 19.192 1.00 9.10 73 PRO B CA 1
ATOM 2266 C C . PRO B 1 73 ? 21.755 40.237 19.923 1.00 9.34 73 PRO B C 1
ATOM 2267 O O . PRO B 1 73 ? 22.610 40.950 19.407 1.00 10.88 73 PRO B O 1
ATOM 2271 N N . PHE B 1 74 ? 21.290 40.485 21.142 1.00 7.97 74 PHE B N 1
ATOM 2272 C CA . PHE B 1 74 ? 21.781 41.666 21.842 1.00 8.24 74 PHE B CA 1
ATOM 2273 C C . PHE B 1 74 ? 23.299 41.601 22.020 1.00 8.41 74 PHE B C 1
ATOM 2274 O O . PHE B 1 74 ? 24.022 42.594 21.810 1.00 9.54 74 PHE B O 1
ATOM 2282 N N . PHE B 1 75 ? 23.789 40.429 22.402 1.00 8.34 75 PHE B N 1
ATOM 2283 C CA . PHE B 1 75 ? 25.230 40.355 22.645 1.00 8.34 75 PHE B CA 1
ATOM 2284 C C . PHE B 1 75 ? 26.041 40.341 21.348 1.00 9.53 75 PHE B C 1
ATOM 2285 O O . PHE B 1 75 ? 27.199 40.800 21.352 1.00 11.12 75 PHE B O 1
ATOM 2293 N N . ASN B 1 76 ? 25.472 39.818 20.260 1.00 9.75 76 ASN B N 1
ATOM 2294 C CA . ASN B 1 76 ? 26.216 39.913 18.989 1.00 9.66 76 ASN B CA 1
ATOM 2295 C C . ASN B 1 76 ? 26.306 41.386 18.570 1.00 10.22 76 ASN B C 1
ATOM 2296 O O . ASN B 1 76 ? 27.345 41.843 18.069 1.00 10.88 76 ASN B O 1
ATOM 2301 N N . GLN B 1 77 ? 25.225 42.136 18.735 1.00 9.52 77 GLN B N 1
ATOM 2302 C CA . GLN B 1 77 ? 25.271 43.537 18.333 1.00 9.08 77 GLN B CA 1
ATOM 2303 C C . GLN B 1 77 ? 26.212 44.317 19.260 1.00 10.43 77 GLN B C 1
ATOM 2304 O O . GLN B 1 77 ? 26.982 45.156 18.789 1.00 9.99 77 GLN B O 1
ATOM 2310 N N . MET B 1 78 ? 26.126 44.068 20.573 1.00 9.57 78 MET B N 1
ATOM 2311 C CA . MET B 1 78 ? 27.080 44.715 21.517 1.00 10.29 78 MET B CA 1
ATOM 2312 C C . MET B 1 78 ? 28.517 44.417 21.110 1.00 10.62 78 MET B C 1
ATOM 2313 O O . MET B 1 78 ? 29.369 45.322 21.111 1.00 12.45 78 MET B O 1
ATOM 2318 N N . ALA B 1 79 ? 28.813 43.165 20.774 1.00 9.96 79 ALA B N 1
ATOM 2319 C CA . ALA B 1 79 ? 30.200 42.830 20.433 1.00 9.14 79 ALA B CA 1
ATOM 2320 C C . ALA B 1 79 ? 30.644 43.572 19.187 1.00 10.32 79 ALA B C 1
ATOM 2321 O O . ALA B 1 79 ? 31.799 44.003 19.101 1.00 11.42 79 ALA B O 1
ATOM 2323 N N . SER B 1 80 ? 29.746 43.703 18.209 1.00 9.68 80 SER B N 1
ATOM 2324 C CA . SER B 1 80 ? 30.127 44.415 16.971 1.00 9.66 80 SER B CA 1
ATOM 2325 C C . SER B 1 80 ? 30.441 45.873 17.269 1.00 10.55 80 SER B C 1
ATOM 2326 O O . SER B 1 80 ? 31.389 46.449 16.711 1.00 12.36 80 SER B O 1
ATOM 2329 N N . VAL B 1 81 ? 29.619 46.507 18.101 1.00 9.57 81 VAL B N 1
ATOM 2330 C CA . VAL B 1 81 ? 29.810 47.943 18.360 1.00 9.63 81 VAL B CA 1
ATOM 2331 C C . VAL B 1 81 ? 31.010 48.167 19.284 1.00 9.63 81 VAL B C 1
ATOM 2332 O O . VAL B 1 81 ? 31.788 49.096 19.102 1.00 9.53 81 VAL B O 1
ATOM 2336 N N . ILE B 1 82 ? 31.180 47.313 20.291 1.00 7.69 82 ILE B N 1
ATOM 2337 C CA . ILE B 1 82 ? 32.386 47.416 21.111 1.00 7.96 82 ILE B CA 1
ATOM 2338 C C . ILE B 1 82 ? 33.627 47.309 20.232 1.00 8.74 82 ILE B C 1
ATOM 2339 O O . ILE B 1 82 ? 34.607 48.029 20.433 1.00 10.73 82 ILE B O 1
ATOM 2344 N N . GLU B 1 83 ? 33.607 46.404 19.258 1.00 8.92 83 GLU B N 1
ATOM 2345 C CA . GLU B 1 83 ? 34.758 46.253 18.382 1.00 8.95 83 GLU B CA 1
ATOM 2346 C C . GLU B 1 83 ? 35.065 47.556 17.646 1.00 10.35 83 GLU B C 1
ATOM 2347 O O . GLU B 1 83 ? 36.242 47.933 17.514 1.00 11.51 83 GLU B O 1
ATOM 2353 N N . GLU B 1 84 ? 34.023 48.247 17.198 1.00 9.36 84 GLU B N 1
ATOM 2354 C CA . GLU B 1 84 ? 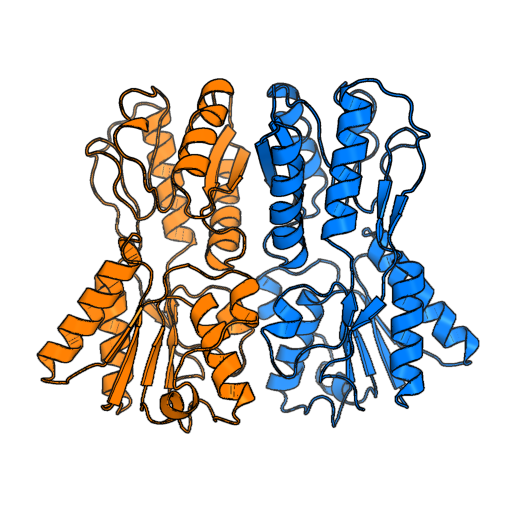34.243 49.530 16.496 1.00 9.78 84 GLU B CA 1
ATOM 2355 C C . GLU B 1 84 ? 34.888 50.567 17.409 1.00 9.98 84 GLU B 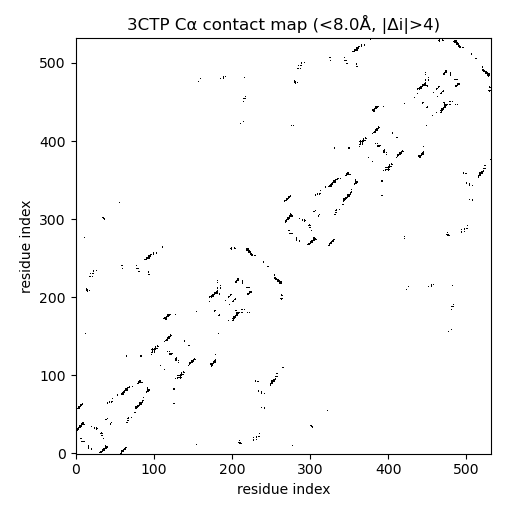C 1
ATOM 2356 O O . GLU B 1 84 ? 35.852 51.258 17.021 1.00 11.19 84 GLU B O 1
ATOM 2362 N N . TYR B 1 85 ? 34.341 50.725 18.625 1.00 9.80 85 TYR B N 1
ATOM 2363 C CA . TYR B 1 85 ? 34.937 51.697 19.533 1.00 8.47 85 TYR B CA 1
ATOM 2364 C C . TYR B 1 85 ? 36.349 51.309 19.963 1.00 9.05 85 TYR B C 1
ATOM 2365 O O . TYR B 1 85 ? 37.207 52.178 20.161 1.00 11.22 85 TYR B O 1
ATOM 2374 N N . ALA B 1 86 ? 36.613 50.009 20.141 1.00 8.38 86 ALA B N 1
ATOM 2375 C CA . ALA B 1 86 ? 37.974 49.563 20.499 1.00 7.65 86 ALA B CA 1
ATOM 2376 C C . ALA B 1 86 ? 38.906 49.902 19.350 1.00 9.52 86 ALA B C 1
ATOM 2377 O O . ALA B 1 86 ? 40.013 50.380 19.567 1.00 9.78 86 ALA B O 1
ATOM 2379 N N . LYS B 1 87 ? 38.462 49.654 18.119 1.00 9.04 87 LYS B N 1
ATOM 2380 C CA . LYS B 1 87 ? 39.322 49.955 16.964 1.00 9.83 87 LYS B CA 1
ATOM 2381 C C . LYS B 1 87 ? 39.691 51.444 16.909 1.00 11.15 87 LYS B C 1
ATOM 2382 O O . LYS B 1 87 ? 40.830 51.815 16.581 1.00 11.87 87 LYS B O 1
ATOM 2388 N N . ASN B 1 88 ? 38.731 52.303 17.221 1.00 12.15 88 ASN B N 1
ATOM 2389 C CA . ASN B 1 88 ? 38.996 53.739 17.264 1.00 12.43 88 ASN B CA 1
ATOM 2390 C C . ASN B 1 88 ? 40.137 54.072 18.227 1.00 12.62 88 ASN B C 1
ATOM 2391 O O . ASN B 1 88 ? 40.810 55.099 18.049 1.00 15.72 88 ASN B O 1
ATOM 2396 N N . LYS B 1 89 ? 40.325 53.258 19.275 1.00 10.76 89 LYS B N 1
ATOM 2397 C CA . LYS B 1 89 ? 41.369 53.499 20.281 1.00 12.04 89 LYS B CA 1
ATOM 2398 C C . LYS B 1 89 ? 42.650 52.733 19.997 1.00 12.72 89 LYS B C 1
ATOM 2399 O O . LYS B 1 89 ? 43.620 52.852 20.763 1.00 14.76 89 LYS B O 1
ATOM 2405 N N . GLY B 1 90 ? 42.654 51.937 18.934 1.00 10.51 90 GLY B N 1
ATOM 2406 C CA . GLY B 1 90 ? 43.830 51.184 18.545 1.00 11.21 90 GLY B CA 1
ATOM 2407 C C . GLY B 1 90 ? 43.866 49.733 18.989 1.00 11.73 90 GLY B C 1
ATOM 2408 O O . GLY B 1 90 ? 44.928 49.111 18.896 1.00 13.61 90 GLY B O 1
ATOM 2409 N N . TYR B 1 91 ? 42.718 49.174 19.405 1.00 10.00 91 TYR B N 1
ATOM 2410 C CA . TYR B 1 91 ? 42.661 47.792 19.947 1.00 9.64 91 TYR B CA 1
ATOM 2411 C C . TYR B 1 91 ? 41.839 46.840 19.086 1.00 11.02 91 TYR B C 1
ATOM 2412 O O . TYR B 1 91 ? 40.830 47.244 18.496 1.00 12.47 91 TYR B O 1
ATOM 2421 N N . THR B 1 92 ? 42.252 45.565 19.071 1.00 10.95 92 THR B N 1
ATOM 2422 C CA . THR B 1 92 ? 41.434 44.491 18.515 1.00 11.34 92 THR B CA 1
ATOM 2423 C C . THR B 1 92 ? 40.767 43.734 19.669 1.00 12.39 92 THR B C 1
ATOM 2424 O O . THR B 1 92 ? 41.124 43.930 20.828 1.00 12.63 92 THR B O 1
ATOM 2428 N N . LEU B 1 93 ? 39.784 42.894 19.376 1.00 12.18 93 LEU B N 1
ATOM 2429 C CA . LEU B 1 93 ? 39.074 42.170 20.452 1.00 11.95 93 LEU B CA 1
ATOM 2430 C C . LEU B 1 93 ? 39.180 40.673 20.226 1.00 12.98 93 LEU B C 1
ATOM 2431 O O . LEU B 1 93 ? 39.098 40.216 19.080 1.00 14.70 93 LEU B O 1
ATOM 2436 N N . PHE B 1 94 ? 39.309 39.920 21.306 1.00 11.75 94 PHE B N 1
ATOM 2437 C CA . PHE B 1 94 ? 39.025 38.478 21.265 1.00 11.36 94 PHE B CA 1
ATOM 2438 C C . PHE B 1 94 ? 37.681 38.281 21.952 1.00 12.78 94 PHE B C 1
ATOM 2439 O O . PHE B 1 94 ? 37.506 38.766 23.083 1.00 14.76 94 PHE B O 1
ATOM 2447 N N . LEU B 1 95 ? 36.757 37.545 21.347 1.00 9.46 95 LEU B N 1
ATOM 2448 C CA . LEU B 1 95 ? 35.510 37.264 22.052 1.00 9.43 95 LEU B CA 1
ATOM 2449 C C . LEU B 1 95 ? 35.616 35.922 22.730 1.00 12.02 95 LEU B C 1
ATOM 2450 O O . LEU B 1 95 ? 36.097 34.965 22.130 1.00 12.83 95 LEU B O 1
ATOM 2455 N N . CYS B 1 96 ? 35.138 35.843 23.967 1.00 11.87 96 CYS B N 1
ATOM 2456 C CA . CYS B 1 96 ? 35.209 34.604 24.742 1.00 14.01 96 CYS B CA 1
ATOM 2457 C C . CYS B 1 96 ? 33.828 34.270 25.212 1.00 16.45 96 CYS B C 1
ATOM 2458 O O . CYS B 1 96 ? 33.169 35.056 25.892 1.00 16.87 96 CYS B O 1
ATOM 2461 N N . ASN B 1 97 ? 33.376 33.080 24.841 1.00 16.54 97 ASN B N 1
ATOM 2462 C CA . ASN B 1 97 ? 32.056 32.639 25.133 1.00 15.60 97 ASN B CA 1
ATOM 2463 C C . ASN B 1 97 ? 31.922 32.073 26.571 1.00 14.15 97 ASN B C 1
ATOM 2464 O O . ASN B 1 97 ? 32.403 30.984 26.829 1.00 15.08 97 ASN B O 1
ATOM 2469 N N . THR B 1 98 ? 31.300 32.789 27.506 1.00 12.92 98 THR B N 1
ATOM 2470 C CA . THR B 1 98 ? 31.225 32.217 28.877 1.00 12.18 98 THR B CA 1
ATOM 2471 C C . THR B 1 98 ? 29.956 31.429 29.152 1.00 13.25 98 THR B C 1
ATOM 2472 O O . THR B 1 98 ? 29.884 30.691 30.138 1.00 13.51 98 THR B O 1
ATOM 2476 N N A ASP B 1 99 ? 28.935 31.599 28.321 0.50 13.99 99 ASP B N 1
ATOM 2477 N N B ASP B 1 99 ? 28.943 31.557 28.301 0.50 14.21 99 ASP B N 1
ATOM 2478 C CA A ASP B 1 99 ? 27.755 30.777 28.435 0.50 14.19 99 ASP B CA 1
ATOM 2479 C CA B ASP B 1 99 ? 27.700 30.809 28.470 0.50 14.83 99 ASP B CA 1
ATOM 2480 C C A ASP B 1 99 ? 27.127 30.852 29.841 0.50 15.02 99 ASP B C 1
ATOM 2481 C C B ASP B 1 99 ? 27.078 30.872 29.849 0.50 15.32 99 ASP B C 1
ATOM 2482 O O A ASP B 1 99 ? 26.621 29.850 30.349 0.50 17.39 99 ASP B O 1
ATOM 2483 O O B ASP B 1 99 ? 26.514 29.888 30.342 0.50 17.57 99 ASP B O 1
ATOM 2492 N N . ASP B 1 100 ? 27.164 32.028 30.480 1.00 12.92 100 ASP B N 1
ATOM 2493 C CA . ASP B 1 100 ? 26.621 32.196 31.828 1.00 11.99 100 ASP B CA 1
ATOM 2494 C C . ASP B 1 100 ? 27.055 31.083 32.771 1.00 11.20 100 ASP B C 1
ATOM 2495 O O . ASP B 1 100 ? 26.292 30.643 33.650 1.00 13.46 100 ASP B O 1
ATOM 2500 N N . ASP B 1 101 ? 28.313 30.691 32.643 1.00 9.65 101 ASP B N 1
ATOM 2501 C CA . ASP B 1 101 ? 28.840 29.604 33.468 1.00 10.80 101 ASP B CA 1
ATOM 2502 C C . ASP B 1 101 ? 30.076 30.078 34.216 1.00 11.14 101 ASP B C 1
ATOM 2503 O O . ASP B 1 101 ? 31.052 30.529 33.612 1.00 11.89 101 ASP B O 1
ATOM 2508 N N . LYS B 1 102 ? 30.047 29.956 35.543 1.00 11.25 102 LYS B N 1
ATOM 2509 C CA . LYS B 1 102 ? 31.163 30.440 36.345 1.00 12.91 102 LYS B CA 1
ATOM 2510 C C . LYS B 1 102 ? 32.486 29.755 35.974 1.00 11.38 102 LYS B C 1
ATOM 2511 O O . LYS B 1 102 ? 33.540 30.392 35.927 1.00 12.91 102 LYS B O 1
ATOM 2517 N N . GLU B 1 103 ? 32.454 28.443 35.717 1.00 11.32 103 GLU B N 1
ATOM 2518 C CA . GLU B 1 103 ? 33.700 27.743 35.376 1.00 11.29 103 GLU B CA 1
ATOM 2519 C C . GLU B 1 103 ? 34.246 28.183 34.028 1.00 11.31 103 GLU B C 1
ATOM 2520 O O . GLU B 1 103 ? 35.449 28.306 33.871 1.00 12.51 103 GLU B O 1
ATOM 2526 N N . LYS B 1 104 ? 33.388 28.422 33.045 1.00 9.51 104 LYS B N 1
ATOM 2527 C CA . LYS B 1 104 ? 33.901 28.906 31.752 1.00 10.46 104 LYS B CA 1
ATOM 2528 C C . LYS B 1 104 ? 34.499 30.299 31.908 1.00 11.05 104 LYS B C 1
ATOM 2529 O O . LYS B 1 104 ? 35.534 30.621 31.325 1.00 11.76 104 LYS B O 1
ATOM 2535 N N . GLU B 1 105 ? 33.844 31.142 32.702 1.00 9.78 105 GLU B N 1
ATOM 2536 C CA . GLU B 1 105 ? 34.391 32.474 32.949 1.00 10.10 105 GLU B CA 1
ATOM 2537 C C . GLU B 1 105 ? 35.754 32.380 33.625 1.00 11.60 105 GLU B C 1
ATOM 2538 O O . GLU B 1 105 ? 36.693 33.084 33.250 1.00 11.96 105 GLU B O 1
ATOM 2544 N N . LYS B 1 106 ? 35.866 31.515 34.635 1.00 11.56 106 LYS B N 1
ATOM 2545 C CA . LYS B 1 106 ? 37.145 31.353 35.304 1.00 11.87 106 LYS B CA 1
ATOM 2546 C C . LYS B 1 106 ? 38.224 30.899 34.327 1.00 11.49 106 LYS B C 1
ATOM 2547 O O . LYS B 1 106 ? 39.363 31.371 34.361 1.00 12.49 106 LYS B O 1
ATOM 2553 N N . THR B 1 107 ? 37.880 29.942 33.464 1.00 10.56 107 THR B N 1
ATOM 2554 C CA . THR B 1 107 ? 38.816 29.447 32.482 1.00 10.70 107 THR B CA 1
ATOM 2555 C C . THR B 1 107 ? 39.285 30.561 31.546 1.00 10.98 107 THR B C 1
ATOM 2556 O O . THR B 1 107 ? 40.484 30.708 31.289 1.00 11.65 107 THR B O 1
ATOM 2560 N N . TYR B 1 108 ? 38.332 31.357 31.053 1.00 9.42 108 TYR B N 1
ATOM 2561 C CA . TYR B 1 108 ? 38.699 32.419 30.101 1.00 10.26 108 TYR B CA 1
ATOM 2562 C C . TYR B 1 108 ? 39.494 33.527 30.769 1.00 11.36 108 TYR B C 1
ATOM 2563 O O . TYR B 1 108 ? 40.382 34.134 30.168 1.00 12.13 108 TYR B O 1
ATOM 2572 N N A LEU B 1 109 ? 39.184 33.793 32.028 0.50 11.79 109 LEU B N 1
ATOM 2573 N N B LEU B 1 109 ? 39.186 33.798 32.030 0.50 11.69 109 LEU B N 1
ATOM 2574 C CA A LEU B 1 109 ? 39.974 34.765 32.766 0.50 12.11 109 LEU B CA 1
ATOM 2575 C CA B LEU B 1 109 ? 39.997 34.764 32.761 0.50 11.90 109 LEU B CA 1
ATOM 2576 C C A LEU B 1 109 ? 41.425 34.314 32.830 0.50 12.98 109 LEU B C 1
ATOM 2577 C C B LEU B 1 109 ? 41.436 34.308 32.798 0.50 12.88 109 LEU B C 1
ATOM 2578 O O A LEU B 1 109 ? 42.333 35.126 32.656 0.50 14.79 109 LEU B O 1
ATOM 2579 O O B LEU B 1 109 ? 42.348 35.106 32.576 0.50 14.73 109 LEU B O 1
ATOM 2588 N N . GLU B 1 110 ? 41.659 33.029 33.094 1.00 13.16 110 GLU B N 1
ATOM 2589 C CA . GLU B 1 110 ? 43.027 32.511 33.158 1.00 14.94 110 GLU B CA 1
ATOM 2590 C C . GLU B 1 110 ? 43.721 32.559 31.785 1.00 15.29 110 GLU B C 1
ATOM 2591 O O . GLU B 1 110 ? 44.918 32.893 31.656 1.00 16.03 110 GLU B O 1
ATOM 2597 N N . VAL B 1 111 ? 42.969 32.207 30.761 1.00 13.26 111 VAL B N 1
ATOM 2598 C CA . VAL B 1 111 ? 43.520 32.188 29.423 1.00 13.46 111 VAL B CA 1
ATOM 2599 C C . VAL B 1 111 ? 43.858 33.608 28.974 1.00 13.43 111 VAL B C 1
ATOM 2600 O O . VAL B 1 111 ? 44.919 33.852 28.390 1.00 14.59 111 VAL B O 1
ATOM 2604 N N . LEU B 1 112 ? 42.968 34.556 29.248 1.00 13.26 112 LEU B N 1
ATOM 2605 C CA . LEU B 1 112 ? 43.252 35.949 28.867 1.00 13.18 112 LEU B CA 1
ATOM 2606 C C . LEU B 1 112 ? 44.459 36.491 29.625 1.00 14.53 112 LEU B C 1
ATOM 2607 O O . LEU B 1 112 ? 45.261 37.256 29.067 1.00 16.31 112 LEU B O 1
ATOM 2612 N N . GLN B 1 113 ? 44.606 36.120 30.896 1.00 14.65 113 GLN B N 1
ATOM 2613 C CA . GLN B 1 113 ? 45.778 36.574 31.668 1.00 17.06 113 GLN B CA 1
ATOM 2614 C C . GLN B 1 113 ? 47.051 35.970 31.111 1.00 17.70 113 GLN B C 1
ATOM 2615 O O . GLN B 1 113 ? 48.090 36.635 31.041 1.00 18.59 113 GLN B O 1
ATOM 2621 N N . SER B 1 114 ? 46.982 34.699 30.727 1.00 15.59 114 SER B N 1
ATOM 2622 C CA . SER B 1 114 ? 48.175 34.012 30.211 1.00 16.47 114 SER B CA 1
ATOM 2623 C C . SER B 1 114 ? 48.631 34.620 28.907 1.00 17.89 114 SER B C 1
ATOM 2624 O O . SER B 1 114 ? 49.828 34.602 28.585 1.00 18.94 114 SER B O 1
ATOM 2627 N N . HIS B 1 115 ? 47.667 35.147 28.156 1.00 17.40 115 HIS B N 1
ATOM 2628 C CA . HIS B 1 115 ? 47.938 35.835 26.883 1.00 17.55 115 HIS B CA 1
ATOM 2629 C C . HIS B 1 115 ? 48.241 37.321 27.038 1.00 18.21 115 HIS B C 1
ATOM 2630 O O . HIS B 1 115 ? 48.480 38.013 26.045 1.00 20.80 115 HIS B O 1
ATOM 2637 N N . ARG B 1 116 ? 48.218 37.818 28.264 1.00 17.49 116 ARG B N 1
ATOM 2638 C CA . ARG B 1 116 ? 48.645 39.184 28.541 1.00 18.45 116 ARG B CA 1
ATOM 2639 C C . ARG B 1 116 ? 47.859 40.195 27.712 1.00 18.93 116 ARG B C 1
ATOM 2640 O O . ARG B 1 116 ? 48.426 41.157 27.160 1.00 18.64 116 ARG B O 1
ATOM 2648 N N . VAL B 1 117 ? 46.557 40.001 27.612 1.00 16.51 117 VAL B N 1
ATOM 2649 C CA . VAL B 1 117 ? 45.743 41.041 26.968 1.00 15.50 117 VAL B CA 1
ATOM 2650 C C . VAL B 1 117 ? 45.822 42.354 27.730 1.00 14.28 117 VAL B C 1
ATOM 2651 O O . VAL B 1 117 ? 46.178 42.408 28.918 1.00 13.94 117 VAL B O 1
ATOM 2655 N N . ALA B 1 118 ? 45.461 43.443 27.054 1.00 11.76 118 ALA B N 1
ATOM 2656 C CA . ALA B 1 118 ? 45.612 44.753 27.657 1.00 12.47 118 ALA B CA 1
ATOM 2657 C C . ALA B 1 118 ? 44.510 45.046 28.661 1.00 12.56 118 ALA B C 1
ATOM 2658 O O . ALA B 1 118 ? 44.683 45.856 29.568 1.00 13.52 118 ALA B O 1
ATOM 2660 N N . GLY B 1 119 ? 43.363 44.408 28.467 1.00 11.40 119 GLY B N 1
ATOM 2661 C CA . GLY B 1 119 ? 42.238 44.631 29.381 1.00 9.95 119 GLY B CA 1
ATOM 2662 C C . GLY B 1 119 ? 41.139 43.622 29.097 1.00 8.92 119 GLY B C 1
ATOM 2663 O O . GLY B 1 119 ? 41.175 42.932 28.070 1.00 10.41 119 GLY B O 1
ATOM 2664 N N . ILE B 1 120 ? 40.176 43.521 30.014 1.00 8.10 120 ILE B N 1
ATOM 2665 C CA . ILE B 1 120 ? 39.088 42.545 29.906 1.00 8.76 120 ILE B CA 1
ATOM 2666 C C . ILE B 1 120 ? 37.773 43.247 30.167 1.00 8.73 120 ILE B C 1
ATOM 2667 O O . ILE B 1 120 ? 37.693 44.091 31.067 1.00 9.95 120 ILE B O 1
ATOM 2672 N N . ILE B 1 121 ? 36.770 42.936 29.355 1.00 8.29 121 ILE B N 1
ATOM 2673 C CA . ILE B 1 121 ? 35.396 43.397 29.582 1.00 8.17 121 ILE B CA 1
ATOM 2674 C C . ILE B 1 121 ? 34.630 42.166 30.031 1.00 9.24 121 ILE B C 1
ATOM 2675 O O . ILE B 1 121 ? 34.445 41.232 29.258 1.00 10.08 121 ILE B O 1
ATOM 2680 N N A ALA B 1 122 ? 34.319 42.134 31.317 0.50 9.52 122 ALA B N 1
ATOM 2681 N N B ALA B 1 122 ? 34.110 42.181 31.260 0.50 10.00 122 ALA B N 1
ATOM 2682 C CA A ALA B 1 122 ? 33.556 41.057 31.883 0.50 9.52 122 ALA B CA 1
ATOM 2683 C CA B ALA B 1 122 ? 33.412 41.017 31.831 0.50 10.85 122 ALA B CA 1
ATOM 2684 C C A ALA B 1 122 ? 32.126 41.412 31.582 0.50 9.35 122 ALA B C 1
ATOM 2685 C C B ALA B 1 122 ? 31.891 41.200 31.895 0.50 11.14 122 ALA B C 1
ATOM 2686 O O A ALA B 1 122 ? 31.793 42.598 31.434 0.50 9.29 122 ALA B O 1
ATOM 2687 O O B ALA B 1 122 ? 31.380 41.959 32.741 0.50 10.40 122 ALA B O 1
ATOM 2690 N N A SER B 1 123 ? 31.274 40.401 31.514 0.50 8.71 123 SER B N 1
ATOM 2691 N N B SER B 1 123 ? 31.166 40.493 31.031 0.50 11.62 123 SER B N 1
ATOM 2692 C CA A SER B 1 123 ? 29.910 40.640 31.076 0.50 9.12 123 SER B CA 1
ATOM 2693 C CA B SER B 1 123 ? 29.719 40.680 30.909 0.50 12.02 123 SER B CA 1
ATOM 2694 C C A SER B 1 123 ? 28.988 39.647 31.785 0.50 10.85 123 SER B C 1
ATOM 2695 C C B SER B 1 123 ? 28.921 39.661 31.708 0.50 12.32 123 SER B C 1
ATOM 2696 O O A SER B 1 123 ? 29.176 38.435 31.670 0.50 10.51 123 SER B O 1
ATOM 2697 O O B SER B 1 123 ? 29.101 38.453 31.548 0.50 12.20 123 SER B O 1
ATOM 2702 N N . ARG B 1 124 ? 28.030 40.155 32.558 1.00 11.38 124 ARG B N 1
ATOM 2703 C CA . ARG B 1 124 ? 27.145 39.295 33.328 1.00 11.61 124 ARG B CA 1
ATOM 2704 C C . ARG B 1 124 ? 27.951 38.292 34.168 1.00 12.05 124 ARG B C 1
ATOM 2705 O O . ARG B 1 124 ? 27.637 37.083 34.272 1.00 13.09 124 ARG B O 1
ATOM 2713 N N . SER B 1 125 ? 28.993 38.812 34.814 1.00 9.92 125 SER B N 1
ATOM 2714 C CA . SER B 1 125 ? 29.918 37.950 35.552 1.00 10.85 125 SER B CA 1
ATOM 2715 C C . SER B 1 125 ? 29.291 37.231 36.740 1.00 12.27 125 SER B C 1
ATOM 2716 O O . SER B 1 125 ? 28.468 37.798 37.478 1.00 12.66 125 SER B O 1
ATOM 2719 N N . GLN B 1 126 ? 29.735 35.993 36.968 1.00 12.92 126 GLN B N 1
ATOM 2720 C CA . GLN B 1 126 ? 29.331 35.238 38.147 1.00 14.15 126 GLN B CA 1
ATOM 2721 C C . GLN B 1 126 ? 30.482 35.026 39.124 1.00 18.29 126 GLN B C 1
ATOM 2722 O O . GLN B 1 126 ? 30.328 34.341 40.139 1.00 19.30 126 GLN B O 1
ATOM 2728 N N . CYS B 1 127 ? 31.626 35.623 38.837 1.00 20.33 127 CYS B N 1
ATOM 2729 C CA . CYS B 1 127 ? 32.754 35.548 39.772 1.00 23.70 127 CYS B CA 1
ATOM 2730 C C . CYS B 1 127 ? 32.851 36.745 40.696 1.00 25.56 127 CYS B C 1
ATOM 2731 O O . CYS B 1 127 ? 32.106 37.728 40.584 1.00 25.52 127 CYS B O 1
ATOM 2734 N N . GLU B 1 128 ? 33.819 36.667 41.598 1.00 26.95 128 GLU B N 1
ATOM 2735 C CA . GLU B 1 128 ? 34.081 37.747 42.515 1.00 28.00 128 GLU B CA 1
ATOM 2736 C C . GLU B 1 128 ? 35.566 37.716 42.845 1.00 28.88 128 GLU B C 1
ATOM 2737 O O . GLU B 1 128 ? 36.351 38.433 42.229 1.00 27.66 128 GLU B O 1
ATOM 2743 N N . ASP B 1 129 ? 35.960 36.851 43.775 1.00 30.36 129 ASP B N 1
ATOM 2744 C CA . ASP B 1 129 ? 37.353 36.811 44.219 1.00 31.99 129 ASP B CA 1
ATOM 2745 C C . ASP B 1 129 ? 38.352 36.368 43.153 1.00 30.11 129 ASP B C 1
ATOM 2746 O O . ASP B 1 129 ? 39.536 36.673 43.263 1.00 30.06 129 ASP B O 1
ATOM 2751 N N . GLU B 1 130 ? 37.904 35.660 42.122 1.00 28.53 130 GLU B N 1
ATOM 2752 C CA . GLU B 1 130 ? 38.839 35.282 41.055 1.00 27.23 130 GLU B CA 1
ATOM 2753 C C . GLU B 1 130 ? 39.448 36.514 40.390 1.00 24.36 130 GLU B C 1
ATOM 2754 O O . GLU B 1 130 ? 40.540 36.461 39.807 1.00 23.38 130 GLU B O 1
ATOM 2760 N N . TYR B 1 131 ? 38.747 37.635 40.492 1.00 23.18 131 TYR B N 1
ATOM 2761 C CA . TYR B 1 131 ? 39.228 38.871 39.894 1.00 23.23 131 TYR B CA 1
ATOM 2762 C C . TYR B 1 131 ? 40.200 39.645 40.790 1.00 26.06 131 TYR B C 1
ATOM 2763 O O . TYR B 1 131 ? 40.859 40.578 40.331 1.00 26.80 131 TYR B O 1
ATOM 2772 N N . ALA B 1 132 ? 40.268 39.279 42.065 1.00 27.65 132 ALA B N 1
ATOM 2773 C CA . ALA B 1 132 ? 41.115 40.015 43.008 1.00 31.66 132 ALA B CA 1
ATOM 2774 C C . ALA B 1 132 ? 42.596 39.907 42.610 1.00 34.79 132 ALA B C 1
ATOM 2775 O O . ALA B 1 132 ? 43.104 38.817 42.352 1.00 34.56 132 ALA B O 1
ATOM 2777 N N . ASN B 1 133 ? 43.268 41.053 42.526 1.00 38.08 133 ASN B N 1
ATOM 2778 C CA . ASN B 1 133 ? 44.673 41.123 42.101 1.00 40.69 133 ASN B CA 1
ATOM 2779 C C . ASN B 1 133 ? 45.063 40.258 40.886 1.00 41.48 133 ASN B C 1
ATOM 2780 O O . ASN B 1 133 ? 46.049 39.513 40.941 1.00 42.22 133 ASN B O 1
ATOM 2785 N N . ILE B 1 134 ? 44.322 40.375 39.781 1.00 40.49 134 ILE B N 1
ATOM 2786 C CA . ILE B 1 134 ? 44.741 39.736 38.525 1.00 39.71 134 ILE B CA 1
ATOM 2787 C C . ILE B 1 134 ? 45.651 40.644 37.694 1.00 38.21 134 ILE B C 1
ATOM 2788 O O . ILE B 1 134 ? 46.167 40.237 36.652 1.00 39.06 134 ILE B O 1
ATOM 2793 N N . ASP B 1 135 ? 45.846 41.868 38.173 1.00 36.12 135 ASP B N 1
ATOM 2794 C CA . ASP B 1 135 ? 46.694 42.869 37.518 1.00 34.82 135 ASP B CA 1
ATOM 2795 C C . ASP B 1 135 ? 46.515 42.969 36.003 1.00 30.97 135 ASP B C 1
ATOM 2796 O O . ASP B 1 135 ? 47.480 43.017 35.239 1.00 32.24 135 ASP B O 1
ATOM 2801 N N . ILE B 1 136 ? 45.266 42.981 35.572 1.00 25.37 136 ILE B N 1
ATOM 2802 C CA . ILE B 1 136 ? 44.931 43.382 34.216 1.00 21.07 136 ILE B CA 1
ATOM 2803 C C . ILE B 1 136 ? 43.657 44.191 34.366 1.00 17.00 136 ILE B C 1
ATOM 2804 O O . ILE B 1 136 ? 42.775 43.803 35.128 1.00 16.75 136 ILE B O 1
ATOM 2809 N N . PRO B 1 137 ? 43.580 45.337 33.696 1.00 15.40 137 PRO B N 1
ATOM 2810 C CA . PRO B 1 137 ? 42.399 46.195 33.808 1.00 13.34 137 PRO B CA 1
ATOM 2811 C C . PRO B 1 137 ? 41.135 45.467 33.416 1.00 12.66 137 PRO B C 1
ATOM 2812 O O . PRO B 1 137 ? 41.115 44.753 32.400 1.00 12.08 137 PRO B O 1
ATOM 2816 N N . VAL B 1 138 ? 40.099 45.646 34.226 1.00 10.41 138 VAL B N 1
ATOM 2817 C CA . VAL B 1 138 ? 38.787 45.022 33.964 1.00 10.63 138 VAL B CA 1
ATOM 2818 C C . VAL B 1 138 ? 37.698 46.086 34.135 1.00 11.57 138 VAL B C 1
ATOM 2819 O O . VAL B 1 138 ? 37.773 46.925 35.059 1.00 11.40 138 VAL B O 1
ATOM 2823 N N . VAL B 1 139 ? 36.711 46.089 33.226 1.00 9.89 139 VAL B N 1
ATOM 2824 C CA . VAL B 1 139 ? 35.422 46.742 33.487 1.00 9.12 139 VAL B CA 1
ATOM 2825 C C . VAL B 1 139 ? 34.310 45.702 33.328 1.00 10.01 139 VAL B C 1
ATOM 2826 O O . VAL B 1 139 ? 34.518 44.695 32.664 1.00 10.93 139 VAL B O 1
ATOM 2830 N N . ALA B 1 140 ? 33.157 45.925 33.964 1.00 9.07 140 ALA B N 1
ATOM 2831 C CA . ALA B 1 140 ? 32.109 44.894 33.981 1.00 9.75 140 ALA B CA 1
ATOM 2832 C C . ALA B 1 140 ? 30.856 45.445 33.364 1.00 10.70 140 ALA B C 1
ATOM 2833 O O . ALA B 1 140 ? 30.536 46.609 33.551 1.00 11.15 140 ALA B O 1
ATOM 2835 N N . PHE B 1 141 ? 30.155 44.612 32.607 1.00 10.89 141 PHE B N 1
ATOM 2836 C CA . PHE B 1 141 ? 28.813 44.943 32.117 1.00 10.34 141 PHE B CA 1
ATOM 2837 C C . PHE B 1 141 ? 27.761 44.240 32.975 1.00 11.27 141 PHE B C 1
ATOM 2838 O O . PHE B 1 141 ? 27.795 43.013 33.099 1.00 10.28 141 PHE B O 1
ATOM 2846 N N . GLU B 1 142 ? 26.883 45.043 33.591 1.00 10.18 142 GLU B N 1
ATOM 2847 C CA . GLU B 1 142 ? 25.722 44.598 34.406 1.00 10.47 142 GLU B CA 1
ATOM 2848 C C . GLU B 1 142 ? 25.999 44.085 35.804 1.00 12.67 142 GLU B C 1
ATOM 2849 O O . GLU B 1 142 ? 25.518 44.670 36.803 1.00 13.97 142 GLU B O 1
ATOM 2855 N N . ASN B 1 143 ? 26.685 42.946 35.901 1.00 10.13 143 ASN B N 1
ATOM 2856 C CA . ASN B 1 143 ? 26.865 42.361 37.224 1.00 9.58 143 ASN B CA 1
ATOM 2857 C C . ASN B 1 143 ? 28.096 42.928 37.907 1.00 10.31 143 ASN B C 1
ATOM 2858 O O . ASN B 1 143 ? 29.177 43.021 37.314 1.00 12.04 143 ASN B O 1
ATOM 2863 N N . HIS B 1 144 ? 27.936 43.273 39.179 1.00 10.99 144 HIS B N 1
ATOM 2864 C CA . HIS B 1 144 ? 29.029 43.833 39.954 1.00 11.83 144 HIS B CA 1
ATOM 2865 C C . HIS B 1 144 ? 29.993 42.731 40.322 1.00 13.85 144 HIS B C 1
ATOM 2866 O O . HIS B 1 144 ? 29.566 41.641 40.678 1.00 16.18 144 HIS B O 1
ATOM 2873 N N . ILE B 1 145 ? 31.293 43.018 40.286 1.00 12.38 145 ILE B N 1
ATOM 2874 C CA . ILE B 1 145 ? 32.279 41.977 40.546 1.00 13.75 145 ILE B CA 1
ATOM 2875 C C . ILE B 1 145 ? 32.972 42.228 41.873 1.00 16.13 145 ILE B C 1
ATOM 2876 O O . ILE B 1 145 ? 32.833 41.441 42.832 1.00 16.31 145 ILE B O 1
ATOM 2881 N N . LEU B 1 146 ? 33.702 43.328 41.922 1.00 15.75 146 LEU B N 1
ATOM 2882 C CA . LEU B 1 146 ? 34.385 43.721 43.152 1.00 15.84 146 LEU B CA 1
ATOM 2883 C C . LEU B 1 146 ? 34.227 45.218 43.254 1.00 16.49 146 LEU B C 1
ATOM 2884 O O . LEU B 1 146 ? 33.965 45.898 42.247 1.00 16.11 146 LEU B O 1
ATOM 2889 N N . ASP B 1 147 ? 34.405 45.742 44.463 1.00 16.70 147 ASP B N 1
ATOM 2890 C CA . ASP B 1 147 ? 34.175 47.165 44.642 1.00 17.57 147 ASP B CA 1
ATOM 2891 C C . ASP B 1 147 ? 35.177 48.030 43.871 1.00 16.05 147 ASP B C 1
ATOM 2892 O O . ASP B 1 147 ? 34.952 49.238 43.710 1.00 17.24 147 ASP B O 1
ATOM 2897 N N . ASN B 1 148 ? 36.267 47.449 43.383 1.00 14.11 148 ASN B N 1
ATOM 2898 C CA . ASN B 1 148 ? 37.241 48.275 42.669 1.00 13.90 148 ASN B CA 1
ATOM 2899 C C . ASN B 1 148 ? 37.183 48.093 41.164 1.00 12.75 148 ASN B C 1
ATOM 2900 O O . ASN B 1 148 ? 38.106 48.449 40.465 1.00 13.04 148 ASN B O 1
ATOM 2905 N N . ILE B 1 149 ? 36.058 47.572 40.668 1.00 11.64 149 ILE B N 1
ATOM 2906 C CA . ILE B 1 149 ? 35.837 47.393 39.228 1.00 10.10 149 ILE B CA 1
ATOM 2907 C C . ILE B 1 149 ? 34.564 48.132 38.823 1.00 10.31 149 ILE B C 1
ATOM 2908 O O . ILE B 1 149 ? 33.509 47.939 39.416 1.00 10.32 149 ILE B O 1
ATOM 2913 N N . ILE B 1 150 ? 34.671 49.006 37.820 1.00 9.52 150 ILE B N 1
ATOM 2914 C CA . ILE B 1 150 ? 33.520 49.785 37.352 1.00 9.19 150 ILE B CA 1
ATOM 2915 C C . ILE B 1 150 ? 32.492 48.897 36.691 1.00 10.60 150 ILE B C 1
ATOM 2916 O O . ILE B 1 150 ? 32.872 48.028 35.918 1.00 11.32 150 ILE B O 1
ATOM 2921 N N . THR B 1 151 ? 31.208 49.152 36.944 1.00 10.24 151 THR B N 1
ATOM 2922 C CA . THR B 1 151 ? 30.124 48.396 36.320 1.00 9.53 151 THR B CA 1
ATOM 2923 C C . THR B 1 151 ? 29.333 49.371 35.450 1.00 10.47 151 THR B C 1
ATOM 2924 O O . THR B 1 151 ? 28.931 50.462 35.930 1.00 12.11 151 THR B O 1
ATOM 2928 N N . ILE B 1 152 ? 29.139 49.003 34.175 1.00 8.89 152 ILE B N 1
ATOM 2929 C CA . ILE B 1 152 ? 28.356 49.775 33.231 1.00 8.39 152 ILE B CA 1
ATOM 2930 C C . ILE B 1 152 ? 27.083 48.983 32.947 1.00 8.87 152 ILE B C 1
ATOM 2931 O O . ILE B 1 152 ? 27.132 47.774 32.738 1.00 9.62 152 ILE B O 1
ATOM 2936 N N A SER B 1 153 ? 25.947 49.655 32.920 0.50 9.21 153 SER B N 1
ATOM 2937 N N B SER B 1 153 ? 25.951 49.661 32.915 0.50 9.30 153 SER B N 1
ATOM 2938 C CA A SER B 1 153 ? 24.699 48.964 32.630 0.50 9.53 153 SER B CA 1
ATOM 2939 C CA B SER B 1 153 ? 24.701 48.968 32.658 0.50 9.70 153 SER B CA 1
ATOM 2940 C C A SER B 1 153 ? 23.689 49.915 32.049 0.50 9.54 153 SER B C 1
ATOM 2941 C C B SER B 1 153 ? 23.691 49.914 32.049 0.50 9.68 153 SER B C 1
ATOM 2942 O O A SER B 1 153 ? 23.876 51.120 32.093 0.50 9.57 153 SER B O 1
ATOM 2943 O O B SER B 1 153 ? 23.899 51.116 32.046 0.50 9.82 153 SER B O 1
ATOM 2948 N N . SER B 1 154 ? 22.595 49.376 31.521 1.00 9.65 154 SER B N 1
ATOM 2949 C CA . SER B 1 154 ? 21.460 50.226 31.169 1.00 8.91 154 SER B CA 1
ATOM 2950 C C . SER B 1 154 ? 20.646 50.458 32.435 1.00 9.92 154 SER B C 1
ATOM 2951 O O . SER B 1 154 ? 20.848 49.776 33.424 1.00 10.93 154 SER B O 1
ATOM 2954 N N . ASP B 1 155 ? 19.720 51.411 32.383 1.00 9.15 155 ASP B N 1
ATOM 2955 C CA . ASP B 1 155 ? 18.826 51.696 33.518 1.00 9.18 155 ASP B CA 1
ATOM 2956 C C . ASP B 1 155 ? 17.715 50.648 33.595 1.00 9.53 155 ASP B C 1
ATOM 2957 O O . ASP B 1 155 ? 16.558 50.885 33.233 1.00 10.79 155 ASP B O 1
ATOM 2962 N N . ASN B 1 156 ? 18.079 49.469 34.082 1.00 8.98 156 ASN B N 1
ATOM 2963 C CA . ASN B 1 156 ? 17.156 48.328 34.033 1.00 8.53 156 ASN B CA 1
ATOM 2964 C C . ASN B 1 156 ? 15.981 48.470 34.982 1.00 8.14 156 ASN B C 1
ATOM 2965 O O . ASN B 1 156 ? 14.868 47.991 34.687 1.00 8.78 156 ASN B O 1
ATOM 2970 N N . TYR B 1 157 ? 16.197 49.149 36.116 1.00 9.23 157 TYR B N 1
ATOM 2971 C CA . TYR B 1 157 ? 15.083 49.328 37.041 1.00 9.59 157 TYR B CA 1
ATOM 2972 C C . TYR B 1 157 ? 14.011 50.207 36.401 1.00 8.80 157 TYR B C 1
ATOM 2973 O O . TYR B 1 157 ? 12.810 49.866 36.369 1.00 9.31 157 TYR B O 1
ATOM 2982 N N . ASN B 1 158 ? 14.447 51.354 35.885 1.00 7.89 158 ASN B N 1
ATOM 2983 C CA . ASN B 1 158 ? 13.455 52.222 35.265 1.00 8.10 158 ASN B CA 1
ATOM 2984 C C . ASN B 1 158 ? 12.850 51.627 34.005 1.00 9.68 158 ASN B C 1
ATOM 2985 O O . ASN B 1 158 ? 11.689 51.871 33.708 1.00 10.56 158 ASN B O 1
ATOM 2990 N N . GLY B 1 159 ? 13.629 50.852 33.257 1.00 8.92 159 GLY B N 1
ATOM 2991 C CA . GLY B 1 159 ? 13.036 50.164 32.105 1.00 8.25 159 GLY B CA 1
ATOM 2992 C C . GLY B 1 159 ? 11.949 49.181 32.504 1.00 9.25 159 GLY B C 1
ATOM 2993 O O . GLY B 1 159 ? 10.944 49.080 31.808 1.00 9.85 159 GLY B O 1
ATOM 2994 N N . GLY B 1 160 ? 12.125 48.463 33.621 1.00 8.58 160 GLY B N 1
ATOM 2995 C CA . GLY B 1 160 ? 11.044 47.586 34.121 1.00 9.48 160 GLY B CA 1
ATOM 2996 C C . GLY B 1 160 ? 9.801 48.408 34.483 1.00 10.12 160 GLY B C 1
ATOM 2997 O O . GLY B 1 160 ? 8.663 48.015 34.174 1.00 11.15 160 GLY B O 1
ATOM 2998 N N . ARG B 1 161 ? 9.986 49.548 35.148 1.00 10.24 161 ARG B N 1
ATOM 2999 C CA . ARG B 1 161 ? 8.828 50.401 35.458 1.00 10.93 161 ARG B CA 1
ATOM 3000 C C . ARG B 1 161 ? 8.146 50.889 34.181 1.00 11.26 161 ARG B C 1
ATOM 3001 O O . ARG B 1 161 ? 6.911 50.902 34.093 1.00 13.20 161 ARG B O 1
ATOM 3009 N N . MET B 1 162 ? 8.947 51.292 33.193 1.00 9.52 162 MET B N 1
ATOM 3010 C CA . MET B 1 162 ? 8.372 51.804 31.925 1.00 11.41 162 MET B CA 1
ATOM 3011 C C . MET B 1 162 ? 7.527 50.719 31.276 1.00 11.35 162 MET B C 1
ATOM 3012 O O . MET B 1 162 ? 6.490 51.000 30.661 1.00 11.65 162 MET B O 1
ATOM 3017 N N . ALA B 1 163 ? 8.005 49.482 31.340 1.00 9.94 163 ALA B N 1
ATOM 3018 C CA . ALA B 1 163 ? 7.275 48.389 30.703 1.00 10.24 163 ALA B CA 1
ATOM 3019 C C . ALA B 1 163 ? 5.948 48.181 31.385 1.00 10.33 163 ALA B C 1
ATOM 3020 O O . ALA B 1 163 ? 4.921 47.980 30.730 1.00 10.48 163 ALA B O 1
ATOM 3022 N N . PHE B 1 164 ? 5.949 48.251 32.718 1.00 10.39 164 PHE B N 1
ATOM 3023 C CA . PHE B 1 164 ? 4.678 48.103 33.406 1.00 10.48 164 PHE B CA 1
ATOM 3024 C C . PHE B 1 164 ? 3.740 49.242 33.035 1.00 9.93 164 PHE B C 1
ATOM 3025 O O . PHE B 1 164 ? 2.554 49.034 32.736 1.00 10.37 164 PHE B O 1
ATOM 3033 N N . ASP B 1 165 ? 4.268 50.460 33.105 1.00 10.58 165 ASP B N 1
ATOM 3034 C CA . ASP B 1 165 ? 3.417 51.635 32.866 1.00 10.46 165 ASP B CA 1
ATOM 3035 C C . ASP B 1 165 ? 2.796 51.553 31.485 1.00 10.97 165 ASP B C 1
ATOM 3036 O O . ASP B 1 165 ? 1.631 51.951 31.296 1.00 12.02 165 ASP B O 1
ATOM 3041 N N . HIS B 1 166 ? 3.560 51.064 30.504 1.00 10.95 166 HIS B N 1
ATOM 3042 C CA . HIS B 1 166 ? 3.034 50.996 29.130 1.00 11.64 166 HIS B CA 1
ATOM 3043 C C . HIS B 1 166 ? 1.908 49.968 29.024 1.00 11.43 166 HIS B C 1
ATOM 3044 O O . HIS B 1 166 ? 0.859 50.231 28.431 1.00 12.67 166 HIS B O 1
ATOM 3051 N N . LEU B 1 167 ? 2.099 48.775 29.583 1.00 9.85 167 LEU B N 1
ATOM 3052 C CA . LEU B 1 167 ? 1.003 47.807 29.564 1.00 10.00 167 LEU B CA 1
ATOM 3053 C C . LEU B 1 167 ? -0.237 48.342 30.277 1.00 11.89 167 LEU B C 1
ATOM 3054 O O . LEU B 1 167 ? -1.365 48.174 29.811 1.00 12.72 167 LEU B O 1
ATOM 3059 N N . TYR B 1 168 ? -0.037 48.970 31.426 1.00 12.24 168 TYR B N 1
ATOM 3060 C CA . TYR B 1 168 ? -1.168 49.439 32.219 1.00 12.62 168 TYR B CA 1
ATOM 3061 C C . TYR B 1 168 ? -1.926 50.542 31.477 1.00 13.04 168 TYR B C 1
ATOM 3062 O O . TYR B 1 168 ? -3.172 50.572 31.463 1.00 13.41 168 TYR B O 1
ATOM 3071 N N . GLU B 1 169 ? -1.178 51.423 30.830 1.00 12.34 169 GLU B N 1
ATOM 3072 C CA . GLU B 1 169 ? -1.777 52.512 30.059 1.00 13.89 169 GLU B CA 1
ATOM 3073 C C . GLU B 1 169 ? -2.583 51.975 28.879 1.00 15.92 169 GLU B C 1
ATOM 3074 O O . GLU B 1 169 ? -3.607 52.580 28.492 1.00 17.42 169 GLU B O 1
ATOM 3080 N N . LYS B 1 170 ? -2.145 50.849 28.315 1.00 14.95 170 LYS B N 1
ATOM 3081 C CA . LYS B 1 170 ? -2.883 50.201 27.222 1.00 16.41 170 LYS B CA 1
ATOM 3082 C C . LYS B 1 170 ? -3.999 49.282 27.726 1.00 17.47 170 LYS B C 1
ATOM 3083 O O . LYS B 1 170 ? -4.505 48.455 26.977 1.00 18.24 170 LYS B O 1
ATOM 3089 N N . GLY B 1 171 ? -4.369 49.418 29.000 1.00 15.81 171 GLY B N 1
ATOM 3090 C CA . GLY B 1 171 ? -5.547 48.747 29.527 1.00 16.45 171 GLY B CA 1
ATOM 3091 C C . GLY B 1 171 ? -5.334 47.361 30.104 1.00 16.10 171 GLY B C 1
ATOM 3092 O O . GLY B 1 171 ? -6.289 46.704 30.524 1.00 17.99 171 GLY B O 1
ATOM 3093 N N . CYS B 1 172 ? -4.079 46.909 30.173 1.00 13.77 172 CYS B N 1
ATOM 3094 C CA . CYS B 1 172 ? -3.848 45.587 30.728 1.00 13.39 172 CYS B CA 1
ATOM 3095 C C . CYS B 1 172 ? -4.027 45.558 32.239 1.00 13.23 172 CYS B C 1
ATOM 3096 O O . CYS B 1 172 ? -3.516 46.424 32.938 1.00 13.29 172 CYS B O 1
ATOM 3099 N N . ARG B 1 173 ? -4.739 44.544 32.731 1.00 13.89 173 ARG B N 1
ATOM 3100 C CA . ARG B 1 173 ? -4.918 44.375 34.162 1.00 14.28 173 ARG B CA 1
ATOM 3101 C C . ARG B 1 173 ? -4.578 42.976 34.635 1.00 15.67 173 ARG B C 1
ATOM 3102 O O . ARG B 1 173 ? -4.221 42.808 35.807 1.00 19.54 173 ARG B O 1
ATOM 3110 N N . LYS B 1 174 ? -4.650 41.990 33.741 1.00 14.00 174 LYS B N 1
ATOM 3111 C CA . LYS B 1 174 ? -4.203 40.637 34.044 1.00 14.27 174 LYS B CA 1
ATOM 3112 C C . LYS B 1 174 ? -2.822 40.500 33.417 1.00 13.46 174 LYS B C 1
ATOM 3113 O O . LYS B 1 174 ? -2.734 40.365 32.217 1.00 14.27 174 LYS B O 1
ATOM 3119 N N . ILE B 1 175 ? -1.761 40.555 34.222 1.00 11.63 175 ILE B N 1
ATOM 3120 C CA . ILE B 1 175 ? -0.415 40.748 33.669 1.00 10.41 175 ILE B CA 1
ATOM 3121 C C . ILE B 1 175 ? 0.550 39.693 34.166 1.00 9.84 175 ILE B C 1
ATOM 3122 O O . ILE B 1 175 ? 0.522 39.323 35.346 1.00 9.40 175 ILE B O 1
ATOM 3127 N N . LEU B 1 176 ? 1.373 39.202 33.239 1.00 9.21 176 LEU B N 1
ATOM 3128 C CA . LEU B 1 176 ? 2.420 38.209 33.541 1.00 8.64 176 LEU B CA 1
ATOM 3129 C C . LEU B 1 176 ? 3.775 38.838 33.244 1.00 8.56 176 LEU B C 1
ATOM 3130 O O . LEU B 1 176 ? 3.934 39.535 32.239 1.00 9.17 176 LEU B O 1
ATOM 3135 N N . HIS B 1 177 ? 4.755 38.578 34.105 1.00 7.93 177 HIS B N 1
ATOM 3136 C CA . HIS B 1 177 ? 6.139 38.920 33.779 1.00 7.66 177 HIS B CA 1
ATOM 3137 C C . HIS B 1 177 ? 6.915 37.620 33.735 1.00 8.19 177 HIS B C 1
ATOM 3138 O O . HIS B 1 177 ? 6.941 36.875 34.717 1.00 9.36 177 HIS B O 1
ATOM 3145 N N . ILE B 1 178 ? 7.467 37.319 32.564 1.00 7.73 178 ILE B N 1
ATOM 3146 C CA . ILE B 1 178 ? 8.405 36.208 32.441 1.00 8.39 178 ILE B CA 1
ATOM 3147 C C . ILE B 1 178 ? 9.763 36.797 32.787 1.00 8.71 178 ILE B C 1
ATOM 3148 O O . ILE B 1 178 ? 10.307 37.621 32.015 1.00 9.46 178 ILE B O 1
ATOM 3153 N N . LYS B 1 179 ? 10.259 36.448 33.978 1.00 9.00 179 LYS B N 1
ATOM 3154 C CA . LYS B 1 179 ? 11.475 37.059 34.498 1.00 10.13 179 LYS B CA 1
ATOM 3155 C C . LYS B 1 179 ? 12.701 36.234 34.210 1.00 9.52 179 LYS B C 1
ATOM 3156 O O . LYS B 1 179 ? 12.612 35.046 33.926 1.00 9.68 179 LYS B O 1
ATOM 3162 N N . GLY B 1 180 ? 13.848 36.883 34.250 1.00 9.44 180 GLY B N 1
ATOM 3163 C CA . GLY B 1 180 ? 15.098 36.198 33.917 1.00 9.31 180 GLY B CA 1
ATOM 3164 C C . GLY B 1 180 ? 15.645 35.501 35.141 1.00 10.23 180 GLY B C 1
ATOM 3165 O O . GLY B 1 180 ? 15.099 35.640 36.244 1.00 10.50 180 GLY B O 1
ATOM 3166 N N . PRO B 1 181 ? 16.731 34.747 34.957 1.00 10.88 181 PRO B N 1
ATOM 3167 C CA . PRO B 1 181 ? 17.496 34.086 35.979 1.00 13.09 181 PRO B CA 1
ATOM 3168 C C . PRO B 1 181 ? 17.874 35.078 37.098 1.00 12.27 181 PRO B C 1
ATOM 3169 O O . PRO B 1 181 ? 18.274 36.188 36.806 1.00 12.72 181 PRO B O 1
ATOM 3173 N N . GLU B 1 182 ? 17.781 34.652 38.356 1.00 12.04 182 GLU B N 1
ATOM 3174 C CA . GLU B 1 182 ? 18.112 35.491 39.499 1.00 12.44 182 GLU B CA 1
ATOM 3175 C C . GLU B 1 182 ? 19.568 35.953 39.507 1.00 11.52 182 GLU B C 1
ATOM 3176 O O . GLU B 1 182 ? 19.884 36.983 40.123 1.00 13.33 182 GLU B O 1
ATOM 3182 N N . VAL B 1 183 ? 20.450 35.211 38.832 1.00 9.98 183 VAL B N 1
ATOM 3183 C CA . VAL B 1 183 ? 21.877 35.567 38.822 1.00 10.43 183 VAL B CA 1
ATOM 3184 C C . VAL B 1 183 ? 22.189 36.735 37.901 1.00 10.16 183 VAL B C 1
ATOM 3185 O O . VAL B 1 183 ? 23.337 37.206 37.878 1.00 10.90 183 VAL B O 1
ATOM 3189 N N . PHE B 1 184 ? 21.198 37.185 37.115 1.00 8.61 184 PHE B N 1
ATOM 3190 C CA . PHE B 1 184 ? 21.405 38.371 36.260 1.00 7.78 184 PHE B CA 1
ATOM 3191 C C . PHE B 1 184 ? 20.924 39.593 37.018 1.00 8.13 184 PHE B C 1
ATOM 3192 O O . PHE B 1 184 ? 19.720 39.796 37.136 1.00 9.61 184 PHE B O 1
ATOM 3200 N N . GLU B 1 185 ? 21.835 40.426 37.528 1.00 9.22 185 GLU B N 1
ATOM 3201 C CA . GLU B 1 185 ? 21.393 41.637 38.232 1.00 10.00 185 GLU B CA 1
ATOM 3202 C C . GLU B 1 185 ? 20.448 42.488 37.397 1.00 9.76 185 GLU B C 1
ATOM 3203 O O . GLU B 1 185 ? 19.548 43.136 37.933 1.00 9.98 185 GLU B O 1
ATOM 3209 N N . ALA B 1 186 ? 20.686 42.525 36.095 1.00 8.76 186 ALA B N 1
ATOM 3210 C CA . ALA B 1 186 ? 19.858 43.377 35.247 1.00 8.65 186 ALA B CA 1
ATOM 3211 C C . ALA B 1 186 ? 18.411 42.938 35.213 1.00 8.35 186 ALA B C 1
ATOM 3212 O O . ALA B 1 186 ? 17.495 43.760 35.242 1.00 9.37 186 ALA B O 1
ATOM 3214 N N . THR B 1 187 ? 18.185 41.633 35.097 1.00 8.37 187 THR B N 1
ATOM 3215 C CA . THR B 1 187 ? 16.801 41.176 35.017 1.00 7.60 187 THR B CA 1
ATOM 3216 C C . THR B 1 187 ? 16.131 41.245 36.388 1.00 8.61 187 THR B C 1
ATOM 3217 O O . THR B 1 187 ? 14.900 41.442 36.464 1.00 9.00 187 THR B O 1
ATOM 3221 N N . GLU B 1 188 ? 16.906 41.090 37.461 1.00 8.35 188 GLU B N 1
ATOM 3222 C CA . GLU B 1 188 ? 16.321 41.295 38.803 1.00 8.70 188 GLU B CA 1
ATOM 3223 C C . GLU B 1 188 ? 15.843 42.732 38.946 1.00 8.78 188 GLU B C 1
ATOM 3224 O O . GLU B 1 188 ? 14.801 42.966 39.539 1.00 9.94 188 GLU B O 1
ATOM 3230 N N . LEU B 1 189 ? 16.595 43.693 38.412 1.00 8.17 189 LEU B N 1
ATOM 3231 C CA . LEU B 1 189 ? 16.148 45.088 38.523 1.00 8.22 189 LEU B CA 1
ATOM 3232 C C . LEU B 1 189 ? 14.918 45.334 37.644 1.00 8.82 189 LEU B C 1
ATOM 3233 O O . LEU B 1 189 ? 14.033 46.137 38.004 1.00 8.76 189 LEU B O 1
ATOM 3238 N N . ARG B 1 190 ? 14.854 44.696 36.463 1.00 8.10 190 ARG B N 1
ATOM 3239 C CA . ARG B 1 190 ? 13.658 44.870 35.616 1.00 7.28 190 ARG B CA 1
ATOM 3240 C C . ARG B 1 190 ? 12.414 44.357 36.351 1.00 7.69 190 ARG B C 1
ATOM 3241 O O . ARG B 1 190 ? 11.335 44.960 36.295 1.00 8.41 190 ARG B O 1
ATOM 3249 N N . TYR B 1 191 ? 12.574 43.190 36.984 1.00 7.92 191 TYR B N 1
ATOM 3250 C CA . TYR B 1 191 ? 11.494 42.590 37.777 1.00 8.70 191 TYR B CA 1
ATOM 3251 C C . TYR B 1 191 ? 11.064 43.525 38.899 1.00 9.48 191 TYR B C 1
ATOM 3252 O O . TYR B 1 191 ? 9.880 43.761 39.075 1.00 11.01 191 TYR B O 1
ATOM 3261 N N . LYS B 1 192 ? 12.029 44.099 39.607 1.00 8.30 192 LYS B N 1
ATOM 3262 C CA . LYS B 1 192 ? 11.695 44.973 40.730 1.00 8.70 192 LYS B CA 1
ATOM 3263 C C . LYS B 1 192 ? 11.002 46.250 40.226 1.00 9.14 192 LYS B C 1
ATOM 3264 O O . LYS B 1 192 ? 10.050 46.729 40.864 1.00 10.81 192 LYS B O 1
ATOM 3270 N N . GLY B 1 193 ? 11.458 46.811 39.110 1.00 7.96 193 GLY B N 1
ATOM 3271 C CA . GLY B 1 193 ? 10.809 48.048 38.621 1.00 8.63 193 GLY B CA 1
ATOM 3272 C C . GLY B 1 193 ? 9.377 47.768 38.176 1.00 8.87 193 GLY B C 1
ATOM 3273 O O . GLY B 1 193 ? 8.457 48.568 38.377 1.00 10.95 193 GLY B O 1
ATOM 3274 N N . PHE B 1 194 ? 9.197 46.636 37.498 1.00 8.43 194 PHE B N 1
ATOM 3275 C CA . PHE B 1 194 ? 7.869 46.215 37.036 1.00 7.66 194 PHE B CA 1
ATOM 3276 C C . PHE B 1 194 ? 6.944 45.978 38.227 1.00 9.01 194 PHE B C 1
ATOM 3277 O O . PHE B 1 194 ? 5.821 46.490 38.244 1.00 10.36 194 PHE B O 1
ATOM 3285 N N . LEU B 1 195 ? 7.431 45.232 39.229 1.00 8.40 195 LEU B N 1
ATOM 3286 C CA . LEU B 1 195 ? 6.631 44.937 40.411 1.00 9.50 195 LEU B CA 1
ATOM 3287 C C . LEU B 1 195 ? 6.310 46.198 41.193 1.00 9.53 195 LEU B C 1
ATOM 3288 O O . LEU B 1 195 ? 5.176 46.360 41.656 1.00 9.23 195 LEU B O 1
ATOM 3293 N N . ASP B 1 196 ? 7.275 47.111 41.326 1.00 10.32 196 ASP B N 1
ATOM 3294 C CA . ASP B 1 196 ? 6.973 48.358 42.057 1.00 10.40 196 ASP B CA 1
ATOM 3295 C C . ASP B 1 196 ? 5.891 49.145 41.318 1.00 10.86 196 ASP B C 1
ATOM 3296 O O . ASP B 1 196 ? 5.077 49.847 41.931 1.00 11.69 196 ASP B O 1
ATOM 3301 N N . GLY B 1 197 ? 5.892 49.078 39.990 1.00 9.71 197 GLY B N 1
ATOM 3302 C CA . GLY B 1 197 ? 4.813 49.739 39.233 1.00 10.55 197 GLY B CA 1
ATOM 3303 C C . GLY B 1 197 ? 3.460 49.118 39.532 1.00 11.51 197 GLY B C 1
ATOM 3304 O O . GLY B 1 197 ? 2.470 49.823 39.743 1.00 11.42 197 GLY B O 1
ATOM 3305 N N . ALA B 1 198 ? 3.404 47.786 39.547 1.00 10.68 198 A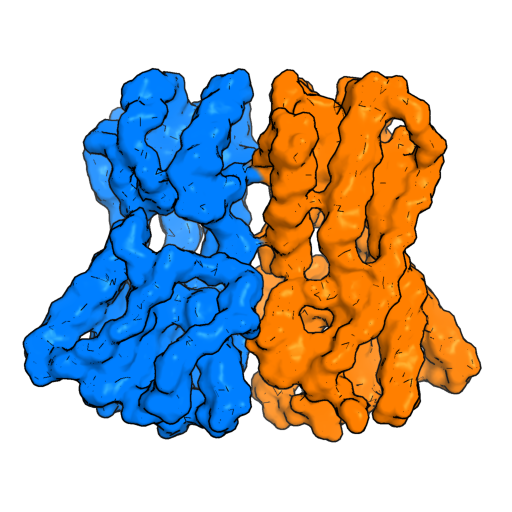LA B N 1
ATOM 3306 C CA . ALA B 1 198 ? 2.166 47.091 39.860 1.00 11.04 198 ALA B CA 1
ATOM 3307 C C . ALA B 1 198 ? 1.677 47.458 41.257 1.00 11.15 198 ALA B C 1
ATOM 3308 O O . ALA B 1 198 ? 0.486 47.682 41.467 1.00 11.74 198 ALA B O 1
ATOM 3310 N N . ARG B 1 199 ? 2.593 47.517 42.215 1.00 10.77 199 ARG B N 1
ATOM 3311 C CA . ARG B 1 199 ? 2.180 47.808 43.601 1.00 9.61 199 ARG B CA 1
ATOM 3312 C C . ARG B 1 199 ? 1.586 49.203 43.685 1.00 10.54 199 ARG B C 1
ATOM 3313 O O . ARG B 1 199 ? 0.640 49.442 44.469 1.00 11.82 199 ARG B O 1
ATOM 3321 N N . ALA B 1 200 ? 2.134 50.135 42.905 1.00 10.57 200 ALA B N 1
ATOM 3322 C CA . ALA B 1 200 ? 1.599 51.511 42.907 1.00 10.99 200 ALA B CA 1
ATOM 3323 C C . ALA B 1 200 ? 0.159 51.559 42.415 1.00 12.59 200 ALA B C 1
ATOM 3324 O O . ALA B 1 200 ? -0.615 52.453 42.786 1.00 14.81 200 ALA B O 1
ATOM 3326 N N . LYS B 1 201 ? -0.211 50.590 41.584 1.00 11.31 201 LYS B N 1
ATOM 3327 C CA . LYS B 1 201 ? -1.569 50.522 41.039 1.00 12.57 201 LYS B CA 1
ATOM 3328 C C . LYS B 1 201 ? -2.437 49.478 41.759 1.00 14.38 201 LYS B C 1
ATOM 3329 O O . LYS B 1 201 ? -3.516 49.144 41.287 1.00 15.96 201 LYS B O 1
ATOM 3335 N N . ASP B 1 202 ? -1.939 48.934 42.863 1.00 14.42 202 ASP B N 1
ATOM 3336 C CA . ASP B 1 202 ? -2.649 47.919 43.621 1.00 15.99 202 ASP B CA 1
ATOM 3337 C C . ASP B 1 202 ? -3.058 46.731 42.742 1.00 16.04 202 ASP B C 1
ATOM 3338 O O . ASP B 1 202 ? -4.152 46.164 42.896 1.00 16.57 202 ASP B O 1
ATOM 3343 N N . LEU B 1 203 ? -2.156 46.341 41.845 1.00 13.55 203 LEU B N 1
ATOM 3344 C CA . LEU B 1 203 ? -2.414 45.240 40.930 1.00 14.78 203 LEU B CA 1
ATOM 3345 C C . LEU B 1 203 ? -1.556 44.024 41.258 1.00 16.92 203 LEU B C 1
ATOM 3346 O O . LEU B 1 203 ? -0.357 44.154 41.438 1.00 18.54 203 LEU B O 1
ATOM 3351 N N . GLU B 1 204 ? -2.184 42.858 41.358 1.00 18.26 204 GLU B N 1
ATOM 3352 C CA . GLU B 1 204 ? -1.460 41.614 41.540 1.00 18.77 204 GLU B CA 1
ATOM 3353 C C . GLU B 1 204 ? -0.955 41.180 40.166 1.00 18.25 204 GLU B C 1
ATOM 3354 O O . GLU B 1 204 ? -1.733 41.202 39.214 1.00 19.62 204 GLU B O 1
ATOM 3360 N N . ILE B 1 205 ? 0.311 40.779 40.102 1.00 16.38 205 ILE B N 1
ATOM 3361 C CA . ILE B 1 205 ? 1.010 40.322 38.874 1.00 16.59 205 ILE B CA 1
ATOM 3362 C C . ILE B 1 205 ? 1.400 38.868 39.073 1.00 16.17 205 ILE B C 1
ATOM 3363 O O . ILE B 1 205 ? 1.707 38.475 40.213 1.00 16.60 205 ILE B O 1
ATOM 3368 N N . ASP B 1 206 ? 1.462 38.087 37.987 1.00 13.23 206 ASP B N 1
ATOM 3369 C CA . ASP B 1 206 ? 1.995 36.719 38.064 1.00 12.34 206 ASP B CA 1
ATOM 3370 C C . ASP B 1 206 ? 3.398 36.705 37.457 1.00 12.28 206 ASP B C 1
ATOM 3371 O O . ASP B 1 206 ? 3.687 37.524 36.592 1.00 11.07 206 ASP B O 1
ATOM 3376 N N . PHE B 1 207 ? 4.237 35.765 37.908 1.00 12.08 207 PHE B N 1
ATOM 3377 C CA . PHE B 1 207 ? 5.600 35.612 37.408 1.00 13.32 207 PHE B CA 1
ATOM 3378 C C . PHE B 1 207 ? 5.882 34.186 36.999 1.00 13.69 207 PHE B C 1
ATOM 3379 O O . PHE B 1 207 ? 5.392 33.233 37.631 1.00 14.57 207 PHE B O 1
ATOM 3387 N N . ILE B 1 208 ? 6.699 34.031 35.957 1.00 11.65 208 ILE B N 1
ATOM 3388 C CA . ILE B 1 208 ? 7.294 32.743 35.583 1.00 11.39 208 ILE B CA 1
ATOM 3389 C C . ILE B 1 208 ? 8.773 33.034 35.435 1.00 12.04 208 ILE B C 1
ATOM 3390 O O . ILE B 1 208 ? 9.115 34.021 34.790 1.00 14.56 208 ILE B O 1
ATOM 3395 N N . GLU B 1 209 ? 9.652 32.218 36.028 1.00 10.41 209 GLU B N 1
ATOM 3396 C CA . GLU B 1 209 ? 11.061 32.535 36.032 1.00 10.63 209 GLU B CA 1
ATOM 3397 C C . GLU B 1 209 ? 11.872 31.575 35.173 1.00 11.57 209 GLU B C 1
ATOM 3398 O O . GLU B 1 209 ? 12.001 30.392 35.523 1.00 12.13 209 GLU B O 1
ATOM 3404 N N . PHE B 1 210 ? 12.425 32.068 34.059 1.00 9.18 210 PHE B N 1
ATOM 3405 C CA . PHE B 1 210 ? 13.265 31.204 33.236 1.00 9.36 210 PHE B CA 1
ATOM 3406 C C . PHE B 1 210 ? 14.616 31.090 33.899 1.00 11.33 210 PHE B C 1
ATOM 3407 O O . PHE B 1 210 ? 15.086 32.068 34.491 1.00 12.77 210 PHE B O 1
ATOM 3415 N N . GLN B 1 211 ? 15.260 29.924 33.799 1.00 9.38 211 GLN B N 1
ATOM 3416 C CA . GLN B 1 211 ? 16.553 29.736 34.479 1.00 9.19 211 GLN B CA 1
ATOM 3417 C C . GLN B 1 211 ? 17.755 29.982 33.593 1.00 10.77 211 GLN B C 1
ATOM 3418 O O . GLN B 1 211 ? 18.913 29.954 34.069 1.00 12.42 211 GLN B O 1
ATOM 3424 N N . HIS B 1 212 ? 17.493 30.209 32.308 1.00 10.76 212 HIS B N 1
ATOM 3425 C CA . HIS B 1 212 ? 18.554 30.491 31.345 1.00 10.93 212 HIS B CA 1
ATOM 3426 C C . HIS B 1 212 ? 18.124 31.616 30.435 1.00 9.55 212 HIS B C 1
ATOM 3427 O O . HIS B 1 212 ? 16.920 31.811 30.226 1.00 9.16 212 HIS B O 1
ATOM 3434 N N . ASP B 1 213 ? 19.118 32.319 29.890 1.00 8.98 213 ASP B N 1
ATOM 3435 C CA . ASP B 1 213 ? 18.889 33.160 28.705 1.00 9.68 213 ASP B CA 1
ATOM 3436 C C . ASP B 1 213 ? 18.590 32.229 27.527 1.00 10.87 213 ASP B C 1
ATOM 3437 O O . ASP B 1 213 ? 18.657 31.003 27.648 1.00 11.24 213 ASP B O 1
ATOM 3442 N N . PHE B 1 214 ? 18.303 32.796 26.367 1.00 10.63 214 PHE B N 1
ATOM 3443 C CA . PHE B 1 214 ? 17.965 31.964 25.203 1.00 11.35 214 PHE B CA 1
ATOM 3444 C C . PHE B 1 214 ? 19.005 30.886 24.933 1.00 11.57 214 PHE B C 1
ATOM 3445 O O . PHE B 1 214 ? 20.231 31.136 24.933 1.00 11.40 214 PHE B O 1
ATOM 3453 N N . GLN B 1 215 ? 18.535 29.657 24.682 1.00 11.63 215 GLN B N 1
ATOM 3454 C CA . GLN B 1 215 ? 19.357 28.572 24.211 1.00 13.13 215 GLN B CA 1
ATOM 3455 C C . GLN B 1 215 ? 18.546 27.954 23.090 1.00 12.35 215 GLN B C 1
ATOM 3456 O O . GLN B 1 215 ? 17.347 27.974 23.138 1.00 11.77 215 GLN B O 1
ATOM 3462 N N . VAL B 1 216 ? 19.217 27.384 22.109 1.00 11.74 216 VAL B N 1
ATOM 3463 C CA . VAL B 1 216 ? 18.486 26.785 21.000 1.00 12.39 216 VAL B CA 1
ATOM 3464 C C . VAL B 1 216 ? 17.536 25.694 21.500 1.00 12.31 216 VAL B C 1
ATOM 3465 O O . VAL B 1 216 ? 16.434 25.501 20.972 1.00 12.85 216 VAL B O 1
ATOM 3469 N N . LYS B 1 217 ? 17.917 25.020 22.571 1.00 12.01 217 LYS B N 1
ATOM 3470 C CA . LYS B 1 217 ? 17.028 23.977 23.088 1.00 13.65 217 LYS B CA 1
ATOM 3471 C C . LYS B 1 217 ? 15.683 24.505 23.589 1.00 13.39 217 LYS B C 1
ATOM 3472 O O . LYS B 1 217 ? 14.711 23.743 23.691 1.00 14.77 217 LYS B O 1
ATOM 3478 N N . MET B 1 218 ? 15.598 25.802 23.890 1.00 12.41 218 MET B N 1
ATOM 3479 C CA . MET B 1 218 ? 14.315 26.393 24.292 1.00 14.69 218 MET B CA 1
ATOM 3480 C C . MET B 1 218 ? 13.244 26.172 23.244 1.00 16.02 218 MET B C 1
ATOM 3481 O O . MET B 1 218 ? 12.048 26.182 23.545 1.00 16.43 218 MET B O 1
ATOM 3486 N N . LEU B 1 219 ? 13.654 26.005 21.988 1.00 15.88 219 LEU B N 1
ATOM 3487 C CA . LEU B 1 219 ? 12.669 25.841 20.927 1.00 16.93 219 LEU B CA 1
ATOM 3488 C C . LEU B 1 219 ? 11.928 24.500 21.022 1.00 19.22 219 LEU B C 1
ATOM 3489 O O . LEU B 1 219 ? 10.870 24.323 20.383 1.00 21.78 219 LEU B O 1
ATOM 3494 N N . GLU B 1 220 ? 12.472 23.567 21.814 1.00 16.28 220 GLU B N 1
ATOM 3495 C CA . GLU B 1 220 ? 11.874 22.232 22.023 1.00 17.93 220 GLU B CA 1
ATOM 3496 C C . GLU B 1 220 ? 11.368 22.072 23.463 1.00 17.03 220 GLU B C 1
ATOM 3497 O O . GLU B 1 220 ? 11.092 20.941 23.905 1.00 18.02 220 GLU B O 1
ATOM 3503 N N . GLU B 1 221 ? 11.281 23.185 24.195 1.00 14.43 221 GLU B N 1
ATOM 3504 C CA . GLU B 1 221 ? 10.756 23.167 25.579 1.00 14.63 221 GLU B CA 1
ATOM 3505 C C . GLU B 1 221 ? 9.392 23.842 25.655 1.00 17.14 221 GLU B C 1
ATOM 3506 O O . GLU B 1 221 ? 9.160 24.843 24.964 1.00 21.20 221 GLU B O 1
ATOM 3512 N N . ASP B 1 222 ? 8.498 23.300 26.483 1.00 15.77 222 ASP B N 1
ATOM 3513 C CA . ASP B 1 222 ? 7.148 23.860 26.673 1.00 16.27 222 ASP B CA 1
ATOM 3514 C C . ASP B 1 222 ? 7.068 24.584 28.004 1.00 14.87 222 ASP B C 1
ATOM 3515 O O . ASP B 1 222 ? 7.820 24.267 28.917 1.00 13.41 222 ASP B O 1
ATOM 3520 N N . ILE B 1 223 ? 6.156 25.549 28.112 1.00 15.24 223 ILE B N 1
ATOM 3521 C CA . ILE B 1 223 ? 5.737 26.077 29.418 1.00 15.27 223 ILE B CA 1
ATOM 3522 C C . ILE B 1 223 ? 4.528 25.265 29.883 1.00 16.28 223 ILE B C 1
ATOM 3523 O O . ILE B 1 223 ? 3.552 25.104 29.139 1.00 16.91 223 ILE B O 1
ATOM 3528 N N . ASN B 1 224 ? 4.581 24.751 31.102 1.00 16.09 224 ASN B N 1
ATOM 3529 C CA . ASN B 1 224 ? 3.433 24.062 31.687 1.00 19.18 224 ASN B CA 1
ATOM 3530 C C . ASN B 1 224 ? 2.230 24.995 31.660 1.00 21.97 224 ASN B C 1
ATOM 3531 O O . ASN B 1 224 ? 2.365 26.172 31.970 1.00 23.30 224 ASN B O 1
ATOM 3536 N N . SER B 1 225 ? 1.068 24.490 31.279 1.00 23.98 225 SER B N 1
ATOM 3537 C CA . SER B 1 225 ? -0.122 25.354 31.247 1.00 25.63 225 SER B CA 1
ATOM 3538 C C . SER B 1 225 ? 0.008 26.466 30.213 1.00 25.82 225 SER B C 1
ATOM 3539 O O . SER B 1 225 ? -0.546 27.556 30.385 1.00 26.77 225 SER B O 1
ATOM 3542 N N . MET B 1 226 ? 0.757 26.215 29.149 1.00 26.60 226 MET B N 1
ATOM 3543 C CA . MET B 1 226 ? 0.884 27.198 28.082 1.00 26.98 226 MET B CA 1
ATOM 3544 C C . MET B 1 226 ? -0.496 27.610 27.563 1.00 28.15 226 MET B C 1
ATOM 3545 O O . MET B 1 226 ? -0.741 28.773 27.240 1.00 28.14 226 MET B O 1
ATOM 3550 N N . LYS B 1 227 ? -1.410 26.657 27.479 1.00 29.24 227 LYS B N 1
ATOM 3551 C CA . LYS B 1 227 ? -2.728 26.978 26.927 1.00 31.01 227 LYS B CA 1
ATOM 3552 C C . LYS B 1 227 ? -3.476 28.065 27.726 1.00 31.53 227 LYS B C 1
ATOM 3553 O O . LYS B 1 227 ? -4.497 28.585 27.261 1.00 32.53 227 LYS B O 1
ATOM 3559 N N . ASP B 1 228 ? -2.971 28.416 28.908 1.00 30.26 228 ASP B N 1
ATOM 3560 C CA . ASP B 1 228 ? -3.599 29.439 29.759 1.00 30.09 228 ASP B CA 1
ATOM 3561 C C . ASP B 1 228 ? -2.962 30.830 29.577 1.00 27.94 228 ASP B C 1
ATOM 3562 O O . ASP B 1 228 ? -3.463 31.828 30.109 1.00 27.42 228 ASP B O 1
ATOM 3567 N N . ILE B 1 229 ? -1.847 30.898 28.856 1.00 25.98 229 ILE B N 1
ATOM 3568 C CA . ILE B 1 229 ? -1.093 32.145 28.770 1.00 25.60 229 ILE B CA 1
ATOM 3569 C C . ILE B 1 229 ? -1.878 33.178 27.997 1.00 24.83 229 ILE B C 1
ATOM 3570 O O . ILE B 1 229 ? -1.751 34.380 28.251 1.00 23.61 229 ILE B O 1
ATOM 3575 N N . VAL B 1 230 ? -2.704 32.717 27.056 1.00 23.03 230 VAL B N 1
ATOM 3576 C CA . VAL B 1 230 ? -3.480 33.643 26.258 1.00 23.63 230 VAL B CA 1
ATOM 3577 C C . VAL B 1 230 ? -4.448 34.404 27.146 1.00 23.29 230 VAL B C 1
ATOM 3578 O O . VAL B 1 230 ? -4.907 35.484 26.770 1.00 25.17 230 VAL B O 1
ATOM 3582 N N . ASN B 1 231 ? -4.737 33.875 28.336 1.00 21.60 231 ASN B N 1
ATOM 3583 C CA . ASN B 1 231 ? -5.714 34.522 29.216 1.00 22.02 231 ASN B CA 1
ATOM 3584 C C . ASN B 1 231 ? -5.218 35.845 29.828 1.00 20.04 231 ASN B C 1
ATOM 3585 O O . ASN B 1 231 ? -6.011 36.629 30.346 1.00 20.65 231 ASN B O 1
ATOM 3590 N N . TYR B 1 232 ? -3.905 36.068 29.807 1.00 17.90 232 TYR B N 1
ATOM 3591 C CA . TYR B 1 232 ? -3.359 37.352 30.256 1.00 15.61 232 TYR B CA 1
ATOM 3592 C C . TYR B 1 232 ? -3.683 38.456 29.249 1.00 16.26 232 TYR B C 1
ATOM 3593 O O . TYR B 1 232 ? -3.806 38.194 28.051 1.00 19.06 232 TYR B O 1
ATOM 3602 N N . ASP B 1 233 ? -3.817 39.683 29.737 1.00 14.69 233 ASP B N 1
ATOM 3603 C CA . ASP B 1 233 ? -3.987 40.864 28.889 1.00 14.37 233 ASP B CA 1
ATOM 3604 C C . ASP B 1 233 ? -2.631 41.275 28.308 1.00 12.27 233 ASP B C 1
ATOM 3605 O O . ASP B 1 233 ? -2.540 41.738 27.179 1.00 12.65 233 ASP B O 1
ATOM 3610 N N . GLY B 1 234 ? -1.579 41.132 29.106 1.00 12.08 234 GLY B N 1
ATOM 3611 C CA . GLY B 1 234 ? -0.262 41.631 28.694 1.00 11.48 234 GLY B CA 1
ATOM 3612 C C . GLY B 1 234 ? 0.844 40.815 29.352 1.00 10.39 234 GLY B C 1
ATOM 3613 O O . GLY B 1 234 ? 0.681 40.331 30.484 1.00 9.84 234 GLY B O 1
ATOM 3614 N N . ILE B 1 235 ? 1.974 40.709 28.659 1.00 9.22 235 ILE B N 1
ATOM 3615 C CA . ILE B 1 235 ? 3.124 39.946 29.155 1.00 8.16 235 ILE B CA 1
ATOM 3616 C C . ILE B 1 235 ? 4.359 40.796 28.938 1.00 9.19 235 ILE B C 1
ATOM 3617 O O . ILE B 1 235 ? 4.580 41.288 27.820 1.00 9.54 235 ILE B O 1
ATOM 3622 N N . PHE B 1 236 ? 5.174 40.953 29.981 1.00 8.00 236 PHE B N 1
ATOM 3623 C CA . PHE B 1 236 ? 6.492 41.575 29.847 1.00 7.92 236 PHE B CA 1
ATOM 3624 C C . PHE B 1 236 ? 7.499 40.451 29.918 1.00 8.72 236 PHE B C 1
ATOM 3625 O O . PHE B 1 236 ? 7.500 39.710 30.900 1.00 7.98 236 PHE B O 1
ATOM 3633 N N . VAL B 1 237 ? 8.337 40.312 28.887 1.00 7.78 237 VAL B N 1
ATOM 3634 C CA . VAL B 1 237 ? 9.338 39.254 28.891 1.00 7.60 237 VAL B CA 1
ATOM 3635 C C . VAL B 1 237 ? 10.723 39.867 29.065 1.00 7.77 237 VAL B C 1
ATOM 3636 O O . VAL B 1 237 ? 11.005 40.942 28.503 1.00 8.86 237 VAL B O 1
ATOM 3640 N N . PHE B 1 238 ? 11.599 39.208 29.818 1.00 7.26 238 PHE B N 1
ATOM 3641 C CA . PHE B 1 238 ? 12.823 39.882 30.277 1.00 7.96 238 PHE B CA 1
ATOM 3642 C C . PHE B 1 238 ? 13.783 40.319 29.180 1.00 7.65 238 PHE B C 1
ATOM 3643 O O . PHE B 1 238 ? 14.634 41.194 29.412 1.00 8.92 238 PHE B O 1
ATOM 3651 N N . ASN B 1 239 ? 13.713 39.698 28.005 1.00 6.56 239 ASN B N 1
ATOM 3652 C CA . ASN B 1 239 ? 14.465 40.266 26.869 1.00 7.04 239 ASN B CA 1
ATOM 3653 C C . ASN B 1 239 ? 13.849 39.899 25.548 1.00 8.13 239 ASN B C 1
ATOM 3654 O O . ASN B 1 239 ? 12.886 39.134 25.521 1.00 8.15 239 ASN B O 1
ATOM 3659 N N . ASP B 1 240 ? 14.354 40.478 24.464 1.00 8.22 240 ASP B N 1
ATOM 3660 C CA . ASP B 1 240 ? 13.663 40.358 23.187 1.00 7.13 240 ASP B CA 1
ATOM 3661 C C . ASP B 1 240 ? 13.776 38.949 22.618 1.00 8.45 240 ASP B C 1
ATOM 3662 O O . ASP B 1 240 ? 12.833 38.471 22.010 1.00 8.97 240 ASP B O 1
ATOM 3667 N N . ILE B 1 241 ? 14.926 38.299 22.804 1.00 8.68 241 ILE B N 1
ATOM 3668 C CA . ILE B 1 241 ? 15.080 36.938 22.238 1.00 8.47 241 ILE B CA 1
ATOM 3669 C C . ILE B 1 241 ? 14.192 35.952 22.994 1.00 9.56 241 ILE B C 1
ATOM 3670 O O . ILE B 1 241 ? 13.545 35.088 22.380 1.00 8.75 241 ILE B O 1
ATOM 3675 N N . ALA B 1 242 ? 14.079 36.095 24.314 1.00 8.25 242 ALA B N 1
ATOM 3676 C CA . ALA B 1 242 ? 13.076 35.276 25.047 1.00 8.24 242 ALA B CA 1
ATOM 3677 C C . ALA B 1 242 ? 11.644 35.607 24.608 1.00 7.91 242 ALA B C 1
ATOM 3678 O O . ALA B 1 242 ? 10.803 34.724 24.443 1.00 10.31 242 ALA B O 1
ATOM 3680 N N . ALA B 1 243 ? 11.373 36.887 24.366 1.00 7.31 243 ALA B N 1
ATOM 3681 C CA . ALA B 1 243 ? 10.036 37.256 23.906 1.00 7.50 243 ALA B CA 1
ATOM 3682 C C . ALA B 1 243 ? 9.721 36.565 22.593 1.00 8.16 243 ALA B C 1
ATOM 3683 O O . ALA B 1 243 ? 8.589 36.161 22.359 1.00 8.80 243 ALA B O 1
ATOM 3685 N N . ALA B 1 244 ? 10.699 36.483 21.695 1.00 9.11 244 ALA B N 1
ATOM 3686 C CA . ALA B 1 244 ? 10.466 35.798 20.419 1.00 9.20 244 ALA B CA 1
ATOM 3687 C C . ALA B 1 244 ? 10.025 34.363 20.639 1.00 9.05 244 ALA B C 1
ATOM 3688 O O . ALA B 1 244 ? 9.173 33.850 19.890 1.00 10.63 244 ALA B O 1
ATOM 3690 N N . THR B 1 245 ? 10.620 33.694 21.635 1.00 9.47 245 THR B N 1
ATOM 3691 C CA . THR B 1 245 ? 10.248 32.298 21.890 1.00 9.64 245 THR B CA 1
ATOM 3692 C C . THR B 1 245 ? 8.834 32.202 22.438 1.00 10.97 245 THR B C 1
ATOM 3693 O O . THR B 1 245 ? 8.082 31.285 22.088 1.00 11.43 245 THR B O 1
ATOM 3697 N N . VAL B 1 246 ? 8.476 33.157 23.289 1.00 10.39 246 VAL B N 1
ATOM 3698 C CA . VAL B 1 246 ? 7.128 33.185 23.852 1.00 11.06 246 VAL B CA 1
ATOM 3699 C C . VAL B 1 246 ? 6.116 33.436 22.744 1.00 11.87 246 VAL B C 1
ATOM 3700 O O . VAL B 1 246 ? 5.076 32.786 22.672 1.00 13.23 246 VAL B O 1
ATOM 3704 N N . MET B 1 247 ? 6.418 34.369 21.850 1.00 10.79 247 MET B N 1
ATOM 3705 C CA . MET B 1 247 ? 5.493 34.679 20.754 1.00 10.42 247 MET B CA 1
ATOM 3706 C C . MET B 1 247 ? 5.353 33.482 19.817 1.00 11.48 247 MET B C 1
ATOM 3707 O O . MET B 1 247 ? 4.279 33.228 19.285 1.00 12.00 247 MET B O 1
ATOM 3712 N N . ARG B 1 248 ? 6.441 32.767 19.584 1.00 10.43 248 ARG B N 1
ATOM 3713 C CA . ARG B 1 248 ? 6.350 31.546 18.747 1.00 11.09 248 ARG B CA 1
ATOM 3714 C C . ARG B 1 248 ? 5.394 30.543 19.374 1.00 12.59 248 ARG B C 1
ATOM 3715 O O . ARG B 1 248 ? 4.559 29.950 18.696 1.00 14.61 248 ARG B O 1
ATOM 3723 N N . ALA B 1 249 ? 5.513 30.347 20.679 1.00 12.32 249 ALA B N 1
ATOM 3724 C CA . ALA B 1 249 ? 4.604 29.411 21.370 1.00 14.26 249 ALA B CA 1
ATOM 3725 C C . ALA B 1 249 ? 3.160 29.855 21.255 1.00 15.83 249 ALA B C 1
ATOM 3726 O O . ALA B 1 249 ? 2.260 29.043 21.017 1.00 16.71 249 ALA B O 1
ATOM 3728 N N . LEU B 1 250 ? 2.916 31.144 21.449 1.00 14.91 250 LEU B N 1
ATOM 3729 C CA . LEU B 1 250 ? 1.558 31.650 21.322 1.00 14.93 250 LEU B CA 1
ATOM 3730 C C . LEU B 1 250 ? 1.061 31.446 19.907 1.00 16.10 250 LEU B C 1
ATOM 3731 O O . LEU B 1 250 ? -0.089 31.011 19.698 1.00 18.24 250 LEU B O 1
ATOM 3736 N N . LYS B 1 251 ? 1.894 31.759 18.915 1.00 14.95 251 LYS B N 1
ATOM 3737 C CA . LYS B 1 251 ? 1.462 31.617 17.516 1.00 15.95 251 LYS B CA 1
ATOM 3738 C C . LYS B 1 251 ? 1.133 30.152 17.189 1.00 19.22 251 LYS B C 1
ATOM 3739 O O . LYS B 1 251 ? 0.163 29.865 16.465 1.00 20.26 251 LYS B O 1
ATOM 3745 N N . LYS B 1 252 ? 1.934 29.218 17.697 1.00 20.25 252 LYS B N 1
ATOM 3746 C CA . LYS B 1 252 ? 1.663 27.798 17.426 1.00 22.79 252 LYS B CA 1
ATOM 3747 C C . LYS B 1 252 ? 0.260 27.414 17.903 1.00 24.28 252 LYS B C 1
ATOM 3748 O O . LYS B 1 252 ? -0.345 26.453 17.409 1.00 25.84 252 LYS B O 1
ATOM 3754 N N . ARG B 1 253 ? -0.259 28.168 18.859 1.00 24.09 253 ARG B N 1
ATOM 3755 C CA . ARG B 1 253 ? -1.574 27.874 19.422 1.00 25.42 253 ARG B CA 1
ATOM 3756 C C . ARG B 1 253 ? -2.659 28.744 18.815 1.00 25.82 253 ARG B C 1
ATOM 3757 O O . ARG B 1 253 ? -3.806 28.706 19.255 1.00 26.84 253 ARG B O 1
ATOM 3765 N N . GLY B 1 254 ? -2.308 29.535 17.813 1.00 25.72 254 GLY B N 1
ATOM 3766 C CA . GLY B 1 254 ? -3.314 30.352 17.123 1.00 25.33 254 GLY B CA 1
ATOM 3767 C C . GLY B 1 254 ? -3.686 31.653 17.813 1.00 25.19 254 GLY B C 1
ATOM 3768 O O . GLY B 1 254 ? -4.709 32.266 17.485 1.00 25.12 254 GLY B O 1
ATOM 3769 N N . VAL B 1 255 ? -2.862 32.094 18.765 1.00 23.22 255 VAL B N 1
ATOM 3770 C CA . VAL B 1 255 ? -3.149 33.320 19.496 1.00 22.38 255 VAL B CA 1
ATOM 3771 C C . VAL B 1 255 ? -2.818 34.526 18.633 1.00 23.82 255 VAL B C 1
ATOM 3772 O O . VAL B 1 255 ? -1.776 34.533 17.968 1.00 24.41 255 VAL B O 1
ATOM 3776 N N . SER B 1 256 ? -3.705 35.530 18.628 1.00 21.63 256 SER B N 1
ATOM 3777 C CA . SER B 1 256 ? -3.471 36.747 17.869 1.00 21.19 256 SER B CA 1
ATOM 3778 C C . SER B 1 256 ? -2.850 37.806 18.774 1.00 19.58 256 SER B C 1
ATOM 3779 O O . SER B 1 256 ? -3.353 38.101 19.858 1.00 19.46 256 SER B O 1
ATOM 3782 N N . ILE B 1 257 ? -1.743 38.373 18.318 1.00 17.68 257 ILE B N 1
ATOM 3783 C CA . ILE B 1 257 ? -1.064 39.440 19.027 1.00 16.35 257 ILE B CA 1
ATOM 3784 C C . ILE B 1 257 ? -1.134 40.665 18.132 1.00 15.16 257 ILE B C 1
ATOM 3785 O O . ILE B 1 257 ? -0.747 40.585 16.958 1.00 16.18 257 ILE B O 1
ATOM 3790 N N . PRO B 1 258 ? -1.585 41.814 18.673 1.00 14.24 258 PRO B N 1
ATOM 3791 C CA . PRO B 1 258 ? -1.844 42.126 20.077 1.00 13.60 258 PRO B CA 1
ATOM 3792 C C . PRO B 1 258 ? -3.323 42.012 20.454 1.00 14.76 258 PRO B C 1
ATOM 3793 O O . PRO B 1 258 ? -3.716 42.425 21.549 1.00 15.14 258 PRO B O 1
ATOM 3797 N N . GLN B 1 259 ? -4.124 41.457 19.559 1.00 15.39 259 GLN B N 1
ATOM 3798 C CA . GLN B 1 259 ? -5.567 41.494 19.759 1.00 17.66 259 GLN B CA 1
ATOM 3799 C C . GLN B 1 259 ? -5.986 40.715 21.004 1.00 18.80 259 GLN B C 1
ATOM 3800 O O . GLN B 1 259 ? -6.912 41.122 21.720 1.00 20.55 259 GLN B O 1
ATOM 3806 N N . GLU B 1 260 ? -5.308 39.603 21.280 1.00 15.44 260 GLU B N 1
ATOM 3807 C CA . GLU B 1 260 ? -5.669 38.788 22.434 1.00 14.99 260 GLU B CA 1
ATOM 3808 C C . GLU B 1 260 ? -4.729 38.979 23.598 1.00 16.52 260 GLU B C 1
ATOM 3809 O O . GLU B 1 260 ? -5.142 38.864 24.760 1.00 17.22 260 GLU B O 1
ATOM 3815 N N . VAL B 1 261 ? -3.453 39.202 23.287 1.00 14.43 261 VAL B N 1
ATOM 3816 C CA . VAL B 1 261 ? -2.469 39.460 24.340 1.00 14.14 261 VAL B CA 1
ATOM 3817 C C . VAL B 1 261 ? -1.421 40.430 23.829 1.00 12.85 261 VAL B C 1
ATOM 3818 O O . VAL B 1 261 ? -0.984 40.321 22.675 1.00 13.84 261 VAL B O 1
ATOM 3822 N N . GLN B 1 262 ? -1.037 41.396 24.662 1.00 11.47 262 GLN B N 1
ATOM 3823 C CA . GLN B 1 262 ? -0.011 42.364 24.281 1.00 10.91 262 GLN B CA 1
ATOM 3824 C C . GLN B 1 262 ? 1.320 41.940 24.876 1.00 11.46 262 GLN B C 1
ATOM 3825 O O . GLN B 1 262 ? 1.328 41.351 25.943 1.00 12.91 262 GLN B O 1
ATOM 3831 N N . ILE B 1 263 ? 2.413 42.197 24.157 1.00 10.36 263 ILE B N 1
ATOM 3832 C CA . ILE B 1 263 ? 3.747 41.729 24.573 1.00 9.94 263 ILE B CA 1
ATOM 3833 C C . ILE B 1 263 ? 4.724 42.888 24.537 1.00 9.25 263 ILE B C 1
ATOM 3834 O O . ILE B 1 263 ? 4.744 43.661 23.573 1.00 9.44 263 ILE B O 1
ATOM 3839 N N . ILE B 1 264 ? 5.562 43.010 25.577 1.00 8.53 264 ILE B N 1
ATOM 3840 C CA . ILE B 1 264 ? 6.690 43.955 25.526 1.00 8.43 264 ILE B CA 1
ATOM 3841 C C . ILE B 1 264 ? 7.924 43.193 25.959 1.00 8.09 264 ILE B C 1
ATOM 3842 O O . ILE B 1 264 ? 7.857 42.412 26.920 1.00 8.36 264 ILE B O 1
ATOM 3847 N N . GLY B 1 265 ? 9.021 43.371 25.215 1.00 8.17 265 GLY B N 1
ATOM 3848 C CA . GLY B 1 265 ? 10.307 42.756 25.582 1.00 8.98 265 GLY B CA 1
ATOM 3849 C C . GLY B 1 265 ? 11.282 43.734 26.210 1.00 8.46 265 GLY B C 1
ATOM 3850 O O . GLY B 1 265 ? 10.878 44.724 26.834 1.00 10.04 265 GLY B O 1
ATOM 3851 N N . PHE B 1 266 ? 12.577 43.476 26.012 1.00 7.23 266 PHE B N 1
ATOM 3852 C CA . PHE B 1 266 ? 13.616 44.391 26.499 1.00 7.50 266 PHE B CA 1
ATOM 3853 C C . PHE B 1 266 ? 14.870 44.173 25.678 1.00 8.27 266 PHE B C 1
ATOM 3854 O O . PHE B 1 266 ? 15.248 43.007 25.456 1.00 8.72 266 PHE B O 1
ATOM 3862 N N . ASP B 1 267 ? 15.481 45.288 25.249 1.00 8.83 267 ASP B N 1
ATOM 3863 C CA . ASP B 1 267 ? 16.816 45.361 24.601 1.00 8.40 267 ASP B CA 1
ATOM 3864 C C . ASP B 1 267 ? 16.792 46.282 23.357 1.00 8.71 267 ASP B C 1
ATOM 3865 O O . ASP B 1 267 ? 17.734 47.014 23.078 1.00 9.25 267 ASP B O 1
ATOM 3870 N N . ASN B 1 268 ? 15.735 46.162 22.580 1.00 8.52 268 ASN B N 1
ATOM 3871 C CA . ASN B 1 268 ? 15.768 46.609 21.184 1.00 8.60 268 ASN B CA 1
ATOM 3872 C C . ASN B 1 268 ? 16.909 45.953 20.415 1.00 10.87 268 ASN B C 1
ATOM 3873 O O . ASN B 1 268 ? 17.758 46.631 19.809 1.00 12.55 268 ASN B O 1
ATOM 3878 N N . SER B 1 269 ? 16.941 44.622 20.448 1.00 10.22 269 SER B N 1
ATOM 3879 C CA . SER B 1 269 ? 17.897 43.903 19.600 1.00 10.17 269 SER B CA 1
ATOM 3880 C C . SER B 1 269 ? 17.223 43.557 18.272 1.00 9.86 269 SER B C 1
ATOM 3881 O O . SER B 1 269 ? 16.002 43.715 18.099 1.00 9.29 269 SER B O 1
ATOM 3884 N N . PHE B 1 270 ? 17.997 43.112 17.289 1.00 9.62 270 PHE B N 1
ATOM 3885 C CA . PHE B 1 270 ? 17.407 43.024 15.957 1.00 9.65 270 PHE B CA 1
ATOM 3886 C C . PHE B 1 270 ? 16.261 42.039 15.811 1.00 9.28 270 PHE B C 1
ATOM 3887 O O . PHE B 1 270 ? 15.447 42.147 14.892 1.00 10.10 270 PHE B O 1
ATOM 3895 N N . ILE B 1 271 ? 16.169 41.072 16.723 1.00 9.17 271 ILE B N 1
ATOM 3896 C CA . ILE B 1 271 ? 15.124 40.064 16.587 1.00 9.49 271 ILE B CA 1
ATOM 3897 C C . ILE B 1 271 ? 13.727 40.667 16.676 1.00 10.89 271 ILE B C 1
ATOM 3898 O O . ILE B 1 271 ? 12.776 40.173 16.055 1.00 10.88 271 ILE B O 1
ATOM 3903 N N . GLY B 1 272 ? 13.583 41.757 17.425 1.00 10.88 272 GLY B N 1
ATOM 3904 C CA . GLY B 1 272 ? 12.263 42.399 17.553 1.00 11.49 272 GLY B CA 1
ATOM 3905 C C . GLY B 1 272 ? 11.730 43.034 16.286 1.00 12.40 272 GLY B C 1
ATOM 3906 O O . GLY B 1 272 ? 10.499 43.154 16.102 1.00 12.72 272 GLY B O 1
ATOM 3907 N N . GLU B 1 273 ? 12.640 43.382 15.377 1.00 13.15 273 GLU B N 1
ATOM 3908 C CA . GLU B 1 273 ? 12.259 43.940 14.094 1.00 16.80 273 GLU B CA 1
ATOM 3909 C C . GLU B 1 273 ? 12.070 42.829 13.035 1.00 18.19 273 GLU B C 1
ATOM 3910 O O . GLU B 1 273 ? 11.314 43.005 12.071 1.00 18.43 273 GLU B O 1
ATOM 3916 N N . LEU B 1 274 ? 12.691 41.662 13.238 1.00 19.12 274 LEU B N 1
ATOM 3917 C CA . LEU B 1 274 ? 12.300 40.410 12.479 1.00 21.98 274 LEU B CA 1
ATOM 3918 C C . LEU B 1 274 ? 11.013 39.732 12.940 1.00 24.43 274 LEU B C 1
ATOM 3919 O O . LEU B 1 274 ? 10.335 39.028 12.174 1.00 28.72 274 LEU B O 1
ATOM 3924 N N . LEU B 1 275 ? 10.664 39.886 14.201 1.00 25.96 275 LEU B N 1
ATOM 3925 C CA . LEU B 1 275 ? 9.397 39.353 14.673 1.00 24.89 275 LEU B CA 1
ATOM 3926 C C . LEU B 1 275 ? 8.273 40.013 13.908 1.00 23.86 275 LEU B C 1
ATOM 3927 O O . LEU B 1 275 ? 8.413 41.155 13.499 1.00 21.25 275 LEU B O 1
ATOM 3932 N N . TYR B 1 276 ? 7.164 39.286 13.735 1.00 24.38 276 TYR B N 1
ATOM 3933 C CA . TYR B 1 276 ? 5.930 39.835 13.185 1.00 25.25 276 TYR B CA 1
ATOM 3934 C C . TYR B 1 276 ? 4.783 39.333 14.031 1.00 25.86 276 TYR B C 1
ATOM 3935 O O . TYR B 1 276 ? 4.610 38.119 14.205 1.00 28.50 276 TYR B O 1
ATOM 3944 N N . PRO B 1 277 ? 4.010 40.251 14.599 1.00 22.54 277 PRO B N 1
ATOM 3945 C CA . PRO B 1 277 ? 4.218 41.676 14.478 1.00 18.83 277 PRO B CA 1
ATOM 3946 C C . PRO B 1 277 ? 5.528 42.085 15.160 1.00 16.06 277 PRO B C 1
ATOM 3947 O O . PRO B 1 277 ? 6.039 41.356 15.996 1.00 15.54 277 PRO B O 1
ATOM 3951 N N . SER B 1 278 ? 6.064 43.237 14.791 1.00 13.02 278 SER B N 1
ATOM 3952 C CA . SER B 1 278 ? 7.312 43.709 15.385 1.00 11.19 278 SER B CA 1
ATOM 3953 C C . SER B 1 278 ? 7.088 44.028 16.857 1.00 10.36 278 SER B C 1
ATOM 3954 O O . SER B 1 278 ? 6.006 44.427 17.257 1.00 10.91 278 SER B O 1
ATOM 3957 N N . LEU B 1 279 ? 8.158 43.873 17.633 1.00 9.37 279 LEU B N 1
ATOM 3958 C CA . LEU B 1 279 ? 8.056 43.787 19.084 1.00 8.91 279 LEU B CA 1
ATOM 3959 C C . LEU B 1 279 ? 8.222 45.133 19.777 1.00 8.79 279 LEU B C 1
ATOM 3960 O O . LEU B 1 279 ? 9.252 45.793 19.629 1.00 9.76 279 LEU B O 1
ATOM 3965 N N . THR B 1 280 ? 7.220 45.547 20.561 1.00 8.27 280 THR B N 1
ATOM 3966 C CA . THR B 1 280 ? 7.390 46.683 21.454 1.00 8.17 280 THR B CA 1
ATOM 3967 C C . THR B 1 280 ? 8.436 46.324 22.509 1.00 8.15 280 THR B C 1
ATOM 3968 O O . THR B 1 280 ? 8.457 45.193 23.015 1.00 7.84 280 THR B O 1
ATOM 3972 N N . THR B 1 281 ? 9.327 47.253 22.822 1.00 8.35 281 THR B N 1
ATOM 3973 C CA . THR B 1 281 ? 10.459 46.881 23.672 1.00 8.04 281 THR B CA 1
ATOM 3974 C C . THR B 1 281 ? 11.016 48.099 24.380 1.00 9.57 281 THR B C 1
ATOM 3975 O O . THR B 1 281 ? 10.537 49.243 24.194 1.00 10.76 281 THR B O 1
ATOM 3979 N N . ILE B 1 282 ? 12.003 47.850 25.223 1.00 9.18 282 ILE B N 1
ATOM 3980 C CA . ILE B 1 282 ? 12.719 48.907 25.922 1.00 8.38 282 ILE B CA 1
ATOM 3981 C C . ILE B 1 282 ? 14.131 48.932 25.324 1.00 9.01 282 ILE B C 1
ATOM 3982 O O . ILE B 1 282 ? 14.834 47.923 25.308 1.00 9.26 282 ILE B O 1
ATOM 3987 N N . ASN B 1 283 ? 14.524 50.087 24.799 1.00 9.12 283 ASN B N 1
ATOM 3988 C CA . ASN B 1 283 ? 15.814 50.233 24.160 1.00 10.05 283 ASN B CA 1
ATOM 3989 C C . ASN B 1 283 ? 16.974 50.260 25.144 1.00 10.29 283 ASN B C 1
ATOM 3990 O O . ASN B 1 283 ? 17.000 51.114 26.044 1.00 11.56 283 ASN B O 1
ATOM 3995 N N . GLN B 1 284 ? 17.949 49.358 24.966 1.00 9.17 284 GLN B N 1
ATOM 3996 C CA . GLN B 1 284 ? 19.276 49.561 25.580 1.00 8.19 284 GLN B CA 1
ATOM 3997 C C . GLN B 1 284 ? 20.152 50.287 24.580 1.00 10.22 284 GLN B C 1
ATOM 3998 O O . GLN B 1 284 ? 20.233 49.865 23.408 1.00 10.24 284 GLN B O 1
ATOM 4004 N N . PRO B 1 285 ? 20.814 51.382 25.014 1.00 9.86 285 PRO B N 1
ATOM 4005 C CA . PRO B 1 285 ? 21.535 52.221 24.048 1.00 9.69 285 PRO B CA 1
ATOM 4006 C C . PRO B 1 285 ? 22.891 51.629 23.745 1.00 10.33 285 PRO B C 1
ATOM 4007 O O . PRO B 1 285 ? 23.895 51.990 24.368 1.00 11.21 285 PRO B O 1
ATOM 4011 N N . ILE B 1 286 ? 22.915 50.671 22.819 1.00 10.26 286 ILE B N 1
ATOM 4012 C CA . ILE B 1 286 ? 24.145 49.932 22.570 1.00 10.48 286 ILE B CA 1
ATOM 4013 C C . ILE B 1 286 ? 25.320 50.854 22.236 1.00 10.52 286 ILE B C 1
ATOM 4014 O O . ILE B 1 286 ? 26.452 50.628 22.693 1.00 9.81 286 ILE B O 1
ATOM 4019 N N . GLU B 1 287 ? 25.098 51.879 21.413 1.00 11.45 287 GLU B N 1
ATOM 4020 C CA . GLU B 1 287 ? 26.216 52.761 21.087 1.00 12.21 287 GLU B CA 1
ATOM 4021 C C . GLU B 1 287 ? 26.788 53.443 22.330 1.00 11.26 287 GLU B C 1
ATOM 4022 O O . GLU B 1 287 ? 28.027 53.517 22.514 1.00 11.34 287 GLU B O 1
ATOM 4028 N N . ALA B 1 288 ? 25.911 53.961 23.185 1.00 10.12 288 ALA B N 1
ATOM 4029 C CA . ALA B 1 288 ? 26.383 54.636 24.400 1.00 10.85 288 ALA B CA 1
ATOM 4030 C C . ALA B 1 288 ? 27.054 53.640 25.345 1.00 10.08 288 ALA B C 1
ATOM 4031 O O . ALA B 1 288 ? 28.072 53.959 25.976 1.00 10.78 288 ALA B O 1
ATOM 4033 N N . LEU B 1 289 ? 26.471 52.444 25.479 1.00 9.04 289 LEU B N 1
ATOM 4034 C CA . LEU B 1 289 ? 27.092 51.429 26.347 1.00 9.79 289 LEU B CA 1
ATOM 4035 C C . LEU B 1 289 ? 28.488 51.083 25.868 1.00 10.07 289 LEU B C 1
ATOM 4036 O O . LEU B 1 289 ? 29.437 51.034 26.653 1.00 10.50 289 LEU B O 1
ATOM 4041 N N . ALA B 1 290 ? 28.616 50.803 24.569 1.00 10.25 290 ALA B N 1
ATOM 4042 C CA . ALA B 1 290 ? 29.900 50.393 24.035 1.00 9.70 290 ALA B CA 1
ATOM 4043 C C . ALA B 1 290 ? 30.931 51.504 24.132 1.00 8.82 290 ALA B C 1
ATOM 4044 O O . ALA B 1 290 ? 32.102 51.268 24.493 1.00 10.01 290 ALA B O 1
ATOM 4046 N N . TYR B 1 291 ? 30.546 52.717 23.740 1.00 10.11 291 TYR B N 1
ATOM 4047 C CA . TYR B 1 291 ? 31.432 53.869 23.896 1.00 9.27 291 TYR B CA 1
ATOM 4048 C C . TYR B 1 291 ? 31.965 53.987 25.324 1.00 10.09 291 TYR B C 1
ATOM 4049 O O . TYR B 1 291 ? 33.176 54.180 25.569 1.00 10.35 291 TYR B O 1
ATOM 4058 N N . THR B 1 292 ? 31.044 53.877 26.275 1.00 9.81 292 THR B N 1
ATOM 4059 C CA . THR B 1 292 ? 31.382 54.054 27.681 1.00 9.24 292 THR B CA 1
ATOM 4060 C C . THR B 1 292 ? 32.286 52.941 28.204 1.00 8.53 292 THR B C 1
ATOM 4061 O O . THR B 1 292 ? 33.255 53.196 28.912 1.00 9.53 292 THR B O 1
ATOM 4065 N N . ILE B 1 293 ? 31.963 51.689 27.868 1.00 7.78 293 ILE B N 1
ATOM 4066 C CA . ILE B 1 293 ? 32.788 50.574 28.305 1.00 7.92 293 ILE B CA 1
ATOM 4067 C C . ILE B 1 293 ? 34.223 50.768 27.820 1.00 8.98 293 ILE B C 1
ATOM 4068 O O . ILE B 1 293 ? 35.201 50.589 28.574 1.00 10.82 293 ILE B O 1
ATOM 4073 N N . ILE B 1 294 ? 34.373 51.124 26.545 1.00 8.49 294 ILE B N 1
ATOM 4074 C CA . ILE B 1 294 ? 35.726 51.292 26.000 1.00 8.86 294 ILE B CA 1
ATOM 4075 C C . ILE B 1 294 ? 36.452 52.537 26.569 1.00 9.38 294 ILE B C 1
ATOM 4076 O O . ILE B 1 294 ? 37.633 52.487 26.910 1.00 10.57 294 ILE B O 1
ATOM 4081 N N . GLU B 1 295 ? 35.740 53.657 26.680 1.00 9.51 295 GLU B N 1
ATOM 4082 C CA . GLU B 1 295 ? 36.337 54.857 27.256 1.00 11.60 295 GLU B CA 1
ATOM 4083 C C . GLU B 1 295 ? 36.882 54.561 28.647 1.00 10.82 295 GLU B C 1
ATOM 4084 O O . GLU B 1 295 ? 38.000 54.949 28.983 1.00 11.74 295 GLU B O 1
ATOM 4090 N N . LEU B 1 296 ? 36.078 53.913 29.474 1.00 8.66 296 LEU B N 1
ATOM 4091 C CA . LEU B 1 296 ? 36.488 53.654 30.856 1.00 9.39 296 LEU B CA 1
ATOM 4092 C C . LEU B 1 296 ? 37.610 52.631 30.900 1.00 9.96 296 LEU B C 1
ATOM 4093 O O . LEU B 1 296 ? 38.562 52.784 31.667 1.00 10.58 296 LEU B O 1
ATOM 4098 N N . LEU B 1 297 ? 37.508 51.565 30.106 1.00 9.25 297 LEU B N 1
ATOM 4099 C CA . LEU B 1 297 ? 38.588 50.565 30.138 1.00 8.85 297 LEU B CA 1
ATOM 4100 C C . LEU B 1 297 ? 39.923 51.190 29.748 1.00 10.32 297 LEU B C 1
ATOM 4101 O O . LEU B 1 297 ? 40.954 50.904 30.364 1.00 11.69 297 LEU B O 1
ATOM 4106 N N . ILE B 1 298 ? 39.908 52.077 28.750 1.00 10.11 298 ILE B N 1
ATOM 4107 C CA . ILE B 1 298 ? 41.144 52.723 28.309 1.00 12.91 298 ILE B CA 1
ATOM 4108 C C . ILE B 1 298 ? 41.701 53.626 29.412 1.00 14.22 298 ILE B C 1
ATOM 4109 O O . ILE B 1 298 ? 42.906 53.731 29.578 1.00 14.37 298 ILE B O 1
ATOM 4114 N N . LYS B 1 299 ? 40.832 54.265 30.188 1.00 14.31 299 LYS B N 1
ATOM 4115 C CA . LYS B 1 299 ? 41.333 55.038 31.352 1.00 14.14 299 LYS B CA 1
ATOM 4116 C C . LYS B 1 299 ? 42.066 54.174 32.337 1.00 14.68 299 LYS B C 1
ATOM 4117 O O . LYS B 1 299 ? 43.154 54.554 32.845 1.00 16.98 299 LYS B O 1
ATOM 4123 N N . ILE B 1 300 ? 41.495 53.022 32.640 1.00 14.05 300 ILE B N 1
ATOM 4124 C CA . ILE B 1 300 ? 42.120 52.102 33.587 1.00 14.29 300 ILE B CA 1
ATOM 4125 C C . ILE B 1 300 ? 43.438 51.612 32.978 1.00 15.57 300 ILE B C 1
ATOM 4126 O O . ILE B 1 300 ? 44.476 51.619 33.637 1.00 14.88 300 ILE B O 1
ATOM 4131 N N . ILE B 1 301 ? 43.399 51.194 31.710 1.00 13.49 301 ILE B N 1
ATOM 4132 C CA . ILE B 1 301 ? 44.638 50.786 31.045 1.00 15.02 301 ILE B CA 1
ATOM 4133 C C . ILE B 1 301 ? 45.740 51.832 31.139 1.00 15.90 301 ILE B C 1
ATOM 4134 O O . ILE B 1 301 ? 46.910 51.489 31.446 1.00 18.33 301 ILE B O 1
ATOM 4139 N N . ASN B 1 302 ? 45.381 53.094 30.868 1.00 15.20 302 ASN B N 1
ATOM 4140 C CA . ASN B 1 302 ? 46.323 54.224 30.829 1.00 17.54 302 ASN B CA 1
ATOM 4141 C C . ASN B 1 302 ? 46.677 54.756 32.216 1.00 19.41 302 ASN B C 1
ATOM 4142 O O . ASN B 1 302 ? 47.578 55.603 32.355 1.00 21.67 302 ASN B O 1
ATOM 4147 N N . GLY B 1 303 ? 45.980 54.273 33.240 1.00 19.73 303 GLY B N 1
ATOM 4148 C CA . GLY B 1 303 ? 46.192 54.773 34.601 1.00 21.31 303 GLY B CA 1
ATOM 4149 C C . GLY B 1 303 ? 45.670 56.183 34.836 1.00 22.06 303 GLY B C 1
ATOM 4150 O O . GLY B 1 303 ? 46.229 56.942 35.647 1.00 23.36 303 GLY B O 1
ATOM 4151 N N . GLU B 1 304 ? 44.594 56.548 34.145 1.00 19.56 304 GLU B N 1
ATOM 4152 C CA . GLU B 1 304 ? 44.023 57.874 34.276 1.00 20.69 304 GLU B CA 1
ATOM 4153 C C . GLU B 1 304 ? 42.998 57.889 35.406 1.00 20.59 304 GLU B C 1
ATOM 4154 O O . GLU B 1 304 ? 42.429 56.850 35.760 1.00 20.06 304 GLU B O 1
ATOM 4160 N N . GLY B 1 305 ? 42.766 59.060 35.980 1.00 18.49 305 GLY B N 1
ATOM 4161 C CA . GLY B 1 305 ? 41.880 59.125 37.132 1.00 16.18 305 GLY B CA 1
ATOM 4162 C C . GLY B 1 305 ? 40.436 58.958 36.758 1.00 14.53 305 GLY B C 1
ATOM 4163 O O . GLY B 1 305 ? 39.947 59.554 35.791 1.00 14.43 305 GLY B O 1
ATOM 4164 N N . VAL B 1 306 ? 39.739 58.141 37.540 1.00 12.22 306 VAL B N 1
ATOM 4165 C CA . VAL B 1 306 ? 38.311 57.943 37.337 1.00 11.89 306 VAL B CA 1
ATOM 4166 C C . VAL B 1 306 ? 37.743 57.386 38.636 1.00 11.24 306 VAL B C 1
ATOM 4167 O O . VAL B 1 306 ? 38.342 56.507 39.262 1.00 11.67 306 VAL B O 1
ATOM 4171 N N . LEU B 1 307 ? 36.602 57.919 39.061 1.00 10.46 307 LEU B N 1
ATOM 4172 C CA . LEU B 1 307 ? 35.929 57.386 40.241 1.00 10.05 307 LEU B CA 1
ATOM 4173 C C . LEU B 1 307 ? 35.322 56.037 39.890 1.00 10.20 307 LEU B C 1
ATOM 4174 O O . LEU B 1 307 ? 34.617 55.916 38.880 1.00 9.71 307 LEU B O 1
ATOM 4179 N N . ILE B 1 308 ? 35.576 55.026 40.728 1.00 10.26 308 ILE B N 1
ATOM 4180 C CA . ILE B 1 308 ? 35.026 53.701 40.464 1.00 10.66 308 ILE B CA 1
ATOM 4181 C C . ILE B 1 308 ? 33.625 53.655 40.982 1.00 11.76 308 ILE B C 1
ATOM 4182 O O . ILE B 1 308 ? 33.415 53.494 42.179 1.00 12.54 308 ILE B O 1
ATOM 4187 N N . GLU B 1 309 ? 32.650 53.817 40.079 1.00 9.32 309 GLU B N 1
ATOM 4188 C CA . GLU B 1 309 ? 31.256 53.941 40.451 1.00 9.74 309 GLU B CA 1
ATOM 4189 C C . GLU B 1 309 ? 30.435 53.373 39.295 1.00 11.65 309 GLU B C 1
ATOM 4190 O O . GLU B 1 309 ? 30.988 53.103 38.230 1.00 11.92 309 GLU B O 1
ATOM 4196 N N . ASP B 1 310 ? 29.126 53.224 39.499 1.00 11.70 310 ASP B N 1
ATOM 4197 C CA . ASP B 1 310 ? 28.232 52.702 38.436 1.00 11.04 310 ASP B CA 1
ATOM 4198 C C . ASP B 1 310 ? 28.026 53.724 37.323 1.00 11.31 310 ASP B C 1
ATOM 4199 O O . ASP B 1 310 ? 27.829 54.922 37.596 1.00 11.79 310 ASP B O 1
ATOM 4204 N N . TYR B 1 311 ? 28.060 53.252 36.066 1.00 8.81 311 TYR B N 1
ATOM 4205 C CA . TYR B 1 311 ? 27.671 54.080 34.930 1.00 9.19 311 TYR B CA 1
ATOM 4206 C C . TYR B 1 311 ? 26.377 53.479 34.387 1.00 11.56 311 TYR B C 1
ATOM 4207 O O . TYR B 1 311 ? 26.403 52.353 33.899 1.00 13.84 311 TYR B O 1
ATOM 4216 N N . ILE B 1 312 ? 25.268 54.205 34.489 1.00 10.33 312 ILE B N 1
ATOM 4217 C CA . ILE B 1 312 ? 23.951 53.688 34.070 1.00 10.20 312 ILE B CA 1
ATOM 4218 C C . ILE B 1 312 ? 23.409 54.526 32.919 1.00 12.22 312 ILE B C 1
ATOM 4219 O O . ILE B 1 312 ? 23.254 55.750 33.032 1.00 12.92 312 ILE B O 1
ATOM 4224 N N . MET B 1 313 ? 23.160 53.885 31.783 1.00 10.62 313 MET B N 1
ATOM 4225 C CA . MET B 1 313 ? 22.720 54.584 30.596 1.00 10.24 313 MET B CA 1
ATOM 4226 C C . MET B 1 313 ? 21.192 54.576 30.499 1.00 11.87 313 MET B C 1
ATOM 4227 O O . MET B 1 313 ? 20.525 53.574 30.799 1.00 12.75 313 MET B O 1
ATOM 4232 N N . GLU B 1 314 ? 20.638 55.680 30.015 1.00 11.24 314 GLU B N 1
ATOM 4233 C CA . GLU B 1 314 ? 19.194 55.851 29.904 1.00 10.66 314 GLU B CA 1
ATOM 4234 C C . GLU B 1 314 ? 18.569 54.916 28.879 1.00 10.76 314 GLU B C 1
ATOM 4235 O O . GLU B 1 314 ? 19.114 54.713 27.790 1.00 11.20 314 GLU B O 1
ATOM 4241 N N . VAL B 1 315 ? 17.391 54.401 29.231 1.00 9.74 315 VAL B N 1
ATOM 4242 C CA . VAL B 1 315 ? 16.587 53.568 28.326 1.00 9.29 315 VAL B CA 1
ATOM 4243 C C . VAL B 1 315 ? 15.333 54.324 27.892 1.00 10.73 315 VAL B C 1
ATOM 4244 O O . VAL B 1 315 ? 14.948 55.341 28.492 1.00 11.65 315 VAL B O 1
ATOM 4248 N N . LYS B 1 316 ? 14.690 53.809 26.859 1.00 10.50 316 LYS B N 1
ATOM 4249 C CA . LYS B 1 316 ? 13.464 54.406 26.352 1.00 12.29 316 LYS B CA 1
ATOM 4250 C C . LYS B 1 316 ? 12.569 53.367 25.714 1.00 12.08 316 LYS B C 1
ATOM 4251 O O . LYS B 1 316 ? 13.036 52.379 25.181 1.00 12.26 316 LYS B O 1
ATOM 4257 N N . LEU B 1 317 ? 11.269 53.628 25.754 1.00 11.79 317 LEU B N 1
ATOM 4258 C CA . LEU B 1 317 ? 10.300 52.709 25.199 1.00 12.53 317 LEU B CA 1
ATOM 4259 C C . LEU B 1 317 ? 10.248 52.854 23.682 1.00 12.36 317 LEU B C 1
ATOM 4260 O O . LEU B 1 317 ? 10.199 53.983 23.159 1.00 14.69 317 LEU B O 1
ATOM 4265 N N . ILE B 1 318 ? 10.247 51.727 22.972 1.00 10.28 318 ILE B N 1
ATOM 4266 C CA . ILE B 1 318 ? 10.126 51.715 21.518 1.00 11.31 318 ILE B CA 1
ATOM 4267 C C . ILE B 1 318 ? 8.805 51.011 21.212 1.00 11.65 318 ILE B C 1
ATOM 4268 O O . ILE B 1 318 ? 8.686 49.793 21.403 1.00 10.93 318 ILE B O 1
ATOM 4273 N N . GLU B 1 319 ? 7.807 51.786 20.785 1.00 12.18 319 GLU B N 1
ATOM 4274 C CA . GLU B 1 319 ? 6.469 51.250 20.556 1.00 12.67 319 GLU B CA 1
ATOM 4275 C C . GLU B 1 319 ? 6.398 50.662 19.154 1.00 13.95 319 GLU B C 1
ATOM 4276 O O . GLU B 1 319 ? 6.677 51.358 18.180 1.00 15.03 319 GLU B O 1
ATOM 4282 N N . ARG B 1 320 ? 6.015 49.394 19.063 1.00 12.15 320 ARG B N 1
ATOM 4283 C CA . ARG B 1 320 ? 5.852 48.722 17.786 1.00 12.44 320 ARG B CA 1
ATOM 4284 C C . ARG B 1 320 ? 4.489 48.046 17.758 1.00 14.22 320 ARG B C 1
ATOM 4285 O O . ARG B 1 320 ? 3.527 48.638 18.236 1.00 16.46 320 ARG B O 1
ATOM 4293 N N . GLU B 1 321 ? 4.392 46.846 17.180 1.00 12.50 321 GLU B N 1
ATOM 4294 C CA . GLU B 1 321 ? 3.084 46.286 16.837 1.00 13.14 321 GLU B CA 1
ATOM 4295 C C . GLU B 1 321 ? 2.514 45.280 17.836 1.00 12.61 321 GLU B C 1
ATOM 4296 O O . GLU B 1 321 ? 1.342 44.873 17.702 1.00 12.47 321 GLU B O 1
ATOM 4302 N N . THR B 1 322 ? 3.310 44.853 18.827 1.00 9.81 322 THR B N 1
ATOM 4303 C CA . THR B 1 322 ? 2.794 43.881 19.799 1.00 9.84 322 THR B CA 1
ATOM 4304 C C . THR B 1 322 ? 2.065 44.515 20.987 1.00 10.44 322 THR B C 1
ATOM 4305 O O . THR B 1 322 ? 1.575 43.798 21.880 1.00 11.03 322 THR B O 1
ATOM 4309 N N . THR B 1 323 ? 1.965 45.851 20.984 1.00 10.46 323 THR B N 1
ATOM 4310 C CA . THR B 1 323 ? 1.075 46.536 21.919 1.00 11.90 323 THR B CA 1
ATOM 4311 C C . THR B 1 323 ? 0.181 47.411 21.071 1.00 14.63 323 THR B C 1
ATOM 4312 O O . THR B 1 323 ? 0.562 47.788 19.958 1.00 14.17 323 THR B O 1
ATOM 4316 N N . ILE B 1 324 ? -1.001 47.716 21.592 1.00 16.66 324 ILE B N 1
ATOM 4317 C CA . ILE B 1 324 ? -1.972 48.479 20.813 1.00 20.13 324 ILE B CA 1
ATOM 4318 C C . ILE B 1 324 ? -1.606 49.957 20.827 1.00 24.75 324 ILE B C 1
ATOM 4319 O O . ILE B 1 324 ? -1.320 50.522 21.875 1.00 25.91 324 ILE B O 1
ATOM 4324 N N . SER B 1 325 ? -1.607 50.588 19.654 1.00 27.58 325 SER B N 1
ATOM 4325 C CA . SER B 1 325 ? -1.165 51.979 19.539 1.00 30.02 325 SER B CA 1
ATOM 4326 C C . SER B 1 325 ? -2.245 52.910 20.056 1.00 31.62 325 SER B C 1
ATOM 4327 O O . SER B 1 325 ? -3.389 52.830 19.614 1.00 32.80 325 SER B O 1
#

B-factor: mean 17.29, std 9.85, range [2.0, 71.31]